Protein AF-A0A842CK35-F1 (afdb_monomer_lite)

Secondary structure (DSSP, 8-state):
-----GGGGG-TT--EEE-TTS---B-TTGGG-TT--EEE-TT-EETTSS-EEEEEEGGGSEEETTTTEEEEEGGG-TT--B-TTS--PPBP---STTTEEEEETTEEPPGGGEEE-SSEEEESS--HHHHHT--EEEEEEEB---TTSS---TTS-TTTEE--S-EEEEEEEEE----EE--SEEEEETT----HHHHHHHTT-EETT-PPEEESHHHH--TTS-EEEEEEEEEB-TT--BPPPEEEEEEEEPPP-EE--SEEEEETT----HHHHHHHTT-EESS-PPEEESHHHH--TTS-EEEEEEEEEB-TTSPBPPPEEEEEEEE---PPPPPPPPPPPPPPPPPPPPPPPPPPPPPPPPPPPPPPPPPPPPPPPPPPPPPPPPPPPPPPPPPPPP--PPP-----------PPP-PPS-----S----S-------PPPPTTPPPPP-------------------------

Sequence (479 aa):
MITDFMPLQVLPKLSDLNIQFCGVADYRGIENFSTLKYFIATGQYVGYGVPINSTIKSSALSYDEAAQTLYVPFSLMTGRTINFDGFVPNFTTSTSTSDTFFVLNDTQVDGSRLSVTAEGLTVSNVTKADFASLNNMTYNARINLPAGSYAAPSHMTLSNYKISTPMYKHSFAIEHSLKITADDAIKYIQNEPLTENQFLQDIGAMTDDGTAVSSDFADVVDFGIPGVYVVTLNAENSAGLRATPVQVEVTILQKPVITATDKISYAKDASKTEGEFLADIAAVTNDGSVITSDFVDVVDFTTPGDYTVTLQAESGDGVKAETVQIVVTIEAKDEPIDPVDPIDPVNPVDPVDPVDPIDPVDPVDPVDPVDPIDPVNPVDPVDPVDPIDPVTPTTPEGVVPIDSVPIFDDVIIGSGSDPMFVIPAGMNVTDPIAQQNVASGKTQLPKTGDSLPFENIILGGLFIGASFLFLRRKKLMQR

Organism: NCBI:txid1552123

Foldseek 3Di:
DDADDQVVLPPLQAAEDADAQAAHAEAAPVLSNVNHAFYHHPAHAHCPVPHAEEEDELVCWDADQVQLKIKHWCVVVVRHHAHRVRDGFAADQQLDCVFKFKDWPNHTARSVQWGDDRTTIMGGNHHLVSSVPGFKMKIKGKGQFAQPPDDDPPSYDSVRHHNPTYIYMHMYTYDLAKAKDWAQEDEDEAPDDDDQVRVCVVRVIAIPVGFDKDKCCVVFDDSNDFDKTKMWIWGADPSRRIHDIGIHIYGYDYAKEKDWAQEDEDEAPDDDDPVRVCVVRVIQIPVRFDKDKCCVVFDDSNDFDWTWMKIWTADPVGHIYDIGIHIYGHDYPDDPDDPDDDDDDDDDDDDDDDDDDDDDDDDDDDDDDDDDDDDDDDDDDDDDDDDDDDDDDDDDDDDDDDDDDDDDDDDDDDDDDDDDDDDDPDDPDPDDDDDDDDDDDDDDDDDPDDDDDDDDDDDDDDDDDDDDDDDDDDDDDDD

Structure (mmCIF, N/CA/C/O backbone):
data_AF-A0A842CK35-F1
#
_entry.id   AF-A0A842CK35-F1
#
loop_
_atom_site.group_PDB
_atom_site.id
_atom_site.type_symbol
_atom_site.label_atom_id
_atom_site.label_alt_id
_atom_site.label_comp_id
_atom_site.label_asym_id
_atom_site.label_entity_id
_atom_site.label_seq_id
_atom_site.pdbx_PDB_ins_code
_atom_site.Cartn_x
_atom_site.Cartn_y
_atom_site.Cartn_z
_atom_site.occupancy
_atom_site.B_iso_or_equiv
_atom_site.auth_seq_id
_atom_site.auth_comp_id
_atom_site.auth_asym_id
_atom_site.auth_atom_id
_atom_site.pdbx_PDB_model_num
ATOM 1 N N . MET A 1 1 ? 15.018 -16.294 -30.217 1.00 84.00 1 MET A N 1
ATOM 2 C CA . MET A 1 1 ? 16.350 -15.850 -29.739 1.00 84.00 1 MET A CA 1
ATOM 3 C C . MET A 1 1 ? 16.646 -16.562 -28.430 1.00 84.00 1 MET A C 1
ATOM 5 O O . MET A 1 1 ? 15.703 -16.813 -27.693 1.00 84.00 1 MET A O 1
ATOM 9 N N . ILE A 1 2 ? 17.906 -16.905 -28.158 1.00 93.12 2 ILE A N 1
ATOM 10 C CA . ILE A 1 2 ? 18.319 -17.491 -26.870 1.00 93.12 2 ILE A CA 1
ATOM 11 C C . ILE A 1 2 ? 18.375 -16.374 -25.821 1.00 93.12 2 ILE A C 1
ATOM 13 O O . ILE A 1 2 ? 18.890 -15.300 -26.121 1.00 93.12 2 ILE A O 1
ATOM 17 N N . THR A 1 3 ? 17.854 -16.603 -24.619 1.00 95.56 3 THR A N 1
ATOM 18 C CA . THR A 1 3 ? 17.845 -15.607 -23.526 1.00 95.56 3 THR A CA 1
ATOM 19 C C . THR A 1 3 ? 18.620 -16.049 -22.292 1.00 95.56 3 THR A C 1
ATOM 21 O O . THR A 1 3 ? 18.963 -15.212 -21.464 1.00 95.56 3 THR A O 1
ATOM 24 N N . ASP A 1 4 ? 18.945 -17.336 -22.193 1.00 95.81 4 ASP A N 1
ATOM 25 C CA . ASP A 1 4 ? 19.736 -17.906 -21.109 1.00 95.81 4 ASP A CA 1
ATOM 26 C C . ASP A 1 4 ? 20.690 -18.968 -21.670 1.00 95.81 4 ASP A C 1
ATOM 28 O O . ASP A 1 4 ? 20.297 -19.820 -22.471 1.00 95.81 4 ASP A O 1
ATOM 32 N N . PHE A 1 5 ? 21.957 -18.887 -21.269 1.00 96.44 5 PHE A N 1
ATOM 33 C CA . PHE A 1 5 ? 23.009 -19.826 -21.651 1.00 96.44 5 PHE A CA 1
ATOM 34 C C . PHE A 1 5 ? 23.497 -20.681 -20.475 1.00 96.44 5 PHE A C 1
ATOM 36 O O . PHE A 1 5 ? 24.236 -21.640 -20.701 1.00 96.44 5 PHE A O 1
ATOM 43 N N . MET A 1 6 ? 23.078 -20.387 -19.239 1.00 96.88 6 MET A N 1
ATOM 44 C CA . MET A 1 6 ? 23.534 -21.076 -18.028 1.00 96.88 6 MET A CA 1
ATOM 45 C C . MET A 1 6 ? 23.305 -22.594 -18.038 1.00 96.88 6 MET A C 1
ATOM 47 O O . MET A 1 6 ? 24.174 -23.311 -17.535 1.00 96.88 6 MET A O 1
ATOM 51 N N . PRO A 1 7 ? 22.236 -23.148 -18.650 1.00 97.19 7 PRO A N 1
ATOM 52 C CA . PRO A 1 7 ? 22.075 -24.599 -18.758 1.00 97.19 7 PRO A CA 1
ATOM 53 C C . PRO A 1 7 ? 23.231 -25.313 -19.474 1.00 97.19 7 PRO A C 1
ATOM 55 O O . PRO A 1 7 ? 23.445 -26.503 -19.253 1.00 97.19 7 PRO A O 1
ATOM 58 N N . LEU A 1 8 ? 24.019 -24.607 -20.296 1.00 96.38 8 LEU A N 1
ATOM 59 C CA . LEU A 1 8 ? 25.169 -25.176 -21.005 1.00 96.38 8 LEU A CA 1
ATOM 60 C C . LEU A 1 8 ? 26.381 -25.440 -20.095 1.00 96.38 8 LEU A C 1
ATOM 62 O O . LEU A 1 8 ? 27.327 -26.091 -20.537 1.00 96.38 8 LEU A O 1
ATOM 66 N N . GLN A 1 9 ? 26.360 -24.995 -18.831 1.00 93.75 9 GLN A N 1
ATOM 67 C CA . GLN A 1 9 ? 27.477 -25.164 -17.885 1.00 93.75 9 GLN A CA 1
ATOM 68 C C . GLN A 1 9 ? 27.821 -26.635 -17.609 1.00 93.75 9 GLN A C 1
ATOM 70 O O . GLN A 1 9 ? 28.933 -26.957 -17.201 1.00 93.75 9 GLN A O 1
ATOM 75 N N . VAL A 1 10 ? 26.876 -27.543 -17.873 1.00 93.19 10 VAL A N 1
ATOM 76 C CA . VAL A 1 10 ? 27.054 -28.992 -17.714 1.00 93.19 10 VAL A CA 1
ATOM 77 C C . VAL A 1 10 ? 27.967 -29.610 -18.774 1.00 93.19 10 VAL A C 1
ATOM 79 O O . VAL A 1 10 ? 28.346 -30.772 -18.643 1.00 93.19 10 VAL A O 1
ATOM 82 N N . LEU A 1 11 ? 28.303 -28.877 -19.842 1.00 94.00 11 LEU A N 1
ATOM 83 C CA . LEU A 1 11 ? 29.105 -29.385 -20.951 1.00 94.00 11 LEU A CA 1
ATOM 84 C C . LEU A 1 11 ? 30.603 -29.347 -20.591 1.00 94.00 11 LEU A C 1
ATOM 86 O O . LEU A 1 11 ? 31.224 -28.285 -20.635 1.00 94.00 11 LEU A O 1
ATOM 90 N N . PRO A 1 12 ? 31.245 -30.501 -20.318 1.00 89.06 12 PRO A N 1
ATOM 91 C CA . PRO A 1 12 ? 32.578 -30.547 -19.704 1.00 89.06 12 PRO A CA 1
ATOM 92 C C . PRO A 1 12 ? 33.725 -30.184 -20.660 1.00 89.06 12 PRO A C 1
ATOM 94 O O . PRO A 1 12 ? 34.888 -30.219 -20.271 1.00 89.06 12 PRO A O 1
ATOM 97 N N . LYS A 1 13 ? 33.422 -29.918 -21.935 1.00 95.19 13 LYS A N 1
ATOM 98 C CA . LYS A 1 13 ? 34.399 -29.604 -22.990 1.00 95.19 13 LYS A CA 1
ATOM 99 C C . LYS A 1 13 ? 34.059 -28.317 -23.745 1.00 95.19 13 LYS A C 1
ATOM 101 O O . LYS A 1 13 ? 34.622 -28.085 -24.813 1.00 95.19 13 LYS A O 1
ATOM 106 N N . LEU A 1 14 ? 33.108 -27.523 -23.252 1.00 96.25 14 LEU A N 1
ATOM 107 C CA . LEU A 1 14 ? 32.683 -26.302 -23.927 1.00 96.25 14 LEU A CA 1
ATOM 108 C C . LEU A 1 14 ? 33.758 -25.218 -23.774 1.00 96.25 14 LEU A C 1
ATOM 110 O O . LEU A 1 14 ? 33.824 -24.545 -22.752 1.00 96.25 14 LEU A O 1
ATOM 114 N N . SER A 1 15 ? 34.595 -25.053 -24.799 1.00 95.69 15 SER A N 1
ATOM 115 C CA . SER A 1 15 ? 35.668 -24.051 -24.821 1.00 95.69 15 SER A CA 1
ATOM 116 C C . SER A 1 15 ? 35.280 -22.732 -25.483 1.00 95.69 15 SER A C 1
ATOM 118 O O . SER A 1 15 ? 35.862 -21.692 -25.170 1.00 95.69 15 SER A O 1
ATOM 120 N N . ASP A 1 16 ? 34.289 -22.762 -26.368 1.00 97.31 16 ASP A N 1
ATOM 121 C CA . ASP A 1 16 ? 33.907 -21.643 -27.218 1.00 97.31 16 ASP A CA 1
ATOM 122 C C . ASP A 1 16 ? 32.383 -21.554 -27.268 1.00 97.31 16 ASP A C 1
ATOM 124 O O . ASP A 1 16 ? 31.707 -22.522 -27.621 1.00 97.31 16 ASP A O 1
ATOM 128 N N . LEU A 1 17 ? 31.840 -20.388 -26.927 1.00 97.81 17 LEU A N 1
ATOM 129 C CA . LEU A 1 17 ? 30.410 -20.116 -26.982 1.00 97.81 17 LEU A CA 1
ATOM 130 C C . LEU A 1 17 ? 30.171 -18.794 -27.714 1.00 97.81 17 LEU A C 1
ATOM 132 O O . LEU A 1 17 ? 30.592 -17.727 -27.264 1.00 97.81 17 LEU A O 1
ATOM 136 N N . ASN A 1 18 ? 29.486 -18.878 -28.854 1.00 97.50 18 ASN A N 1
ATOM 137 C CA . ASN A 1 18 ? 29.037 -17.723 -29.621 1.00 97.50 18 ASN A CA 1
ATOM 138 C C . ASN A 1 18 ? 27.509 -17.638 -29.568 1.00 97.50 18 ASN A C 1
ATOM 140 O O . ASN A 1 18 ? 26.810 -18.526 -30.050 1.00 97.50 18 ASN A O 1
ATOM 144 N N . ILE A 1 19 ? 27.023 -16.554 -28.979 1.00 97.06 19 ILE A N 1
ATOM 145 C CA . ILE A 1 19 ? 25.612 -16.214 -28.816 1.00 97.06 19 ILE A CA 1
ATOM 146 C C . ILE A 1 19 ? 25.359 -14.759 -29.231 1.00 97.06 19 ILE A C 1
ATOM 148 O O . ILE A 1 19 ? 24.546 -14.064 -28.629 1.00 97.06 19 ILE A O 1
ATOM 152 N N . GLN A 1 20 ? 26.079 -14.250 -30.235 1.00 96.88 20 GLN A N 1
ATOM 153 C CA . GLN A 1 20 ? 25.852 -12.901 -30.766 1.00 96.88 20 GLN A CA 1
ATOM 154 C C . GLN A 1 20 ? 24.404 -12.711 -31.234 1.00 96.88 20 GLN A C 1
ATOM 156 O O . GLN A 1 20 ? 23.773 -13.649 -31.722 1.00 96.88 20 GLN A O 1
ATOM 161 N N . PHE A 1 21 ? 23.890 -11.484 -31.104 1.00 96.44 21 PHE A N 1
ATOM 162 C CA . PHE A 1 21 ? 22.556 -11.107 -31.597 1.00 96.44 21 PHE A CA 1
ATOM 163 C C . PHE A 1 21 ? 21.399 -11.967 -31.050 1.00 96.44 21 PHE A C 1
ATOM 165 O O . PHE A 1 21 ? 20.346 -12.091 -31.675 1.00 96.44 21 PHE A O 1
ATOM 172 N N . CYS A 1 22 ? 21.600 -12.565 -29.873 1.00 97.00 22 CYS A N 1
ATOM 173 C CA . CYS A 1 22 ? 20.570 -13.264 -29.111 1.00 97.00 22 CYS A CA 1
ATOM 174 C C . CYS A 1 22 ? 19.825 -12.263 -28.205 1.00 97.00 22 CYS A C 1
ATOM 176 O O . CYS A 1 22 ? 19.690 -11.103 -28.573 1.00 97.00 22 CYS A O 1
ATOM 178 N N . GLY A 1 23 ? 19.296 -12.683 -27.056 1.00 96.88 23 GLY A N 1
ATOM 179 C CA . GLY A 1 23 ? 18.576 -11.827 -26.105 1.00 96.88 23 GLY A CA 1
ATOM 180 C C . GLY A 1 23 ? 19.009 -12.044 -24.656 1.00 96.88 23 GLY A C 1
ATOM 181 O O . GLY A 1 23 ? 18.174 -11.961 -23.761 1.00 96.88 23 GLY A O 1
ATOM 182 N N . VAL A 1 24 ? 20.280 -12.380 -24.427 1.00 97.81 24 VAL A N 1
ATOM 183 C CA . VAL A 1 24 ? 20.826 -12.641 -23.086 1.00 97.81 24 VAL A CA 1
ATOM 184 C C . VAL A 1 24 ? 21.069 -11.330 -22.339 1.00 97.81 24 VAL A C 1
ATOM 186 O O . VAL A 1 24 ? 21.671 -10.402 -22.879 1.00 97.81 24 VAL A O 1
ATOM 189 N N . ALA A 1 25 ? 20.625 -11.270 -21.085 1.00 97.25 25 ALA A N 1
ATOM 190 C CA . ALA A 1 25 ? 20.811 -10.108 -20.215 1.00 97.25 25 ALA A CA 1
ATOM 191 C C . ALA A 1 25 ? 21.693 -10.395 -18.991 1.00 97.25 25 ALA A C 1
ATOM 193 O O . ALA A 1 25 ? 22.422 -9.507 -18.559 1.00 97.25 25 ALA A O 1
ATOM 194 N N . ASP A 1 26 ? 21.659 -11.612 -18.448 1.00 97.94 26 ASP A N 1
ATOM 195 C CA . ASP A 1 26 ? 22.354 -11.960 -17.207 1.00 97.94 26 ASP A CA 1
ATOM 196 C C . ASP A 1 26 ? 23.577 -12.842 -17.477 1.00 97.94 26 ASP A C 1
ATOM 198 O O . ASP A 1 26 ? 23.466 -13.917 -18.069 1.00 97.94 26 ASP A O 1
ATOM 202 N N . TYR A 1 27 ? 24.750 -12.374 -17.050 1.00 98.00 27 TYR A N 1
ATOM 203 C CA . TYR A 1 27 ? 26.019 -13.090 -17.186 1.00 98.00 27 TYR A CA 1
ATOM 204 C C . TYR A 1 27 ? 26.545 -13.646 -15.852 1.00 98.00 27 TYR A C 1
ATOM 206 O O . TYR A 1 27 ? 27.638 -14.218 -15.811 1.00 98.00 27 TYR A O 1
ATOM 214 N N . ARG A 1 28 ? 25.800 -13.503 -14.749 1.00 97.62 28 ARG A N 1
ATOM 215 C CA . ARG A 1 28 ? 26.193 -14.033 -13.434 1.00 97.62 28 ARG A CA 1
ATOM 216 C C . ARG A 1 28 ? 26.200 -15.554 -13.443 1.00 97.62 28 ARG A C 1
ATOM 218 O O . ARG A 1 28 ? 25.258 -16.187 -13.896 1.00 97.62 28 ARG A O 1
ATOM 225 N N . GLY A 1 29 ? 27.269 -16.145 -12.916 1.00 96.38 29 GLY A N 1
ATOM 226 C CA . GLY A 1 29 ? 27.468 -17.596 -12.942 1.00 96.38 29 GLY A CA 1
ATOM 227 C C . GLY A 1 29 ? 28.243 -18.106 -14.158 1.00 96.38 29 GLY A C 1
ATOM 228 O O . GLY A 1 29 ? 28.580 -19.288 -14.192 1.00 96.38 29 GLY A O 1
ATOM 229 N N . ILE A 1 30 ? 28.635 -17.241 -15.106 1.00 96.62 30 ILE A N 1
ATOM 230 C CA . ILE A 1 30 ? 29.540 -17.636 -16.202 1.00 96.62 30 ILE A CA 1
ATOM 231 C C . ILE A 1 30 ? 30.868 -18.222 -15.685 1.00 96.62 30 ILE A C 1
ATOM 233 O O . ILE A 1 30 ? 31.496 -19.033 -16.355 1.00 96.62 30 ILE A O 1
ATOM 237 N N . GLU A 1 31 ? 31.273 -17.878 -14.461 1.00 94.56 31 GLU A N 1
ATOM 238 C CA . GLU A 1 31 ? 32.441 -18.447 -13.778 1.00 94.56 31 GLU A CA 1
ATOM 239 C C . GLU A 1 31 ? 32.359 -19.964 -13.558 1.00 94.56 31 GLU A C 1
ATOM 241 O O . GLU A 1 31 ? 33.394 -20.621 -13.454 1.00 94.56 31 GLU A O 1
ATOM 246 N N . ASN A 1 32 ? 31.155 -20.545 -13.577 1.00 94.12 32 ASN A N 1
ATOM 247 C CA . ASN A 1 32 ? 30.959 -21.991 -13.473 1.00 94.12 32 ASN A CA 1
ATOM 248 C C . ASN A 1 32 ? 31.405 -22.741 -14.739 1.00 94.12 32 ASN A C 1
ATOM 250 O O . ASN A 1 32 ? 31.629 -23.954 -14.704 1.00 94.12 32 ASN A O 1
ATOM 254 N N . PHE A 1 33 ? 31.586 -22.038 -15.860 1.00 94.56 33 PHE A N 1
ATOM 255 C CA . PHE A 1 33 ? 32.072 -22.607 -17.112 1.00 94.56 33 PHE A CA 1
ATOM 256 C C . PHE A 1 33 ? 33.599 -22.756 -17.099 1.00 94.56 33 PHE A C 1
ATOM 258 O O . PHE A 1 33 ? 34.322 -22.122 -17.861 1.00 94.56 33 PHE A O 1
ATOM 265 N N . SER A 1 34 ? 34.102 -23.660 -16.259 1.00 83.50 34 SER A N 1
ATOM 266 C CA . SER A 1 34 ? 35.543 -23.861 -16.019 1.00 83.50 34 SER A CA 1
ATOM 267 C C . SER A 1 34 ? 36.408 -24.142 -17.262 1.00 83.50 34 SER A C 1
ATOM 269 O O . SER A 1 34 ? 37.623 -23.952 -17.213 1.00 83.50 34 SER A O 1
ATOM 271 N N . THR A 1 35 ? 35.817 -24.599 -18.373 1.00 92.56 35 THR A N 1
ATOM 272 C CA . THR A 1 35 ? 36.542 -24.894 -19.625 1.00 92.56 35 THR A CA 1
ATOM 273 C C . THR A 1 35 ? 36.370 -23.838 -20.715 1.00 92.56 35 THR A C 1
ATOM 275 O O . THR A 1 35 ? 37.083 -23.900 -21.721 1.00 92.56 35 THR A O 1
ATOM 278 N N . LEU A 1 36 ? 35.488 -22.857 -20.506 1.00 95.88 36 LEU A N 1
ATOM 279 C CA . LEU A 1 36 ? 35.149 -21.832 -21.484 1.00 95.88 36 LEU A CA 1
ATOM 280 C C . LEU A 1 36 ? 36.278 -20.804 -21.574 1.00 95.88 36 LEU A C 1
ATOM 282 O O . LEU A 1 36 ? 36.729 -20.249 -20.580 1.00 95.88 36 LEU A O 1
ATOM 286 N N . LYS A 1 37 ? 36.772 -20.571 -22.787 1.00 94.62 37 L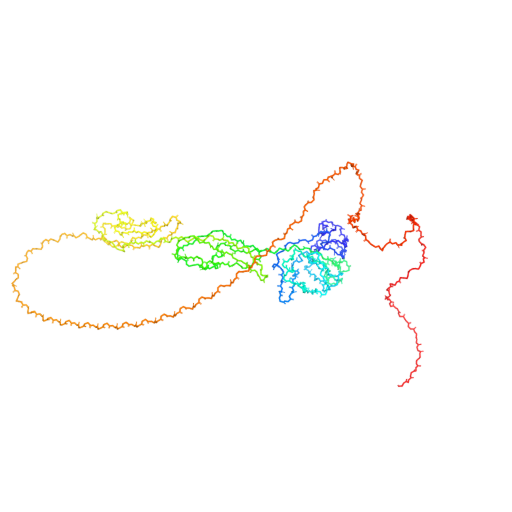YS A N 1
ATOM 287 C CA . LYS A 1 37 ? 37.908 -19.680 -23.070 1.00 94.62 37 LYS A CA 1
ATOM 288 C C . LYS A 1 37 ? 37.523 -18.502 -23.943 1.00 94.62 37 LYS A C 1
ATOM 290 O O . LYS A 1 37 ? 38.199 -17.475 -23.880 1.00 94.62 37 LYS A O 1
ATOM 295 N N . TYR A 1 38 ? 36.486 -18.677 -24.762 1.00 96.50 38 TYR A N 1
ATOM 296 C CA . TYR A 1 38 ? 35.974 -17.685 -25.696 1.00 96.50 38 TYR A CA 1
ATOM 297 C C . TYR A 1 38 ? 34.464 -17.568 -25.542 1.00 96.50 38 TYR A C 1
ATOM 299 O O . TYR A 1 38 ? 33.725 -18.528 -25.759 1.00 96.50 38 TYR A O 1
ATOM 307 N N . PHE A 1 39 ? 34.012 -16.371 -25.193 1.00 97.69 39 PHE A N 1
ATOM 308 C CA . PHE A 1 39 ? 32.608 -16.046 -25.025 1.00 97.69 39 PHE A CA 1
ATOM 309 C C . PHE A 1 39 ? 32.267 -14.799 -25.837 1.00 97.69 39 PHE A C 1
ATOM 311 O O . PHE A 1 39 ? 32.697 -13.683 -25.527 1.00 97.69 39 PHE A O 1
ATOM 318 N N . ILE A 1 40 ? 31.507 -14.998 -26.912 1.00 97.25 40 ILE A N 1
ATOM 319 C CA . ILE A 1 40 ? 31.127 -13.940 -27.845 1.00 97.25 40 ILE A CA 1
ATOM 320 C C . ILE A 1 40 ? 29.615 -13.740 -27.771 1.00 97.25 40 ILE A C 1
ATOM 322 O O . ILE A 1 40 ? 28.843 -14.511 -28.327 1.00 97.25 40 ILE A O 1
ATOM 326 N N . ALA A 1 41 ? 29.203 -12.671 -27.103 1.00 97.56 41 ALA A N 1
ATOM 327 C CA . ALA A 1 41 ? 27.818 -12.271 -26.884 1.00 97.56 41 ALA A CA 1
ATOM 328 C C . ALA A 1 41 ? 27.577 -10.802 -27.285 1.00 97.56 41 ALA A C 1
ATOM 330 O O . ALA A 1 41 ? 26.682 -10.142 -26.765 1.00 97.56 41 ALA A O 1
ATOM 331 N N . THR A 1 42 ? 28.356 -10.263 -28.223 1.00 96.88 42 THR A N 1
ATOM 332 C CA . THR A 1 42 ? 28.163 -8.898 -28.728 1.00 96.88 42 THR A CA 1
ATOM 333 C C . THR A 1 42 ? 26.765 -8.712 -29.328 1.00 96.88 42 THR A C 1
ATOM 335 O O . THR A 1 42 ? 26.292 -9.564 -30.083 1.00 96.88 42 THR A O 1
ATOM 338 N N . GLY A 1 43 ? 26.143 -7.565 -29.041 1.00 96.31 43 GLY A N 1
ATOM 339 C CA . GLY A 1 43 ? 24.930 -7.123 -29.728 1.00 96.31 43 GLY A CA 1
ATOM 340 C C . GLY A 1 43 ? 23.649 -7.841 -29.309 1.00 96.31 43 GLY A C 1
ATOM 341 O O . GLY A 1 43 ? 22.841 -8.146 -30.176 1.00 96.31 43 GLY A O 1
ATOM 342 N N . GLN A 1 44 ? 23.459 -8.148 -28.023 1.00 98.19 44 GLN A N 1
ATOM 343 C CA . GLN A 1 44 ? 22.207 -8.758 -27.550 1.00 98.19 44 GLN A CA 1
ATOM 344 C C . GLN A 1 44 ? 21.000 -7.833 -27.763 1.00 98.19 44 GLN A C 1
ATOM 346 O O . GLN A 1 44 ? 21.096 -6.633 -27.540 1.00 98.19 44 GLN A O 1
ATOM 351 N N . TYR A 1 45 ? 19.857 -8.408 -28.125 1.00 97.50 45 TYR A N 1
ATOM 352 C CA . TYR A 1 45 ? 18.543 -7.780 -28.254 1.00 97.50 45 TYR A CA 1
ATOM 353 C C . TYR A 1 45 ? 17.625 -8.264 -27.123 1.00 97.50 45 TYR A C 1
ATOM 355 O O . TYR A 1 45 ? 16.718 -9.082 -27.311 1.00 97.50 45 TYR A O 1
ATOM 363 N N . VAL A 1 46 ? 17.890 -7.780 -25.913 1.00 97.94 46 VAL A N 1
ATOM 364 C CA . VAL A 1 46 ? 17.138 -8.137 -24.706 1.00 97.94 46 VAL A CA 1
ATOM 365 C C . VAL A 1 46 ? 15.693 -7.652 -24.840 1.00 97.94 46 VAL A C 1
ATOM 367 O O . VAL A 1 46 ? 15.455 -6.492 -25.170 1.00 97.94 46 VAL A O 1
ATOM 370 N N . GLY A 1 47 ? 14.724 -8.543 -24.616 1.00 96.56 47 GLY A N 1
ATOM 371 C CA . GLY A 1 47 ? 13.296 -8.219 -24.711 1.00 96.56 47 GLY A CA 1
ATOM 372 C C . GLY A 1 47 ? 12.701 -8.207 -26.125 1.00 96.56 47 GLY A C 1
ATOM 373 O O . GLY A 1 47 ? 11.541 -7.843 -26.299 1.00 96.56 47 GLY A O 1
ATOM 374 N N . TYR A 1 48 ? 13.464 -8.606 -27.152 1.00 95.75 48 TYR A N 1
ATOM 375 C CA . TYR A 1 48 ? 12.965 -8.682 -28.534 1.00 95.75 48 TYR A CA 1
ATOM 376 C C . TYR A 1 48 ? 12.367 -10.045 -28.877 1.00 95.75 48 TYR A C 1
ATOM 378 O O . TYR A 1 48 ? 11.243 -10.126 -29.360 1.00 95.75 48 TYR A O 1
ATOM 386 N N . GLY A 1 49 ? 13.131 -11.120 -28.663 1.00 92.06 49 GLY A N 1
ATOM 387 C CA . GLY A 1 49 ? 12.673 -12.477 -28.976 1.00 92.06 49 GLY A CA 1
ATOM 388 C C . GLY A 1 49 ? 11.738 -13.060 -27.919 1.00 92.06 49 GLY A C 1
ATOM 389 O O . GLY A 1 49 ? 10.833 -13.814 -28.257 1.00 92.06 49 GLY A O 1
ATOM 390 N N . VAL A 1 50 ? 11.963 -12.704 -26.654 1.00 94.69 50 VAL A N 1
ATOM 391 C CA . VAL A 1 50 ? 11.073 -12.994 -25.527 1.00 94.69 50 VAL A CA 1
ATOM 392 C C . VAL A 1 50 ? 10.711 -11.637 -24.925 1.00 94.69 50 VAL A C 1
ATOM 394 O O . VAL A 1 50 ? 11.583 -11.029 -24.302 1.00 94.69 50 VAL A O 1
ATOM 397 N N . PRO A 1 51 ? 9.500 -11.111 -25.184 1.00 95.31 51 PRO A N 1
ATOM 398 C CA . PRO A 1 51 ? 9.098 -9.794 -24.706 1.00 95.31 51 PRO A CA 1
ATOM 399 C C . PRO A 1 51 ? 9.162 -9.683 -23.186 1.00 95.31 51 PRO A C 1
ATOM 401 O O . PRO A 1 51 ? 8.746 -10.595 -22.471 1.00 95.31 51 PRO A O 1
ATOM 404 N N . ILE A 1 52 ? 9.653 -8.544 -22.703 1.00 97.12 52 ILE A N 1
ATOM 405 C CA . ILE A 1 52 ? 9.575 -8.175 -21.292 1.00 97.12 52 ILE A CA 1
ATOM 406 C C . ILE A 1 52 ? 8.388 -7.229 -21.163 1.00 97.12 52 ILE A C 1
ATOM 408 O O . ILE A 1 52 ? 8.414 -6.128 -21.718 1.00 97.12 52 ILE A O 1
ATOM 412 N N . ASN A 1 53 ? 7.358 -7.682 -20.453 1.00 96.88 53 ASN A N 1
ATOM 413 C CA . ASN A 1 53 ? 6.142 -6.922 -20.203 1.00 96.88 53 ASN A CA 1
ATOM 414 C C . ASN A 1 53 ? 5.937 -6.768 -18.695 1.00 96.88 53 ASN A C 1
ATOM 416 O O . ASN A 1 53 ? 6.150 -7.719 -17.940 1.00 96.88 53 ASN A O 1
ATOM 420 N N . SER A 1 54 ? 5.502 -5.594 -18.249 1.00 97.44 54 SER A N 1
ATOM 421 C CA . SER A 1 54 ? 5.119 -5.368 -16.851 1.00 97.44 54 SER A CA 1
ATOM 422 C C . SER A 1 54 ? 3.841 -4.553 -16.758 1.00 97.44 54 SER A C 1
ATOM 424 O O . SER A 1 54 ? 3.604 -3.677 -17.581 1.00 97.44 54 SER A O 1
ATOM 426 N N . THR A 1 55 ? 3.037 -4.819 -15.740 1.00 96.12 55 THR A N 1
ATOM 427 C CA . THR A 1 55 ? 1.926 -3.944 -15.364 1.00 96.12 55 THR A CA 1
ATOM 428 C C . THR A 1 55 ? 2.367 -3.126 -14.164 1.00 96.12 55 THR A C 1
ATOM 430 O O . THR A 1 55 ? 2.902 -3.691 -13.210 1.00 96.12 55 THR A O 1
ATOM 433 N N . ILE A 1 56 ? 2.193 -1.808 -14.227 1.00 93.19 56 ILE A N 1
ATOM 434 C CA . ILE A 1 56 ? 2.552 -0.891 -13.143 1.00 93.19 56 ILE A CA 1
ATOM 435 C C . ILE A 1 56 ? 1.398 0.063 -12.855 1.00 93.19 56 ILE A C 1
ATOM 437 O O . ILE A 1 56 ? 0.634 0.417 -13.753 1.00 93.19 56 ILE A O 1
ATOM 441 N N . LYS A 1 57 ? 1.303 0.520 -11.607 1.00 89.69 57 LYS A N 1
ATOM 442 C CA . LYS A 1 57 ? 0.449 1.655 -11.255 1.00 89.69 57 LYS A CA 1
ATOM 443 C C . LYS A 1 57 ? 1.061 2.948 -11.778 1.00 89.69 57 LYS A C 1
ATOM 445 O O . LYS A 1 57 ? 2.286 3.081 -11.821 1.00 89.69 57 LYS A O 1
ATOM 450 N N . SER A 1 58 ? 0.228 3.918 -12.139 1.00 90.31 58 SER A N 1
ATOM 451 C CA . SER A 1 58 ? 0.706 5.235 -12.572 1.00 90.31 58 SER A CA 1
ATOM 452 C C . SER A 1 58 ? 1.472 5.991 -11.480 1.00 90.31 58 SER A C 1
ATOM 454 O O . SER A 1 58 ? 2.326 6.808 -11.813 1.00 90.31 58 SER A O 1
ATOM 456 N N . SER A 1 59 ? 1.277 5.650 -10.201 1.00 87.12 59 SER A N 1
ATOM 457 C CA . SER A 1 59 ? 2.070 6.151 -9.066 1.00 87.12 59 SER A CA 1
ATOM 458 C C . SER A 1 59 ? 3.532 5.689 -9.050 1.00 87.12 59 SER A C 1
ATOM 460 O O . SER A 1 59 ? 4.357 6.286 -8.363 1.00 87.12 59 SER A O 1
ATOM 462 N N . ALA A 1 60 ? 3.902 4.677 -9.846 1.00 91.06 60 ALA A N 1
ATOM 463 C CA . ALA A 1 60 ? 5.305 4.323 -10.076 1.00 91.06 60 ALA A CA 1
ATOM 464 C C . ALA A 1 60 ? 6.027 5.309 -11.022 1.00 91.06 60 ALA A C 1
ATOM 466 O O . ALA A 1 60 ? 7.245 5.219 -11.208 1.00 91.06 60 ALA A O 1
ATOM 467 N N . LEU A 1 61 ? 5.279 6.225 -11.642 1.00 93.31 61 LEU A N 1
ATOM 468 C CA . LEU A 1 61 ? 5.772 7.329 -12.458 1.00 93.31 61 LEU A CA 1
ATOM 469 C C . LEU A 1 61 ? 5.654 8.635 -11.668 1.00 93.31 61 LEU A C 1
ATOM 471 O O . LEU A 1 61 ? 4.900 8.727 -10.703 1.00 93.31 61 LEU A O 1
ATOM 475 N N . SER A 1 62 ? 6.378 9.665 -12.097 1.00 93.25 62 SER A N 1
ATOM 476 C CA . SER A 1 62 ? 6.234 11.003 -11.518 1.00 93.25 62 SER A CA 1
ATOM 477 C C . SER A 1 62 ? 5.760 11.981 -12.583 1.00 93.25 62 SER A C 1
ATOM 479 O O . SER A 1 62 ? 6.420 12.154 -13.608 1.00 93.25 62 SER A O 1
ATOM 481 N N . TYR A 1 63 ? 4.594 12.581 -12.352 1.00 92.81 63 TYR A N 1
ATOM 482 C CA . TYR A 1 63 ? 4.010 13.599 -13.214 1.00 92.81 63 TYR A CA 1
ATOM 483 C C . TYR A 1 63 ? 4.057 14.961 -12.519 1.00 92.81 63 TYR A C 1
ATOM 485 O O . TYR A 1 63 ? 3.535 15.117 -11.418 1.00 92.81 63 TYR A O 1
ATOM 493 N N . ASP A 1 64 ? 4.666 15.946 -13.175 1.00 93.94 64 ASP A N 1
ATOM 494 C CA . ASP A 1 64 ? 4.666 17.341 -12.736 1.00 93.94 64 ASP A CA 1
ATOM 495 C C . ASP A 1 64 ? 3.724 18.141 -13.641 1.00 93.94 64 ASP A C 1
ATOM 497 O O . ASP A 1 64 ? 4.036 18.393 -14.809 1.00 93.94 64 ASP A O 1
ATOM 501 N N . GLU A 1 65 ? 2.563 18.528 -13.103 1.00 90.81 65 GLU A N 1
ATOM 502 C CA . GLU A 1 65 ? 1.539 19.290 -13.828 1.00 90.81 65 GLU A CA 1
ATOM 503 C C . GLU A 1 65 ? 2.011 20.708 -14.183 1.00 90.81 65 GLU A C 1
ATOM 505 O O . GLU A 1 65 ? 1.721 21.197 -15.276 1.00 90.81 65 GLU A O 1
ATOM 510 N N . ALA A 1 66 ? 2.780 21.354 -13.300 1.00 94.31 66 ALA A N 1
ATOM 511 C CA . ALA A 1 66 ? 3.255 22.721 -13.500 1.00 94.31 66 ALA A CA 1
ATOM 512 C C . ALA A 1 66 ? 4.349 22.787 -14.574 1.00 94.31 66 ALA A C 1
ATOM 514 O O . ALA A 1 66 ? 4.354 23.696 -15.404 1.00 94.31 66 ALA A O 1
ATOM 515 N N . ALA A 1 67 ? 5.255 21.807 -14.581 1.00 96.44 67 ALA A N 1
ATOM 516 C CA . ALA A 1 67 ? 6.295 21.680 -15.597 1.00 96.44 67 ALA A CA 1
ATOM 517 C C . ALA A 1 67 ? 5.821 20.944 -16.863 1.00 96.44 67 ALA A C 1
ATOM 519 O O . ALA A 1 67 ? 6.529 20.954 -17.871 1.00 96.44 67 ALA A O 1
ATOM 520 N N . GLN A 1 68 ? 4.652 20.293 -16.818 1.00 97.06 68 GLN A N 1
ATOM 521 C CA . GLN A 1 68 ? 4.158 19.377 -17.849 1.00 97.06 68 GLN A CA 1
ATOM 522 C C . GLN A 1 68 ? 5.198 18.310 -18.218 1.00 97.06 68 GLN A C 1
ATOM 524 O O . GLN A 1 68 ? 5.516 18.101 -19.395 1.00 97.06 68 GLN A O 1
ATOM 529 N N . THR A 1 69 ? 5.765 17.650 -17.204 1.00 97.75 69 THR A N 1
ATOM 530 C CA . THR A 1 69 ? 6.779 16.605 -17.404 1.00 97.75 69 THR A CA 1
ATOM 531 C C . THR A 1 69 ? 6.354 15.262 -16.829 1.00 97.75 69 THR A C 1
ATOM 533 O O . THR A 1 69 ? 5.698 15.198 -15.794 1.00 97.75 69 THR A O 1
ATOM 536 N N . LEU A 1 70 ? 6.749 14.184 -17.509 1.00 97.69 70 LEU A N 1
ATOM 537 C CA . LEU A 1 70 ? 6.604 12.805 -17.046 1.00 97.69 70 LEU A CA 1
ATOM 538 C C . LEU A 1 70 ? 7.988 12.196 -16.841 1.00 97.69 70 LEU A C 1
ATOM 540 O O . LEU A 1 70 ? 8.780 12.145 -17.780 1.00 97.69 70 LEU A O 1
ATOM 544 N N . TYR A 1 71 ? 8.264 11.695 -15.646 1.00 98.31 71 TYR A N 1
ATOM 545 C CA . TYR A 1 71 ? 9.489 10.982 -15.316 1.00 98.31 71 TYR A CA 1
ATOM 546 C C . TYR A 1 71 ? 9.233 9.480 -15.162 1.00 98.31 71 TYR A C 1
ATOM 548 O O . TYR A 1 71 ? 8.341 9.051 -14.426 1.00 98.31 71 TYR A O 1
ATOM 556 N N . VAL A 1 72 ? 10.058 8.690 -15.849 1.00 98.44 72 VAL A N 1
ATOM 557 C CA . VAL A 1 72 ? 10.054 7.226 -15.850 1.00 98.44 72 VAL A CA 1
ATOM 558 C C . VAL A 1 72 ? 11.359 6.733 -15.216 1.00 98.44 72 VAL A C 1
ATOM 560 O O . VAL A 1 72 ? 12.423 6.852 -15.837 1.00 98.44 72 VAL A O 1
ATOM 563 N N . PRO A 1 73 ? 11.322 6.171 -13.997 1.00 98.25 73 PRO A N 1
ATOM 564 C CA . PRO A 1 73 ? 12.528 5.696 -13.334 1.00 98.25 73 PRO A CA 1
ATOM 565 C C . PRO A 1 73 ? 13.043 4.392 -13.962 1.00 98.25 73 PRO A C 1
ATOM 567 O O . PRO A 1 73 ? 12.291 3.452 -14.222 1.00 98.25 73 PRO A O 1
ATOM 570 N N . PHE A 1 74 ? 14.361 4.280 -14.148 1.00 98.38 74 PHE A N 1
ATOM 571 C CA . PHE A 1 74 ? 14.995 3.070 -14.684 1.00 98.38 74 PHE A CA 1
ATOM 572 C C . PHE A 1 74 ? 15.031 1.893 -13.706 1.00 98.38 74 PHE A C 1
ATOM 574 O O . PHE A 1 74 ? 15.380 0.785 -14.115 1.00 98.38 74 PHE A O 1
ATOM 581 N N . SER A 1 75 ? 14.603 2.082 -12.456 1.00 96.56 75 SER A N 1
ATOM 582 C CA . SER A 1 75 ? 14.302 0.973 -11.542 1.00 96.56 75 SER A CA 1
ATOM 583 C C . SER A 1 75 ? 13.212 0.038 -12.088 1.00 96.56 75 SER A C 1
ATOM 585 O O . SER A 1 75 ? 13.205 -1.139 -11.740 1.00 96.56 75 SER A O 1
ATOM 587 N N . LEU A 1 76 ? 12.351 0.518 -12.996 1.00 97.50 76 LEU A N 1
ATOM 588 C CA . LEU A 1 76 ? 11.332 -0.290 -13.676 1.00 97.50 76 LEU A CA 1
ATOM 589 C C . LEU A 1 76 ? 11.919 -1.276 -14.704 1.00 97.50 76 LEU A C 1
ATOM 591 O O . LEU A 1 76 ? 11.263 -2.249 -15.073 1.00 97.50 76 LEU A O 1
ATOM 595 N N . MET A 1 77 ? 13.156 -1.058 -15.163 1.00 97.00 77 MET A N 1
ATOM 596 C CA . MET A 1 77 ? 13.806 -1.848 -16.218 1.00 97.00 77 MET A CA 1
ATOM 597 C C . MET A 1 77 ? 14.505 -3.087 -15.631 1.00 97.00 77 MET A C 1
ATOM 599 O O . MET A 1 77 ? 15.732 -3.215 -15.661 1.00 97.00 77 MET A O 1
ATOM 603 N N . THR A 1 78 ? 13.717 -3.998 -15.056 1.00 91.38 78 THR A N 1
ATOM 604 C CA . THR A 1 78 ? 14.194 -5.138 -14.247 1.00 91.38 78 THR A CA 1
ATOM 605 C C . THR A 1 78 ? 14.974 -6.198 -15.030 1.00 91.38 78 THR A C 1
ATOM 607 O O . THR A 1 78 ? 15.759 -6.932 -14.438 1.00 91.38 78 THR A O 1
ATOM 610 N N . GLY A 1 79 ? 14.816 -6.264 -16.356 1.00 89.81 79 GLY A N 1
ATOM 611 C CA . GLY A 1 79 ? 15.514 -7.219 -17.225 1.00 89.81 79 GLY A CA 1
ATOM 612 C C . GLY A 1 79 ? 16.819 -6.698 -17.833 1.00 89.81 79 GLY A C 1
ATOM 613 O O . GLY A 1 79 ? 17.280 -7.249 -18.833 1.00 89.81 79 GLY A O 1
ATOM 614 N N . ARG A 1 80 ? 17.375 -5.592 -17.323 1.00 93.81 80 ARG A N 1
ATOM 615 C CA . ARG A 1 80 ? 18.571 -4.959 -17.902 1.00 93.81 80 ARG A CA 1
ATOM 616 C C . ARG A 1 80 ? 19.807 -5.854 -17.819 1.00 93.81 80 ARG A C 1
ATOM 618 O O . ARG A 1 80 ? 19.904 -6.738 -16.972 1.00 93.81 80 ARG A O 1
ATOM 625 N N . THR A 1 81 ? 20.781 -5.583 -18.689 1.00 97.81 81 THR A N 1
ATOM 626 C CA . THR A 1 81 ? 22.050 -6.313 -18.684 1.00 97.81 81 THR A CA 1
ATOM 627 C C . THR A 1 81 ? 22.736 -6.224 -17.321 1.00 97.81 81 THR A C 1
ATOM 629 O O . THR A 1 81 ? 22.889 -5.129 -16.782 1.00 97.81 81 THR A O 1
ATOM 632 N N . ILE A 1 82 ? 23.196 -7.364 -16.809 1.00 98.12 82 ILE A N 1
ATOM 633 C CA . ILE A 1 82 ? 24.023 -7.469 -15.609 1.00 98.12 82 ILE A CA 1
ATOM 634 C C . ILE A 1 82 ? 25.237 -8.350 -15.905 1.00 98.12 82 ILE A C 1
ATOM 636 O O . ILE A 1 82 ? 25.117 -9.475 -16.393 1.00 98.12 82 ILE A O 1
ATOM 640 N N . ASN A 1 83 ? 26.429 -7.809 -15.663 1.00 98.25 83 ASN A N 1
ATOM 641 C CA . ASN A 1 83 ? 27.682 -8.527 -15.856 1.00 98.25 83 ASN A CA 1
ATOM 642 C C . ASN A 1 83 ? 27.915 -9.550 -14.727 1.00 98.25 83 ASN A C 1
ATOM 644 O O . ASN A 1 83 ? 27.234 -9.532 -13.701 1.00 98.25 83 ASN A O 1
ATOM 648 N N . PHE A 1 84 ? 28.890 -10.445 -14.907 1.00 97.69 84 PHE A N 1
ATOM 649 C CA . PHE A 1 84 ? 29.149 -11.543 -13.970 1.00 97.69 84 PHE A CA 1
ATOM 650 C C . PHE A 1 84 ? 29.470 -11.084 -12.537 1.00 97.69 84 PHE A C 1
ATOM 652 O O . PHE A 1 84 ? 29.123 -11.767 -11.580 1.00 97.69 84 PHE A O 1
ATOM 659 N N . ASP A 1 85 ? 30.095 -9.915 -12.406 1.00 97.44 85 ASP A N 1
ATOM 660 C CA . ASP A 1 85 ? 30.499 -9.257 -11.161 1.00 97.44 85 ASP A CA 1
ATOM 661 C C . ASP A 1 85 ? 29.383 -8.401 -10.536 1.00 97.44 85 ASP A C 1
ATOM 663 O O . ASP A 1 85 ? 29.605 -7.702 -9.550 1.00 97.44 85 ASP A O 1
ATOM 667 N N . GLY A 1 86 ? 28.179 -8.433 -11.114 1.00 97.62 86 GLY A N 1
ATOM 668 C CA . GLY A 1 86 ? 27.050 -7.612 -10.693 1.00 97.62 86 GLY A CA 1
ATOM 669 C C . GLY A 1 86 ? 27.077 -6.185 -11.240 1.00 97.62 86 GLY A C 1
ATOM 670 O O . GLY A 1 86 ? 26.187 -5.407 -10.906 1.00 97.62 86 GLY A O 1
ATOM 671 N N . PHE A 1 87 ? 28.047 -5.821 -12.090 1.00 97.81 87 PHE A N 1
ATOM 672 C CA . PHE A 1 87 ? 28.054 -4.510 -12.733 1.00 97.81 87 PHE A CA 1
ATOM 673 C C . PHE A 1 87 ? 26.844 -4.347 -13.660 1.00 97.81 87 PHE A C 1
ATOM 675 O O . PHE A 1 87 ? 26.606 -5.160 -14.559 1.00 97.81 87 PHE A O 1
ATOM 682 N N . VAL A 1 88 ? 26.105 -3.257 -13.459 1.00 97.50 88 VAL A N 1
ATOM 683 C CA . VAL A 1 88 ? 24.906 -2.926 -14.226 1.00 97.50 88 VAL A CA 1
ATOM 684 C C . VAL A 1 88 ? 25.171 -1.667 -15.069 1.00 97.50 88 VAL A C 1
ATOM 686 O O . VAL A 1 88 ? 25.127 -0.557 -14.537 1.00 97.50 88 VAL A O 1
ATOM 689 N N . PRO A 1 89 ? 25.449 -1.790 -16.381 1.00 97.56 89 PRO A N 1
ATOM 690 C CA . PRO A 1 89 ? 25.716 -0.644 -17.250 1.00 97.56 89 PRO A CA 1
ATOM 691 C C . PRO A 1 89 ? 24.489 0.244 -17.452 1.00 97.56 89 PRO A C 1
ATOM 693 O O . PRO A 1 89 ? 23.376 -0.253 -17.635 1.00 97.56 89 PRO A O 1
ATOM 696 N N . ASN A 1 90 ? 24.700 1.561 -17.479 1.00 97.94 90 ASN A N 1
ATOM 697 C CA . ASN A 1 90 ? 23.656 2.553 -17.751 1.00 97.94 90 ASN A CA 1
ATOM 698 C C . ASN A 1 90 ? 23.117 2.449 -19.182 1.00 97.94 90 ASN A C 1
ATOM 700 O O . ASN A 1 90 ? 23.785 1.935 -20.079 1.00 97.94 90 ASN A O 1
ATOM 704 N N . PHE A 1 91 ? 21.919 2.982 -19.411 1.00 98.31 91 PHE A N 1
ATOM 705 C CA . PHE A 1 91 ? 21.441 3.226 -20.769 1.00 98.31 91 PHE A CA 1
ATOM 706 C C . PHE A 1 91 ? 22.242 4.349 -21.442 1.00 98.31 91 PHE A C 1
ATOM 708 O O . PHE A 1 91 ? 22.971 5.104 -20.795 1.00 98.31 91 PHE A O 1
ATOM 715 N N . THR A 1 92 ? 22.143 4.430 -22.766 1.00 97.69 92 THR A N 1
ATOM 716 C CA . THR A 1 92 ? 22.617 5.596 -23.517 1.00 97.69 92 THR A CA 1
ATOM 717 C C . THR A 1 92 ? 21.883 6.863 -23.074 1.00 97.69 92 THR A C 1
ATOM 719 O O . THR A 1 92 ? 20.700 6.812 -22.756 1.00 97.69 92 THR A O 1
ATOM 722 N N . THR A 1 93 ? 22.565 8.007 -23.091 1.00 97.94 93 THR A N 1
ATOM 723 C CA . THR A 1 93 ? 21.931 9.322 -22.891 1.00 97.94 93 THR A CA 1
ATOM 724 C C . THR A 1 93 ? 21.497 9.972 -24.209 1.00 97.94 93 THR A C 1
ATOM 726 O O . THR A 1 93 ? 20.876 11.031 -24.209 1.00 97.94 93 THR A O 1
ATOM 729 N N . SER A 1 94 ? 21.831 9.355 -25.348 1.00 98.06 94 SER A N 1
ATOM 730 C CA . SER A 1 94 ? 21.440 9.829 -26.677 1.00 98.06 94 SER A CA 1
ATOM 731 C C . SER A 1 94 ? 19.940 9.654 -26.894 1.00 98.06 94 SER A C 1
ATOM 733 O O . SER A 1 94 ? 19.404 8.557 -26.729 1.00 98.06 94 SER A O 1
ATOM 735 N N . THR A 1 95 ? 19.273 10.719 -27.330 1.00 98.25 95 THR A N 1
ATOM 736 C CA . THR A 1 95 ? 17.841 10.724 -27.662 1.00 98.25 95 THR A CA 1
ATOM 737 C C . THR A 1 95 ? 17.581 10.536 -29.158 1.00 98.25 95 THR A C 1
ATOM 739 O O . THR A 1 95 ? 16.460 10.720 -29.630 1.00 98.25 95 THR A O 1
ATOM 742 N N . SER A 1 96 ? 18.613 10.161 -29.925 1.00 97.62 96 SER A N 1
ATOM 743 C CA . SER A 1 96 ? 18.453 9.811 -31.336 1.00 97.62 96 SER A CA 1
ATOM 744 C C . SER A 1 96 ? 17.558 8.578 -31.481 1.00 97.62 96 SER A C 1
ATOM 746 O O . SER A 1 96 ? 17.622 7.657 -30.668 1.00 97.62 96 SER A O 1
ATOM 748 N N . THR A 1 97 ? 16.769 8.505 -32.551 1.00 94.06 97 THR A N 1
ATOM 749 C CA . THR A 1 97 ? 15.842 7.382 -32.779 1.00 94.06 97 THR A CA 1
ATOM 750 C C . THR A 1 97 ? 16.544 6.029 -32.944 1.00 94.06 97 THR A C 1
ATOM 752 O O . THR A 1 97 ? 15.936 4.987 -32.714 1.00 94.06 97 THR A O 1
ATOM 755 N N . SER A 1 98 ? 17.828 6.027 -33.317 1.00 93.94 98 SER A N 1
ATOM 756 C CA . SER A 1 98 ? 18.662 4.823 -33.406 1.00 93.94 98 SER A CA 1
ATOM 757 C C . SER A 1 98 ? 19.240 4.353 -32.068 1.00 93.94 98 SER A C 1
ATOM 759 O O . SER A 1 98 ? 19.790 3.247 -32.005 1.00 93.94 98 SER A O 1
ATOM 761 N N . ASP A 1 99 ? 19.163 5.192 -31.033 1.00 97.38 99 ASP A N 1
ATOM 762 C CA . ASP A 1 99 ? 19.713 4.932 -29.702 1.00 97.38 99 ASP A CA 1
ATOM 763 C C . ASP A 1 99 ? 18.627 4.791 -28.637 1.00 97.38 99 ASP A C 1
ATOM 765 O O . ASP A 1 99 ? 18.738 3.894 -27.803 1.00 97.38 99 ASP A O 1
ATOM 769 N N . THR A 1 100 ? 17.589 5.628 -28.699 1.00 98.44 100 THR A N 1
ATOM 770 C CA . THR A 1 100 ? 16.438 5.637 -27.793 1.00 98.44 100 THR A CA 1
ATOM 771 C C . THR A 1 100 ? 15.150 5.790 -28.598 1.00 98.44 100 THR A C 1
ATOM 773 O O . THR A 1 100 ? 14.903 6.798 -29.256 1.00 98.44 100 THR A O 1
ATOM 776 N N . PHE A 1 101 ? 14.302 4.775 -28.514 1.00 98.25 101 PHE A N 1
ATOM 777 C CA . PHE A 1 101 ? 12.970 4.705 -29.090 1.00 98.25 101 PHE A CA 1
ATOM 778 C C . PHE A 1 101 ? 11.973 4.543 -27.940 1.00 98.25 101 PHE A C 1
ATOM 780 O O . PHE A 1 101 ? 11.779 3.448 -27.408 1.00 98.25 101 PHE A O 1
ATOM 787 N N . PHE A 1 102 ? 11.382 5.658 -27.517 1.00 98.62 102 PHE A N 1
ATOM 788 C CA . PHE A 1 102 ? 10.405 5.690 -26.434 1.00 98.62 102 PHE A CA 1
ATOM 789 C C . PHE A 1 102 ? 9.005 5.944 -26.990 1.00 98.62 102 PHE A C 1
ATOM 791 O O . PHE A 1 102 ? 8.822 6.789 -27.866 1.00 98.62 102 PHE A O 1
ATOM 798 N N . VAL A 1 103 ? 8.029 5.192 -26.494 1.00 98.50 103 VAL A N 1
ATOM 799 C CA . VAL A 1 103 ? 6.647 5.200 -26.978 1.00 98.50 103 VAL A CA 1
ATOM 800 C C . VAL A 1 103 ? 5.706 5.410 -25.803 1.00 98.50 103 VAL A C 1
ATOM 802 O O . VAL A 1 103 ? 5.868 4.748 -24.779 1.00 98.50 103 VAL A O 1
ATOM 805 N N . LEU A 1 104 ? 4.716 6.282 -25.981 1.00 98.25 104 LEU A N 1
ATOM 806 C CA . LEU A 1 104 ? 3.572 6.472 -25.087 1.00 98.25 104 LEU A CA 1
ATOM 807 C C . LEU A 1 104 ? 2.296 6.234 -25.902 1.00 98.25 104 LEU A C 1
ATOM 809 O O . LEU A 1 104 ? 2.148 6.848 -26.958 1.00 98.25 104 LEU A O 1
ATOM 813 N N . ASN A 1 105 ? 1.395 5.359 -25.442 1.00 96.50 105 ASN A N 1
ATOM 814 C CA . ASN A 1 105 ? 0.151 5.006 -26.149 1.00 96.50 105 ASN A CA 1
ATOM 815 C C . ASN A 1 105 ? 0.375 4.734 -27.645 1.00 96.50 105 ASN A C 1
ATOM 817 O O . ASN A 1 105 ? -0.215 5.382 -28.511 1.00 96.50 105 ASN A O 1
ATOM 821 N N . ASP A 1 106 ? 1.318 3.839 -27.940 1.00 93.44 106 ASP A N 1
ATOM 822 C CA . ASP A 1 106 ? 1.684 3.433 -29.306 1.00 93.44 106 ASP A CA 1
ATOM 823 C C . ASP A 1 106 ? 2.237 4.556 -30.213 1.00 93.44 106 ASP A C 1
ATOM 825 O O . ASP A 1 106 ? 2.566 4.322 -31.377 1.00 93.44 106 ASP A O 1
ATOM 829 N N . THR A 1 107 ? 2.435 5.763 -29.674 1.00 96.81 107 THR A N 1
ATOM 830 C CA . THR A 1 107 ? 3.013 6.909 -30.381 1.00 96.81 107 THR A CA 1
ATOM 831 C C . THR A 1 107 ? 4.455 7.139 -29.948 1.00 96.81 107 THR A C 1
ATOM 833 O O . THR A 1 107 ? 4.757 7.299 -28.764 1.00 96.81 107 THR A O 1
ATOM 836 N N . GLN A 1 108 ? 5.370 7.173 -30.918 1.00 98.00 108 GLN A N 1
ATOM 837 C CA . GLN A 1 108 ? 6.770 7.485 -30.649 1.00 98.00 108 GLN A CA 1
ATOM 838 C C . GLN A 1 108 ? 6.912 8.934 -30.167 1.00 98.00 108 GLN A C 1
ATOM 840 O O . GLN A 1 108 ? 6.456 9.871 -30.822 1.00 98.00 108 GLN A O 1
ATOM 845 N N . VAL A 1 109 ? 7.603 9.115 -29.044 1.00 98.25 109 VAL A N 1
ATOM 846 C CA . VAL A 1 109 ? 7.962 10.434 -28.528 1.00 98.25 109 VAL A CA 1
ATOM 847 C C . VAL A 1 109 ? 9.168 10.968 -29.299 1.00 98.25 109 VAL A C 1
ATOM 849 O O . VAL A 1 109 ? 10.176 10.275 -29.458 1.00 98.25 109 VAL A O 1
ATOM 852 N N . ASP A 1 110 ? 9.071 12.209 -29.776 1.00 98.06 110 ASP A N 1
ATOM 853 C CA . ASP A 1 110 ? 10.178 12.888 -30.448 1.00 98.06 110 ASP A CA 1
ATOM 854 C C . ASP A 1 110 ? 11.383 13.045 -29.504 1.00 98.06 110 ASP A C 1
ATOM 856 O O . ASP A 1 110 ? 11.234 13.464 -28.354 1.00 98.06 110 ASP A O 1
ATOM 860 N N . GLY A 1 111 ? 12.588 12.745 -29.997 1.00 97.56 111 GLY A N 1
ATOM 861 C CA . GLY A 1 111 ? 13.820 12.789 -29.205 1.00 97.56 111 GLY A CA 1
ATOM 862 C C . GLY A 1 111 ? 14.141 14.160 -28.597 1.00 97.56 111 GLY A C 1
ATOM 863 O O . GLY A 1 111 ? 14.818 14.222 -27.573 1.00 97.56 111 GLY A O 1
ATOM 864 N N . SER A 1 112 ? 13.626 15.256 -29.167 1.00 98.06 112 SER A N 1
ATOM 865 C CA . SER A 1 112 ? 13.758 16.610 -28.606 1.00 98.06 112 SER A CA 1
ATOM 866 C C . SER A 1 112 ? 12.975 16.819 -27.305 1.00 98.06 112 SER A C 1
ATOM 868 O O . SER A 1 112 ? 13.278 17.743 -26.551 1.00 98.06 112 SER A O 1
ATOM 870 N N . ARG A 1 113 ? 11.988 15.959 -27.020 1.00 98.44 113 ARG A N 1
ATOM 871 C CA . ARG A 1 113 ? 11.214 15.968 -25.768 1.00 98.44 113 ARG A CA 1
ATOM 872 C C . ARG A 1 113 ? 11.825 15.099 -24.675 1.00 98.44 113 ARG A C 1
ATOM 874 O O . ARG A 1 113 ? 11.333 15.122 -23.550 1.00 98.44 113 ARG A O 1
ATOM 881 N N . LEU A 1 114 ? 12.840 14.302 -25.003 1.00 98.69 114 LEU A N 1
ATOM 882 C CA . LEU A 1 114 ? 13.440 13.343 -24.086 1.00 98.69 114 LEU A CA 1
ATOM 883 C C . LEU A 1 114 ? 14.665 13.947 -23.395 1.00 98.69 114 LEU A C 1
ATOM 885 O O . LEU A 1 114 ? 15.492 14.607 -24.021 1.00 98.69 114 LEU A O 1
ATOM 889 N N . SER A 1 115 ? 14.812 13.655 -22.109 1.00 98.31 115 SER A N 1
ATOM 890 C CA . SER A 1 115 ? 16.040 13.864 -21.343 1.00 98.31 115 SER A CA 1
ATOM 891 C C . SER A 1 115 ? 16.353 12.581 -20.584 1.00 98.31 115 SER A C 1
ATOM 893 O O . SER A 1 115 ? 15.485 12.060 -19.887 1.00 98.31 115 SER A O 1
ATOM 895 N N . VAL A 1 116 ? 17.561 12.037 -20.743 1.00 98.38 116 VAL A N 1
ATOM 896 C CA . VAL A 1 116 ? 17.944 10.735 -20.175 1.00 98.38 116 VAL A CA 1
ATOM 897 C C . VAL A 1 116 ? 19.121 10.904 -19.221 1.00 98.38 116 VAL A C 1
ATOM 899 O O . VAL A 1 116 ? 20.173 11.416 -19.612 1.00 98.38 116 VAL A O 1
ATOM 902 N N . THR A 1 117 ? 18.952 10.450 -17.979 1.00 98.06 117 THR A N 1
ATOM 903 C CA . THR A 1 117 ? 19.998 10.411 -16.945 1.00 98.06 117 THR A CA 1
ATOM 904 C C . THR A 1 117 ? 20.402 8.964 -16.643 1.00 98.06 117 THR A C 1
ATOM 906 O O . THR A 1 117 ? 20.017 8.040 -17.358 1.00 98.06 117 THR A O 1
ATOM 909 N N . ALA A 1 118 ? 21.221 8.729 -15.614 1.00 96.00 118 ALA A N 1
ATOM 910 C CA . ALA A 1 118 ? 21.526 7.363 -15.184 1.00 96.00 118 ALA A CA 1
ATOM 911 C C . ALA A 1 118 ? 20.344 6.712 -14.435 1.00 96.00 118 ALA A C 1
ATOM 913 O O . ALA A 1 118 ? 20.227 5.487 -14.408 1.00 96.00 118 ALA A O 1
ATOM 914 N N . GLU A 1 119 ? 19.475 7.533 -13.845 1.00 97.38 119 GLU A N 1
ATOM 915 C CA . GLU A 1 119 ? 18.378 7.146 -12.960 1.00 97.38 119 GLU A CA 1
ATOM 916 C C . GLU A 1 119 ? 17.048 6.976 -13.698 1.00 97.38 119 GLU A C 1
ATOM 918 O O . GLU A 1 119 ? 16.209 6.193 -13.249 1.00 97.38 119 GLU A O 1
ATOM 923 N N . GLY A 1 120 ? 16.846 7.669 -14.823 1.00 98.06 120 GLY A N 1
ATOM 924 C CA . GLY A 1 120 ? 15.584 7.607 -15.552 1.00 98.06 120 GLY A CA 1
ATOM 925 C C . GLY A 1 120 ? 15.527 8.445 -16.824 1.00 98.06 120 GLY A C 1
ATOM 926 O O . GLY A 1 120 ? 16.525 8.986 -17.307 1.00 98.06 120 GLY A O 1
ATOM 927 N N . LEU A 1 121 ? 14.313 8.532 -17.361 1.00 98.56 121 LEU A N 1
ATOM 928 C CA . LEU A 1 121 ? 13.961 9.284 -18.560 1.00 98.56 121 LEU A CA 1
ATOM 929 C C . LEU A 1 121 ? 12.845 10.276 -18.228 1.00 98.56 121 LEU A C 1
ATOM 931 O O . LEU A 1 121 ? 11.817 9.891 -17.676 1.00 98.56 121 LEU A O 1
ATOM 935 N N . THR A 1 122 ? 13.028 11.538 -18.604 1.00 98.69 122 THR A N 1
ATOM 936 C CA . THR A 1 122 ? 12.005 12.585 -18.508 1.00 98.69 122 THR A CA 1
ATOM 937 C C . THR A 1 122 ? 11.476 12.926 -19.896 1.00 98.69 122 THR A C 1
ATOM 939 O O . THR A 1 122 ? 12.255 13.097 -20.836 1.00 98.69 122 THR A O 1
ATOM 942 N N . VAL A 1 123 ? 10.159 13.076 -20.010 1.00 98.75 123 VAL A N 1
ATOM 943 C CA . VAL A 1 123 ? 9.456 13.561 -21.200 1.00 98.75 123 VAL A CA 1
ATOM 944 C C . VAL A 1 123 ? 8.857 14.929 -20.908 1.00 98.75 123 VAL A C 1
ATOM 946 O O . VAL A 1 123 ? 8.088 15.070 -19.961 1.00 98.75 123 VAL A O 1
ATOM 949 N N . SER A 1 124 ? 9.177 15.931 -21.723 1.00 98.56 124 SER A N 1
ATOM 950 C CA . SER A 1 124 ? 8.556 17.260 -21.651 1.00 98.56 124 SER A CA 1
ATOM 951 C C . SER A 1 124 ? 7.244 17.336 -22.436 1.00 98.56 124 SER A C 1
ATOM 953 O O . SER A 1 124 ? 6.966 16.485 -23.286 1.00 98.56 124 SER A O 1
ATOM 955 N N . ASN A 1 125 ? 6.449 18.381 -22.197 1.00 97.81 125 ASN A N 1
ATOM 956 C CA . ASN A 1 125 ? 5.181 18.665 -22.882 1.00 97.81 125 ASN A CA 1
ATOM 957 C C . ASN A 1 125 ? 4.144 17.534 -22.745 1.00 97.81 125 ASN A C 1
ATOM 959 O O . ASN A 1 125 ? 3.490 17.168 -23.721 1.00 97.81 125 ASN A O 1
ATOM 963 N N . VAL A 1 126 ? 4.044 16.925 -21.562 1.00 97.31 126 VAL A N 1
ATOM 964 C CA . VAL A 1 126 ? 2.998 15.949 -21.224 1.00 97.31 126 VAL A CA 1
ATOM 965 C C . VAL A 1 126 ? 1.901 16.684 -20.462 1.00 97.31 126 VAL A C 1
ATOM 967 O O . VAL A 1 126 ? 2.115 17.165 -19.348 1.00 97.31 126 VAL A O 1
ATOM 970 N N . THR A 1 127 ? 0.723 16.822 -21.066 1.00 95.31 127 THR A N 1
ATOM 971 C CA . THR A 1 127 ? -0.419 17.456 -20.396 1.00 95.31 127 THR A CA 1
ATOM 972 C C . THR A 1 127 ? -1.051 16.507 -19.377 1.00 95.31 127 THR A C 1
ATOM 974 O O . THR A 1 127 ? -0.838 15.294 -19.416 1.00 95.31 127 THR A O 1
ATOM 977 N N . LYS A 1 128 ? -1.880 17.045 -18.475 1.00 90.56 128 LYS A N 1
ATOM 978 C CA . LYS A 1 128 ? -2.607 16.231 -17.491 1.00 90.56 128 LYS A CA 1
ATOM 979 C C . LYS A 1 128 ? -3.521 15.213 -18.171 1.00 90.56 128 LYS A C 1
ATOM 981 O O . LYS A 1 128 ? -3.630 14.082 -17.714 1.00 90.56 128 LYS A O 1
ATOM 986 N N . ALA A 1 129 ? -4.135 15.605 -19.289 1.00 91.75 129 ALA A N 1
ATOM 987 C CA . ALA A 1 129 ? -4.962 14.722 -20.104 1.00 91.75 129 ALA A CA 1
ATOM 988 C C . ALA A 1 129 ? -4.136 13.604 -20.766 1.00 91.75 129 ALA A C 1
ATOM 990 O O . ALA A 1 129 ? -4.578 12.455 -20.787 1.00 91.75 129 ALA A O 1
ATOM 991 N N . ASP A 1 130 ? -2.925 13.907 -21.248 1.00 94.81 130 ASP A N 1
ATOM 992 C CA . ASP A 1 130 ? -2.019 12.886 -21.795 1.00 94.81 130 ASP A CA 1
ATOM 993 C C . ASP A 1 130 ? -1.629 11.867 -20.720 1.00 94.81 130 ASP A C 1
ATOM 995 O O . ASP A 1 130 ? -1.681 10.664 -20.961 1.00 94.81 130 ASP A O 1
ATOM 999 N N . PHE A 1 131 ? -1.277 12.335 -19.516 1.00 93.12 131 PHE A N 1
ATOM 1000 C CA . PHE A 1 131 ? -0.922 11.447 -18.410 1.00 93.12 131 PHE A CA 1
ATOM 1001 C C . PHE A 1 131 ? -2.116 10.603 -17.943 1.00 93.12 131 PHE A C 1
ATOM 1003 O O . PHE A 1 131 ? -1.987 9.388 -17.825 1.00 93.12 131 PHE A O 1
ATOM 1010 N N . ALA A 1 132 ? -3.289 11.214 -17.751 1.00 89.50 132 ALA A N 1
ATOM 1011 C CA . ALA A 1 132 ? -4.504 10.514 -17.324 1.00 89.50 132 ALA A CA 1
ATOM 1012 C C . ALA A 1 132 ? -5.000 9.474 -18.346 1.00 89.50 132 ALA A C 1
ATOM 1014 O O . ALA A 1 132 ? -5.663 8.510 -17.974 1.00 89.50 132 ALA A O 1
ATOM 1015 N N . SER A 1 133 ? -4.681 9.655 -19.631 1.00 93.50 133 SER A N 1
ATOM 1016 C CA . SER A 1 133 ? -5.019 8.708 -20.702 1.00 93.50 133 SER A CA 1
ATOM 1017 C C . SER A 1 133 ? -3.889 7.730 -21.041 1.00 93.50 133 SER A C 1
ATOM 1019 O O . SER A 1 133 ? -4.027 6.935 -21.973 1.00 93.50 133 SER A O 1
ATOM 1021 N N . LEU A 1 134 ? -2.763 7.765 -20.320 1.00 95.50 134 LEU A N 1
ATOM 1022 C CA . LEU A 1 134 ? -1.620 6.890 -20.568 1.00 95.50 134 LEU A CA 1
ATOM 1023 C C . LEU A 1 134 ? -1.942 5.448 -20.161 1.00 95.50 134 LEU A C 1
ATOM 1025 O O . LEU A 1 134 ? -2.001 5.142 -18.979 1.00 95.50 134 LEU A O 1
ATOM 1029 N N . ASN A 1 135 ? -2.084 4.551 -21.130 1.00 96.50 135 ASN A N 1
ATOM 1030 C CA . ASN A 1 135 ? -2.396 3.137 -20.909 1.00 96.50 135 ASN A CA 1
ATOM 1031 C C . ASN A 1 135 ? -1.189 2.228 -21.142 1.00 96.50 135 ASN A C 1
ATOM 1033 O O . ASN A 1 135 ? -1.102 1.144 -20.566 1.00 96.50 135 ASN A O 1
ATOM 1037 N N . ASN A 1 136 ? -0.263 2.639 -22.010 1.00 97.75 136 ASN A N 1
ATOM 1038 C CA . ASN A 1 136 ? 0.929 1.862 -22.302 1.00 97.75 136 ASN A CA 1
ATOM 1039 C C . ASN A 1 136 ? 2.155 2.740 -22.549 1.00 97.75 136 ASN A C 1
ATOM 1041 O O . ASN A 1 136 ? 2.058 3.873 -23.023 1.00 97.75 136 ASN A O 1
ATOM 1045 N N . MET A 1 137 ? 3.326 2.185 -22.254 1.00 98.38 137 MET A N 1
ATOM 1046 C CA . MET A 1 137 ? 4.597 2.753 -22.686 1.00 98.38 137 MET A CA 1
ATOM 1047 C C . MET A 1 137 ? 5.554 1.653 -23.131 1.00 98.38 137 MET A C 1
ATOM 1049 O O . MET A 1 137 ? 5.486 0.520 -22.660 1.00 98.38 137 MET A O 1
ATOM 1053 N N . THR A 1 138 ? 6.473 1.972 -24.036 1.00 98.50 138 THR A N 1
ATOM 1054 C CA . THR A 1 138 ? 7.569 1.067 -24.402 1.00 98.50 138 THR A CA 1
ATOM 1055 C C . THR A 1 138 ? 8.880 1.823 -24.372 1.00 98.50 138 THR A C 1
ATOM 1057 O O . THR A 1 138 ? 9.037 2.836 -25.051 1.00 98.50 138 THR A O 1
ATOM 1060 N N . TYR A 1 139 ? 9.838 1.295 -23.615 1.00 98.50 139 TYR A N 1
ATOM 1061 C CA . TYR A 1 139 ? 11.211 1.774 -23.609 1.00 98.50 139 TYR A CA 1
ATOM 1062 C C . TYR A 1 139 ? 12.087 0.816 -24.406 1.00 98.50 139 TYR A C 1
ATOM 1064 O O . TYR A 1 139 ? 12.223 -0.358 -24.059 1.00 98.50 139 TYR A O 1
ATOM 1072 N N . ASN A 1 140 ? 12.658 1.319 -25.497 1.00 98.44 140 ASN A N 1
ATOM 1073 C CA . ASN A 1 140 ? 13.576 0.585 -26.347 1.00 98.44 140 ASN A CA 1
ATOM 1074 C C . ASN A 1 140 ? 14.855 1.400 -26.543 1.00 98.44 140 ASN A C 1
ATOM 1076 O O . ASN A 1 140 ? 14.824 2.424 -27.216 1.00 98.44 140 ASN A O 1
ATOM 1080 N N . ALA A 1 141 ? 15.972 0.973 -25.963 1.00 98.50 141 ALA A N 1
ATOM 1081 C CA . ALA A 1 141 ? 17.199 1.761 -25.995 1.00 98.50 141 ALA A CA 1
ATOM 1082 C C . ALA A 1 141 ? 18.471 0.913 -26.005 1.00 98.50 141 ALA A C 1
ATOM 1084 O O . ALA A 1 141 ? 18.488 -0.257 -25.607 1.00 98.50 141 ALA A O 1
ATOM 1085 N N . ARG A 1 142 ? 19.576 1.529 -26.429 1.00 98.19 142 ARG A N 1
ATOM 1086 C CA . ARG A 1 142 ? 20.917 0.964 -26.255 1.00 98.19 142 ARG A CA 1
ATOM 1087 C C . ARG A 1 142 ? 21.349 1.032 -24.799 1.00 98.19 142 ARG A C 1
ATOM 1089 O O . ARG A 1 142 ? 21.127 2.020 -24.100 1.00 98.19 142 ARG A O 1
ATOM 1096 N N . ILE A 1 143 ? 22.077 0.007 -24.386 1.00 98.12 143 ILE A N 1
ATOM 1097 C CA . ILE A 1 143 ? 22.821 -0.000 -23.132 1.00 98.12 143 ILE A CA 1
ATOM 1098 C C . ILE A 1 143 ? 24.250 0.476 -23.422 1.00 98.12 143 ILE A C 1
ATOM 1100 O O . ILE A 1 143 ? 24.911 -0.013 -24.344 1.00 98.12 143 ILE A O 1
ATOM 1104 N N . ASN A 1 144 ? 24.737 1.434 -22.634 1.00 97.00 144 ASN A N 1
ATOM 1105 C CA . ASN A 1 144 ? 26.081 1.989 -22.742 1.00 97.00 144 ASN A CA 1
ATOM 1106 C C . ASN A 1 144 ? 27.120 1.014 -22.166 1.00 97.00 144 ASN A C 1
ATOM 1108 O O . ASN A 1 144 ? 27.577 1.146 -21.033 1.00 97.00 144 ASN A O 1
ATOM 1112 N N . LEU A 1 145 ? 27.474 0.011 -22.971 1.00 97.31 145 LEU A N 1
ATOM 1113 C CA . LEU A 1 145 ? 28.457 -1.020 -22.641 1.00 97.31 145 LEU A CA 1
ATOM 1114 C C . LEU A 1 145 ? 29.467 -1.183 -23.795 1.00 97.31 145 LEU A C 1
ATOM 1116 O O . LEU A 1 145 ? 29.418 -2.171 -24.539 1.00 97.31 145 LEU A O 1
ATOM 1120 N N . PRO A 1 146 ? 30.351 -0.196 -24.029 1.00 96.62 146 PRO A N 1
ATOM 1121 C CA . PRO A 1 146 ? 31.369 -0.287 -25.069 1.00 96.62 146 PRO A CA 1
ATOM 1122 C C . PRO A 1 146 ? 32.427 -1.347 -24.731 1.00 96.62 146 PRO A C 1
ATOM 1124 O O . PRO A 1 146 ? 32.653 -1.690 -23.568 1.00 96.62 146 PRO A O 1
ATOM 1127 N N . ALA A 1 147 ? 33.103 -1.876 -25.751 1.00 94.69 147 ALA A N 1
ATOM 1128 C CA . ALA A 1 147 ? 34.174 -2.849 -25.547 1.00 94.69 147 ALA A CA 1
ATOM 1129 C C . ALA A 1 147 ? 35.277 -2.276 -24.634 1.00 94.69 147 ALA A C 1
ATOM 1131 O O . ALA A 1 147 ? 35.740 -1.157 -24.844 1.00 94.69 147 ALA A O 1
ATOM 1132 N N . GLY A 1 148 ? 35.687 -3.051 -23.625 1.00 92.75 148 GLY A N 1
ATOM 1133 C CA . GLY A 1 148 ? 36.709 -2.653 -22.648 1.00 92.75 148 GLY A CA 1
ATOM 1134 C C . GLY A 1 148 ? 36.200 -1.851 -21.443 1.00 92.75 148 GLY A C 1
ATOM 1135 O O . GLY A 1 148 ? 37.007 -1.506 -20.588 1.00 92.75 148 GLY A O 1
ATOM 1136 N N . SER A 1 149 ? 34.894 -1.574 -21.343 1.00 95.50 149 SER A N 1
ATOM 1137 C CA . SER A 1 149 ? 34.295 -0.846 -20.202 1.00 95.50 149 SER A CA 1
ATOM 1138 C C . SER A 1 149 ? 33.825 -1.726 -19.038 1.00 95.50 149 SER A C 1
ATOM 1140 O O . SER A 1 149 ? 33.328 -1.209 -18.043 1.00 95.50 149 SER A O 1
ATOM 1142 N N . TYR A 1 150 ? 33.960 -3.044 -19.156 1.00 96.69 150 TYR A N 1
ATOM 1143 C CA . TYR A 1 150 ? 33.466 -4.035 -18.200 1.00 96.69 150 TYR A CA 1
ATOM 1144 C C . TYR A 1 150 ? 34.563 -5.044 -17.868 1.00 96.69 150 TYR A C 1
ATOM 1146 O O . TYR A 1 150 ? 35.478 -5.239 -18.668 1.00 96.69 150 TYR A O 1
ATOM 1154 N N . ALA A 1 151 ? 34.480 -5.692 -16.705 1.00 97.06 151 ALA A N 1
ATOM 1155 C CA . ALA A 1 151 ? 35.430 -6.725 -16.306 1.00 97.06 151 ALA A CA 1
ATOM 1156 C C . ALA A 1 151 ? 35.189 -8.045 -17.058 1.00 97.06 151 ALA A C 1
ATOM 1158 O O . ALA A 1 151 ? 34.081 -8.316 -17.526 1.00 97.06 151 ALA A O 1
ATOM 1159 N N . ALA A 1 152 ? 36.221 -8.891 -17.119 1.00 95.81 152 ALA A N 1
ATOM 1160 C CA . ALA A 1 152 ? 36.114 -10.281 -17.559 1.00 95.81 152 ALA A CA 1
ATOM 1161 C C . ALA A 1 152 ? 36.316 -11.240 -16.370 1.00 95.81 152 ALA A C 1
ATOM 1163 O O . ALA A 1 152 ? 37.087 -10.909 -15.463 1.00 95.81 152 ALA A O 1
ATOM 1164 N N . PRO A 1 153 ? 35.687 -12.430 -16.391 1.00 94.56 153 PRO A N 1
ATOM 1165 C CA . PRO A 1 153 ? 35.970 -13.499 -15.437 1.00 94.56 153 PRO A CA 1
ATOM 1166 C C . PRO A 1 153 ? 37.457 -13.858 -15.393 1.00 94.56 153 PRO A C 1
ATOM 1168 O O . PRO A 1 153 ? 38.131 -13.830 -16.420 1.00 94.56 153 PRO A O 1
ATOM 1171 N N . SER A 1 154 ? 37.960 -14.281 -14.232 1.00 92.31 154 SER A N 1
ATOM 1172 C CA . SER A 1 154 ? 39.395 -14.552 -14.009 1.00 92.31 154 SER A CA 1
ATOM 1173 C C . SER A 1 154 ? 40.023 -15.582 -14.963 1.00 92.31 154 SER A C 1
ATOM 1175 O O . SER A 1 154 ? 41.219 -15.521 -15.246 1.00 92.31 154 SER A O 1
ATOM 1177 N N . HIS A 1 155 ? 39.224 -16.517 -15.480 1.00 89.88 155 HIS A N 1
ATOM 1178 C CA . HIS A 1 155 ? 39.651 -17.563 -16.411 1.00 89.88 155 HIS A CA 1
ATOM 1179 C C . HIS A 1 155 ? 39.595 -17.130 -17.894 1.00 89.88 155 HIS A C 1
ATOM 1181 O O . HIS A 1 155 ? 39.951 -17.913 -18.776 1.00 89.88 155 HIS A O 1
ATOM 1187 N N . MET A 1 156 ? 39.195 -15.883 -18.184 1.00 91.88 156 MET A N 1
ATOM 1188 C CA . MET A 1 156 ? 39.157 -15.295 -19.525 1.00 91.88 156 MET A CA 1
ATOM 1189 C C . MET A 1 156 ? 39.867 -13.937 -19.574 1.00 91.88 156 MET A C 1
ATOM 1191 O O . MET A 1 156 ? 40.056 -13.251 -18.576 1.00 91.88 156 MET A O 1
ATOM 1195 N N . THR A 1 157 ? 40.247 -13.514 -20.779 1.00 89.25 157 THR A N 1
ATOM 1196 C CA . THR A 1 157 ? 40.734 -12.147 -21.020 1.00 89.25 157 THR A CA 1
ATOM 1197 C C . THR A 1 157 ? 39.620 -11.280 -21.600 1.00 89.25 157 THR A C 1
ATOM 1199 O O . THR A 1 157 ? 38.695 -11.795 -22.229 1.00 89.25 157 THR A O 1
ATOM 1202 N N . LEU A 1 158 ? 39.741 -9.954 -21.486 1.00 87.56 158 LEU A N 1
ATOM 1203 C CA . LEU A 1 158 ? 38.803 -9.008 -22.112 1.00 87.56 158 LEU A CA 1
ATOM 1204 C C . LEU A 1 158 ? 38.690 -9.180 -23.635 1.00 87.56 158 LEU A C 1
ATOM 1206 O O . LEU A 1 158 ? 37.630 -8.949 -24.208 1.00 87.56 158 LEU A O 1
ATOM 1210 N N . SER A 1 159 ? 39.754 -9.635 -24.299 1.00 90.50 159 SER A N 1
ATOM 1211 C CA . SER A 1 159 ? 39.728 -9.931 -25.737 1.00 90.50 159 SER A CA 1
ATOM 1212 C C . SER A 1 159 ? 38.819 -11.112 -26.087 1.00 90.50 159 SER A C 1
ATOM 1214 O O . SER A 1 159 ? 38.309 -11.182 -27.208 1.00 90.50 159 SER A O 1
ATOM 1216 N N . ASN A 1 160 ? 38.608 -12.020 -25.133 1.00 94.19 160 ASN A N 1
ATOM 1217 C CA . ASN A 1 160 ? 37.844 -13.248 -25.308 1.00 94.19 160 ASN A CA 1
ATOM 1218 C C . ASN A 1 160 ? 36.452 -13.200 -24.665 1.00 94.19 160 ASN A C 1
ATOM 1220 O O . ASN A 1 160 ? 35.647 -14.079 -24.953 1.00 94.19 160 ASN A O 1
ATOM 1224 N N . TYR A 1 161 ? 36.166 -12.199 -23.830 1.00 97.25 161 TYR A N 1
ATOM 1225 C CA . TYR A 1 161 ? 34.869 -11.978 -23.194 1.00 97.25 161 TYR A CA 1
ATOM 1226 C C . TYR A 1 161 ? 34.194 -10.739 -23.800 1.00 97.25 161 TYR A C 1
ATOM 1228 O O . TYR A 1 161 ? 34.519 -9.594 -23.473 1.00 97.25 161 TYR A O 1
ATOM 1236 N N . LYS A 1 162 ? 33.271 -10.956 -24.744 1.00 97.50 162 LYS A N 1
ATOM 1237 C CA . LYS A 1 162 ? 32.651 -9.884 -25.538 1.00 97.50 162 LYS A CA 1
ATOM 1238 C C . LYS A 1 162 ? 31.153 -9.800 -25.283 1.00 97.50 162 LYS A C 1
ATOM 1240 O O . LYS A 1 162 ? 30.400 -10.534 -25.906 1.00 97.50 162 LYS A O 1
ATOM 1245 N N . ILE A 1 163 ? 30.723 -8.866 -24.441 1.00 97.81 163 ILE A N 1
ATOM 1246 C CA . ILE A 1 163 ? 29.301 -8.629 -24.116 1.00 97.81 163 ILE A CA 1
ATOM 1247 C C . ILE A 1 163 ? 28.807 -7.247 -24.571 1.00 97.81 163 ILE A C 1
ATOM 1249 O O . ILE A 1 163 ? 27.733 -6.799 -24.187 1.00 97.81 163 ILE A O 1
ATOM 1253 N N . SER A 1 164 ? 29.606 -6.545 -25.378 1.00 97.56 164 SER A N 1
ATOM 1254 C CA . SER A 1 164 ? 29.393 -5.139 -25.714 1.00 97.56 164 SER A CA 1
ATOM 1255 C C . SER A 1 164 ? 28.135 -4.863 -26.548 1.00 97.56 164 SER A C 1
ATOM 1257 O O . SER A 1 164 ? 27.631 -5.734 -27.263 1.00 97.56 164 SER A O 1
ATOM 1259 N N . THR A 1 165 ? 27.707 -3.597 -26.504 1.00 94.25 165 THR A N 1
ATOM 1260 C CA . THR A 1 165 ? 26.639 -2.989 -27.321 1.00 94.25 165 THR A CA 1
ATOM 1261 C C . THR A 1 165 ? 25.272 -3.701 -27.294 1.00 94.25 165 THR A C 1
ATOM 1263 O O . THR A 1 165 ? 24.722 -3.949 -28.372 1.00 94.25 165 THR A O 1
ATOM 1266 N N . PRO A 1 166 ? 24.698 -4.051 -26.126 1.00 97.69 166 PRO A N 1
ATOM 1267 C CA . PRO A 1 166 ? 23.353 -4.603 -26.088 1.00 97.69 166 PRO A CA 1
ATOM 1268 C C . PRO A 1 166 ? 22.278 -3.533 -26.336 1.00 97.69 166 PRO A C 1
ATOM 1270 O O . PRO A 1 166 ? 22.478 -2.333 -26.125 1.00 97.69 166 PRO A O 1
ATOM 1273 N N . MET A 1 167 ? 21.115 -4.001 -26.766 1.00 97.75 167 MET A N 1
ATOM 1274 C CA . MET A 1 167 ? 19.856 -3.276 -26.845 1.00 97.75 167 MET A CA 1
ATOM 1275 C C . MET A 1 167 ? 18.844 -3.898 -25.888 1.00 97.75 167 MET A C 1
ATOM 1277 O O . MET A 1 167 ? 18.863 -5.104 -25.645 1.00 97.75 167 MET A O 1
ATOM 1281 N N . TYR A 1 168 ? 17.951 -3.061 -25.377 1.00 98.50 168 TYR A N 1
ATOM 1282 C CA . TYR A 1 168 ? 16.924 -3.421 -24.413 1.00 98.50 168 TYR A CA 1
ATOM 1283 C C . TYR A 1 168 ? 15.561 -2.960 -24.904 1.00 98.50 168 TYR A C 1
ATOM 1285 O O . TYR A 1 168 ? 15.454 -1.841 -25.399 1.00 98.50 168 TYR A O 1
ATOM 1293 N N . LYS A 1 169 ? 14.533 -3.793 -24.743 1.00 98.25 169 LYS A N 1
ATOM 1294 C CA . LYS A 1 169 ? 13.135 -3.450 -25.001 1.00 98.25 169 LYS A CA 1
ATOM 1295 C C . LYS A 1 169 ? 12.249 -3.960 -23.867 1.00 98.25 169 LYS A C 1
ATOM 1297 O O . LYS A 1 169 ? 12.301 -5.138 -23.527 1.00 98.25 169 LYS A O 1
ATOM 1302 N N . HIS A 1 170 ? 11.403 -3.086 -23.334 1.00 98.56 170 HIS A N 1
ATOM 1303 C CA . HIS A 1 170 ? 10.438 -3.411 -22.283 1.00 98.56 170 HIS A CA 1
ATOM 1304 C C . HIS A 1 170 ? 9.163 -2.606 -22.499 1.00 98.56 170 HIS A C 1
ATOM 1306 O O . HIS A 1 170 ? 9.219 -1.389 -22.695 1.00 98.56 170 HIS A O 1
ATOM 1312 N N . SER A 1 171 ? 8.027 -3.294 -22.493 1.00 98.12 171 SER A N 1
ATOM 1313 C CA . SER A 1 171 ? 6.703 -2.689 -22.610 1.00 98.12 171 SER A CA 1
ATOM 1314 C C . SER A 1 171 ? 5.968 -2.725 -21.270 1.00 98.12 171 SER A C 1
ATOM 1316 O O . SER A 1 171 ? 6.064 -3.689 -20.512 1.00 98.12 171 SER A O 1
ATOM 1318 N N . PHE A 1 172 ? 5.221 -1.670 -20.976 1.00 98.38 172 PHE A N 1
ATOM 1319 C CA . PHE A 1 172 ? 4.492 -1.514 -19.728 1.00 98.38 172 PHE A CA 1
ATOM 1320 C C . PHE A 1 172 ? 3.022 -1.233 -20.007 1.00 98.38 172 PHE A C 1
ATOM 1322 O O . PHE A 1 172 ? 2.711 -0.374 -20.832 1.00 98.38 172 PHE A O 1
ATOM 1329 N N . ALA A 1 173 ? 2.141 -1.933 -19.297 1.00 97.81 173 ALA A N 1
ATOM 1330 C CA . ALA A 1 173 ? 0.751 -1.541 -19.119 1.00 97.81 173 ALA A CA 1
ATOM 1331 C C . ALA A 1 173 ? 0.653 -0.643 -17.879 1.00 97.81 173 ALA A C 1
ATOM 1333 O O . ALA A 1 173 ? 1.250 -0.953 -16.845 1.00 97.81 173 ALA A O 1
ATOM 1334 N N . ILE A 1 174 ? -0.068 0.469 -17.998 1.00 95.00 174 ILE A N 1
ATOM 1335 C CA . ILE A 1 174 ? -0.220 1.468 -16.941 1.00 95.00 174 ILE A CA 1
ATOM 1336 C C . ILE A 1 174 ? -1.643 1.402 -16.396 1.00 95.00 174 ILE A C 1
ATOM 1338 O O . ILE A 1 174 ? -2.611 1.543 -17.141 1.00 95.00 174 ILE A O 1
ATOM 1342 N N . GLU A 1 175 ? -1.766 1.206 -15.089 1.00 91.56 175 GLU A N 1
ATOM 1343 C CA . GLU A 1 175 ? -3.039 1.225 -14.379 1.00 91.56 175 GLU A CA 1
ATOM 1344 C C . GLU A 1 175 ? -3.202 2.529 -13.597 1.00 91.56 175 GLU A C 1
ATOM 1346 O O . GLU A 1 175 ? -2.437 2.818 -12.676 1.00 91.56 175 GLU A O 1
ATOM 1351 N N . HIS A 1 176 ? -4.257 3.277 -13.914 1.00 87.25 176 HIS A N 1
ATOM 1352 C CA . HIS A 1 176 ? -4.691 4.462 -13.162 1.00 87.25 176 HIS A CA 1
ATOM 1353 C C . HIS A 1 176 ? -5.774 4.113 -12.140 1.00 87.25 176 HIS A C 1
ATOM 1355 O O . HIS A 1 176 ? -6.768 4.817 -12.020 1.00 87.25 176 HIS A O 1
ATOM 1361 N N . SER A 1 177 ? -5.625 2.990 -11.437 1.00 87.06 177 SER A N 1
ATOM 1362 C CA . SER A 1 177 ? -6.535 2.612 -10.352 1.00 87.06 177 SER A CA 1
ATOM 1363 C C . SER A 1 177 ? -5.813 2.673 -9.014 1.00 87.06 177 SER A C 1
ATOM 1365 O O . SER A 1 177 ? -4.695 2.172 -8.897 1.00 87.06 177 SER A O 1
ATOM 1367 N N . LEU A 1 178 ? -6.479 3.279 -8.032 1.00 89.94 178 LEU A N 1
ATOM 1368 C CA . LEU A 1 178 ? -6.091 3.281 -6.628 1.00 89.94 178 LEU A CA 1
ATOM 1369 C C . LEU A 1 178 ? -7.178 2.542 -5.853 1.00 89.94 178 LEU A C 1
ATOM 1371 O O . LEU A 1 178 ? -8.360 2.887 -5.960 1.00 89.94 178 LEU A O 1
ATOM 1375 N N . LYS A 1 179 ? -6.800 1.506 -5.107 1.00 92.69 179 LYS A N 1
ATOM 1376 C CA . LYS A 1 179 ? -7.750 0.653 -4.390 1.00 92.69 179 LYS A CA 1
ATOM 1377 C C . LYS A 1 179 ? -7.452 0.657 -2.900 1.00 92.69 179 LYS A C 1
ATOM 1379 O O . LYS A 1 179 ? -6.329 0.366 -2.514 1.00 92.69 179 LYS A O 1
ATOM 1384 N N . ILE A 1 180 ? -8.476 0.896 -2.081 1.00 97.31 180 ILE A N 1
ATOM 1385 C CA . ILE A 1 180 ? -8.423 0.719 -0.624 1.00 97.31 180 ILE A CA 1
ATOM 1386 C C . ILE A 1 180 ? -8.823 -0.723 -0.277 1.00 97.31 180 ILE A C 1
ATOM 1388 O O . ILE A 1 180 ? -9.742 -1.285 -0.878 1.00 97.31 180 ILE A O 1
ATOM 1392 N N . THR A 1 181 ? -8.122 -1.324 0.681 1.00 97.50 181 THR A N 1
ATOM 1393 C CA . THR A 1 181 ? -8.477 -2.596 1.326 1.00 97.50 181 THR A CA 1
ATOM 1394 C C . THR A 1 181 ? -8.474 -2.383 2.835 1.00 97.50 181 THR A C 1
ATOM 1396 O O . THR A 1 181 ? -7.525 -1.800 3.351 1.00 97.50 181 THR A O 1
ATOM 1399 N N . ALA A 1 182 ? -9.529 -2.830 3.511 1.00 98.12 182 ALA A N 1
ATOM 1400 C CA . ALA A 1 182 ? -9.706 -2.787 4.959 1.00 98.12 182 ALA A CA 1
ATOM 1401 C C . ALA A 1 182 ? -10.735 -3.857 5.365 1.00 98.12 182 ALA A C 1
ATOM 1403 O O . ALA A 1 182 ? -11.454 -4.369 4.497 1.00 98.12 182 ALA A O 1
ATOM 1404 N N . ASP A 1 183 ? -10.815 -4.162 6.656 1.00 98.56 183 ASP A N 1
ATOM 1405 C CA . ASP A 1 183 ? -11.942 -4.896 7.230 1.00 98.56 183 ASP A CA 1
ATOM 1406 C C . ASP A 1 183 ? -13.244 -4.095 7.061 1.00 98.56 183 ASP A C 1
ATOM 1408 O O . ASP A 1 183 ? -13.241 -2.863 7.028 1.00 98.56 183 ASP A O 1
ATOM 1412 N N . ASP A 1 184 ? -14.367 -4.798 6.918 1.00 97.94 184 ASP A N 1
ATOM 1413 C CA . ASP A 1 184 ? -15.680 -4.198 6.661 1.00 97.94 184 ASP A CA 1
ATOM 1414 C C . ASP A 1 184 ? -16.415 -3.776 7.939 1.00 97.94 184 ASP A C 1
ATOM 1416 O O . ASP A 1 184 ? -17.302 -2.923 7.872 1.00 97.94 184 ASP A O 1
ATOM 1420 N N . ALA A 1 185 ? -16.036 -4.326 9.095 1.00 98.12 185 ALA A N 1
ATOM 1421 C CA . ALA A 1 185 ? -16.636 -4.002 10.380 1.00 98.12 185 ALA A CA 1
ATOM 1422 C C . ALA A 1 185 ? -15.657 -4.119 11.559 1.00 98.12 185 ALA A C 1
ATOM 1424 O O . ALA A 1 185 ? -14.779 -4.983 11.584 1.00 98.12 185 ALA A O 1
ATOM 1425 N N . ILE A 1 186 ? -15.865 -3.293 12.586 1.00 98.12 186 ILE A N 1
ATOM 1426 C CA . ILE A 1 186 ? -15.113 -3.316 13.847 1.00 98.12 186 ILE A CA 1
ATOM 1427 C C . ILE A 1 186 ? -15.987 -2.893 15.037 1.00 98.12 186 ILE A C 1
ATOM 1429 O O . ILE A 1 186 ? -16.985 -2.188 14.879 1.00 98.12 186 ILE A O 1
ATOM 1433 N N . LYS A 1 187 ? -15.624 -3.331 16.250 1.00 97.19 187 LYS A N 1
ATOM 1434 C CA . LYS A 1 187 ? -16.329 -3.001 17.498 1.00 97.19 187 LYS A CA 1
ATOM 1435 C C . LYS A 1 187 ? -15.398 -2.320 18.507 1.00 97.19 187 LYS A C 1
ATOM 1437 O O . LYS A 1 187 ? -14.289 -2.802 18.719 1.00 97.19 187 LYS A O 1
ATOM 1442 N N . TYR A 1 188 ? -15.890 -1.284 19.185 1.00 96.88 188 TYR A N 1
ATOM 1443 C CA . TYR A 1 188 ? -15.222 -0.595 20.298 1.00 96.88 188 TYR A CA 1
ATOM 1444 C C . TYR A 1 188 ? -16.148 -0.456 21.509 1.00 96.88 188 TYR A C 1
ATOM 1446 O O . TYR A 1 188 ? -17.359 -0.634 21.396 1.00 96.88 188 TYR A O 1
ATOM 1454 N N . ILE A 1 189 ? -15.587 -0.137 22.676 1.00 94.56 189 ILE A N 1
ATOM 1455 C CA . ILE A 1 189 ? -16.337 0.057 23.923 1.00 94.56 189 ILE A CA 1
ATOM 1456 C C . ILE A 1 189 ? -16.635 1.551 24.120 1.00 94.56 189 ILE A C 1
ATOM 1458 O O . ILE A 1 189 ? -15.795 2.413 23.865 1.00 94.56 189 ILE A O 1
ATOM 1462 N N . GLN A 1 190 ? -17.845 1.860 24.586 1.00 95.00 190 GLN A N 1
ATOM 1463 C CA . GLN A 1 190 ? -18.291 3.215 24.906 1.00 95.00 190 GLN A CA 1
ATOM 1464 C C . GLN A 1 190 ? -17.323 3.935 25.863 1.00 95.00 190 GLN A C 1
ATOM 1466 O O . GLN A 1 190 ? -16.866 3.364 26.854 1.00 95.00 190 GLN A O 1
ATOM 1471 N N . ASN A 1 191 ? -17.087 5.225 25.607 1.00 91.56 191 ASN A N 1
ATOM 1472 C CA . ASN A 1 191 ? -16.219 6.125 26.377 1.00 91.56 191 ASN A CA 1
ATOM 1473 C C . ASN A 1 191 ? -14.726 5.738 26.432 1.00 91.56 191 ASN A C 1
ATOM 1475 O O . ASN A 1 191 ? -13.977 6.346 27.199 1.00 91.56 191 ASN A O 1
ATOM 1479 N N . GLU A 1 192 ? -14.268 4.778 25.623 1.00 90.75 192 GLU A N 1
ATOM 1480 C CA . GLU A 1 192 ? -12.840 4.498 25.452 1.00 90.75 192 GLU A CA 1
ATOM 1481 C C . GLU A 1 192 ? -12.296 5.299 24.258 1.00 90.75 192 GLU A C 1
ATOM 1483 O O . GLU A 1 192 ? -12.654 5.011 23.117 1.00 90.75 192 GLU A O 1
ATOM 1488 N N . PRO A 1 193 ? -11.471 6.340 24.480 1.00 80.94 193 PRO A N 1
ATOM 1489 C CA . PRO A 1 193 ? -11.041 7.222 23.403 1.00 80.94 193 PRO A CA 1
ATOM 1490 C C . PRO A 1 193 ? -10.127 6.492 22.413 1.00 80.94 193 PRO A C 1
ATOM 1492 O O . PRO A 1 193 ? -9.162 5.835 22.804 1.00 80.94 193 PRO A O 1
ATOM 1495 N N . LEU A 1 194 ? -10.381 6.695 21.121 1.00 94.19 194 LEU A N 1
ATOM 1496 C CA . LEU A 1 194 ? -9.597 6.144 20.019 1.00 94.19 194 LEU A CA 1
ATOM 1497 C C . LEU A 1 194 ? -9.186 7.264 19.057 1.00 94.19 194 LEU A C 1
ATOM 1499 O O . LEU A 1 194 ? -9.947 8.196 18.805 1.00 94.19 194 LEU A O 1
ATOM 1503 N N . THR A 1 195 ? -7.981 7.172 18.499 1.00 95.00 195 THR A N 1
ATOM 1504 C CA . THR A 1 195 ? -7.545 8.079 17.425 1.00 95.00 195 THR A CA 1
ATOM 1505 C C . THR A 1 195 ? -7.868 7.487 16.058 1.00 95.00 195 THR A C 1
ATOM 1507 O O . THR A 1 195 ? -7.865 6.267 15.903 1.00 95.00 195 THR A O 1
ATOM 1510 N N . GLU A 1 196 ? -8.041 8.337 15.045 1.00 95.94 196 GLU A N 1
ATOM 1511 C CA . GLU A 1 196 ? -8.212 7.894 13.654 1.00 95.94 196 GLU A CA 1
ATOM 1512 C C . GLU A 1 196 ? -7.068 6.973 13.193 1.00 95.94 196 GLU A C 1
ATOM 1514 O O . GLU A 1 196 ? -7.305 5.935 12.585 1.00 95.94 196 GLU A O 1
ATOM 1519 N N . ASN A 1 197 ? -5.819 7.291 13.546 1.00 96.38 197 ASN A N 1
ATOM 1520 C CA . ASN A 1 197 ? -4.671 6.451 13.192 1.00 96.38 197 ASN A CA 1
ATOM 1521 C C . ASN A 1 197 ? -4.748 5.045 13.800 1.00 96.38 197 ASN A C 1
ATOM 1523 O O . ASN A 1 197 ? -4.272 4.098 13.177 1.00 96.38 197 ASN A O 1
ATOM 1527 N N . GLN A 1 198 ? -5.298 4.912 15.011 1.00 97.31 198 GLN A N 1
ATOM 1528 C CA . GLN A 1 198 ? -5.499 3.606 15.635 1.00 97.31 198 GLN A CA 1
ATOM 1529 C C . GLN A 1 198 ? -6.644 2.858 14.947 1.00 97.31 198 GLN A C 1
ATOM 1531 O O . GLN A 1 198 ? -6.464 1.698 14.599 1.00 97.31 198 GLN A O 1
ATOM 1536 N N . PHE A 1 199 ? -7.755 3.540 14.651 1.00 98.12 199 PHE A N 1
ATOM 1537 C CA . PHE A 1 199 ? -8.857 2.975 13.869 1.00 98.12 199 PHE A CA 1
ATOM 1538 C C . PHE A 1 199 ? -8.376 2.388 12.537 1.00 98.12 199 PHE A C 1
ATOM 1540 O O . PHE A 1 199 ? -8.613 1.215 12.264 1.00 98.12 199 PHE A O 1
ATOM 1547 N N . LEU A 1 200 ? -7.637 3.171 11.743 1.00 98.25 200 LEU A N 1
ATOM 1548 C CA . LEU A 1 200 ? -7.104 2.731 10.450 1.00 98.25 200 LEU A CA 1
ATOM 1549 C C . LEU A 1 200 ? -6.166 1.518 10.582 1.00 98.25 200 LEU A C 1
ATOM 1551 O O . LEU A 1 200 ? -6.143 0.665 9.695 1.00 98.25 200 LEU A O 1
ATOM 1555 N N . GLN A 1 201 ? -5.404 1.426 11.677 1.00 98.00 201 GLN A N 1
ATOM 1556 C CA . GLN A 1 201 ? -4.552 0.268 11.961 1.00 98.00 201 GLN A CA 1
ATOM 1557 C C . GLN A 1 201 ? -5.364 -0.971 12.333 1.00 98.00 201 GLN A C 1
ATOM 1559 O O . GLN A 1 201 ? -5.060 -2.051 11.829 1.00 98.00 201 GLN A O 1
ATOM 1564 N N . ASP A 1 202 ? -6.378 -0.819 13.186 1.00 98.31 202 ASP A N 1
ATOM 1565 C CA . ASP A 1 202 ? -7.182 -1.938 13.675 1.00 98.31 202 ASP A CA 1
ATOM 1566 C C . ASP A 1 202 ? -7.930 -2.642 12.535 1.00 98.31 202 ASP A C 1
ATOM 1568 O O . ASP A 1 202 ? -8.011 -3.866 12.531 1.00 98.31 202 ASP A O 1
ATOM 1572 N N . ILE A 1 203 ? -8.406 -1.882 11.540 1.00 98.50 203 ILE A N 1
ATOM 1573 C CA . ILE A 1 203 ? -9.091 -2.415 10.346 1.00 98.50 203 ILE A CA 1
ATOM 1574 C C . ILE A 1 203 ? -8.132 -2.795 9.207 1.00 98.50 203 ILE A C 1
ATOM 1576 O O . ILE A 1 203 ? -8.572 -3.110 8.100 1.00 98.50 203 ILE A O 1
ATOM 1580 N N . GLY A 1 204 ? -6.817 -2.678 9.419 1.00 98.00 204 GLY A N 1
ATOM 1581 C CA . GLY A 1 204 ? -5.807 -2.981 8.404 1.00 98.00 204 GLY A CA 1
ATOM 1582 C C . GLY A 1 204 ? -5.932 -2.147 7.122 1.00 98.00 204 GLY A C 1
ATOM 1583 O O . GLY A 1 204 ? -5.656 -2.663 6.035 1.00 98.00 204 GLY A O 1
ATOM 1584 N N . ALA A 1 205 ? -6.356 -0.882 7.226 1.00 98.19 205 ALA A N 1
ATOM 1585 C CA . ALA A 1 205 ? -6.586 -0.024 6.069 1.00 98.19 205 ALA A CA 1
ATOM 1586 C C . ALA A 1 205 ? -5.284 0.268 5.310 1.00 98.19 205 ALA A C 1
ATOM 1588 O O . ALA A 1 205 ? -4.336 0.849 5.841 1.00 98.19 205 ALA A O 1
ATOM 1589 N N . MET A 1 206 ? -5.256 -0.089 4.028 1.00 97.12 206 MET A N 1
ATOM 1590 C CA . MET A 1 206 ? -4.130 0.173 3.130 1.00 97.12 206 MET A CA 1
ATOM 1591 C C . MET A 1 206 ? -4.591 0.389 1.691 1.00 97.12 206 MET A C 1
ATOM 1593 O O . MET A 1 206 ? -5.694 -0.003 1.305 1.00 97.12 206 MET A O 1
ATOM 1597 N N . THR A 1 207 ? -3.719 0.978 0.877 1.00 95.38 207 THR A N 1
ATOM 1598 C CA . THR A 1 207 ? -3.901 1.064 -0.575 1.00 95.38 207 THR A CA 1
ATOM 1599 C C . THR A 1 207 ? -2.964 0.116 -1.320 1.00 95.38 207 THR A C 1
ATOM 1601 O O . THR A 1 207 ? -1.943 -0.319 -0.786 1.00 95.38 207 THR A O 1
ATOM 1604 N N . ASP A 1 208 ? -3.294 -0.203 -2.571 1.00 90.50 208 ASP A N 1
ATOM 1605 C CA . ASP A 1 208 ? -2.491 -1.081 -3.430 1.00 90.50 208 ASP A CA 1
ATOM 1606 C C . ASP A 1 208 ? -1.167 -0.466 -3.922 1.00 90.50 208 ASP A C 1
ATOM 1608 O O . ASP A 1 208 ? -0.319 -1.194 -4.442 1.00 90.50 208 ASP A O 1
ATOM 1612 N N . ASP A 1 209 ? -0.957 0.839 -3.725 1.00 86.19 209 ASP A N 1
ATOM 1613 C CA . ASP A 1 209 ? 0.284 1.545 -4.066 1.00 86.19 209 ASP A CA 1
ATOM 1614 C C . ASP A 1 209 ? 0.999 2.209 -2.873 1.00 86.19 209 ASP A C 1
ATOM 1616 O O . ASP A 1 209 ? 2.051 2.827 -3.050 1.00 86.19 209 ASP A O 1
ATOM 1620 N N . GLY A 1 210 ? 0.464 2.061 -1.657 1.00 88.81 210 GLY A N 1
ATOM 1621 C CA . GLY A 1 210 ? 1.033 2.639 -0.437 1.00 88.81 210 GLY A CA 1
ATOM 1622 C C . GLY A 1 210 ? 0.668 4.106 -0.180 1.00 88.81 210 GLY A C 1
ATOM 1623 O O . GLY A 1 210 ? 1.180 4.694 0.773 1.00 88.81 210 GLY A O 1
ATOM 1624 N N . THR A 1 211 ? -0.221 4.704 -0.978 1.00 91.25 211 THR A N 1
ATOM 1625 C CA . THR A 1 211 ? -0.879 5.980 -0.656 1.00 91.25 211 THR A CA 1
ATOM 1626 C C . THR A 1 211 ? -1.590 5.902 0.699 1.00 91.25 211 THR A C 1
ATOM 1628 O O . THR A 1 211 ? -2.233 4.900 1.022 1.00 91.25 211 THR A O 1
ATOM 1631 N N . ALA A 1 212 ? -1.492 6.969 1.494 1.00 94.50 212 ALA A N 1
ATOM 1632 C CA . ALA A 1 212 ? -2.146 7.046 2.795 1.00 94.50 212 ALA A CA 1
ATOM 1633 C C . ALA A 1 212 ? -3.681 7.028 2.667 1.00 94.50 212 ALA A C 1
ATOM 1635 O O . ALA A 1 212 ? -4.249 7.656 1.772 1.00 94.50 212 ALA A O 1
ATOM 1636 N N . VAL A 1 213 ? -4.335 6.325 3.591 1.00 97.94 213 VAL A N 1
ATOM 1637 C CA . VAL A 1 213 ? -5.795 6.313 3.743 1.00 97.94 213 VAL A CA 1
ATOM 1638 C C . VAL A 1 213 ? -6.186 7.372 4.774 1.00 97.94 213 VAL A C 1
ATOM 1640 O O . VAL A 1 213 ? -5.513 7.518 5.792 1.00 97.94 213 VAL A O 1
ATOM 1643 N N . SER A 1 214 ? -7.265 8.099 4.509 1.00 97.31 214 SER A N 1
ATOM 1644 C CA . SER A 1 214 ? -7.925 9.013 5.445 1.00 97.31 214 SER A CA 1
ATOM 1645 C C . SER A 1 214 ? -9.374 8.583 5.659 1.00 97.31 214 SER A C 1
ATOM 1647 O O . SER A 1 214 ? -9.926 7.840 4.845 1.00 97.31 214 SER A O 1
ATOM 1649 N N . SER A 1 215 ? -10.027 9.080 6.703 1.00 98.25 215 SER A N 1
ATOM 1650 C CA . SER A 1 215 ? -11.425 8.770 7.000 1.00 98.25 215 SER A CA 1
ATOM 1651 C C . SER A 1 215 ? -12.187 9.969 7.568 1.00 98.25 215 SER A C 1
ATOM 1653 O O . SER A 1 215 ? -11.599 10.985 7.923 1.00 98.25 215 SER A O 1
ATOM 1655 N N . ASP A 1 216 ? -13.507 9.840 7.655 1.00 98.06 216 ASP A N 1
ATOM 1656 C CA . ASP A 1 216 ? -14.395 10.737 8.410 1.00 98.06 216 ASP A CA 1
ATOM 1657 C C . ASP A 1 216 ? -14.649 10.227 9.848 1.00 98.06 216 ASP A C 1
ATOM 1659 O O . ASP A 1 216 ? -15.576 10.676 10.520 1.00 98.06 216 ASP A O 1
ATOM 1663 N N . PHE A 1 217 ? -13.823 9.294 10.347 1.00 97.56 217 PHE A N 1
ATOM 1664 C CA . PHE A 1 217 ? -14.021 8.591 11.621 1.00 97.56 217 PHE A CA 1
ATOM 1665 C C . PHE A 1 217 ? -14.295 9.537 12.797 1.00 97.56 217 PHE A C 1
ATOM 1667 O O . PHE A 1 217 ? -15.251 9.338 13.543 1.00 97.56 217 PHE A O 1
ATOM 1674 N N . ALA A 1 218 ? -13.469 10.576 12.947 1.00 95.38 218 ALA A N 1
ATOM 1675 C CA . ALA A 1 218 ? -13.567 11.524 14.056 1.00 95.38 218 ALA A CA 1
ATOM 1676 C C . ALA A 1 218 ? -14.817 12.418 13.985 1.00 95.38 218 ALA A C 1
ATOM 1678 O O . ALA A 1 218 ? -15.243 12.944 15.011 1.00 95.38 218 ALA A O 1
ATOM 1679 N N . ASP A 1 219 ? -15.391 12.581 12.793 1.00 96.38 219 ASP A N 1
ATOM 1680 C CA . ASP A 1 219 ? -16.583 13.398 12.568 1.00 96.38 219 ASP A CA 1
ATOM 1681 C C . ASP A 1 219 ? -17.872 12.578 12.725 1.00 96.38 219 ASP A C 1
ATOM 1683 O O . ASP A 1 219 ? -18.921 13.126 13.064 1.00 96.38 219 ASP A O 1
ATOM 1687 N N . VAL A 1 220 ? -17.805 11.268 12.459 1.00 96.44 220 VAL A N 1
ATOM 1688 C CA . VAL A 1 220 ? -18.981 10.390 12.394 1.00 96.44 220 VAL A CA 1
ATOM 1689 C C . VAL A 1 220 ? -19.188 9.574 13.670 1.00 96.44 220 VAL A C 1
ATOM 1691 O O . VAL A 1 220 ? -20.336 9.343 14.050 1.00 96.44 220 VAL A O 1
ATOM 1694 N N . VAL A 1 221 ? -18.122 9.110 14.327 1.00 96.88 221 VAL A N 1
ATOM 1695 C CA . VAL A 1 221 ? -18.232 8.165 15.450 1.00 96.88 221 VAL A CA 1
ATOM 1696 C C . VAL A 1 221 ? -18.337 8.900 16.785 1.00 96.88 221 VAL A C 1
ATOM 1698 O O . VAL A 1 221 ? -17.390 9.546 17.229 1.00 96.88 221 VAL A O 1
ATOM 1701 N N . ASP A 1 222 ? -19.467 8.727 17.475 1.00 95.62 222 ASP A N 1
ATOM 1702 C CA . ASP A 1 222 ? -19.669 9.220 18.841 1.00 95.62 222 ASP A CA 1
ATOM 1703 C C . ASP A 1 222 ? -19.480 8.087 19.865 1.00 95.62 222 ASP A C 1
ATOM 1705 O O . ASP A 1 222 ? -20.330 7.213 20.043 1.00 95.62 222 ASP A O 1
ATOM 1709 N N . PHE A 1 223 ? -18.356 8.118 20.584 1.00 95.31 223 PHE A N 1
ATOM 1710 C CA . PHE A 1 223 ? -18.040 7.144 21.635 1.00 95.31 223 PHE A CA 1
ATOM 1711 C C . PHE A 1 223 ? -18.934 7.253 22.876 1.00 95.31 223 PHE A C 1
ATOM 1713 O O . PHE A 1 223 ? -18.930 6.340 23.702 1.00 95.31 223 PHE A O 1
ATOM 1720 N N . GLY A 1 224 ? -19.684 8.345 23.035 1.00 94.12 224 GLY A N 1
ATOM 1721 C CA . GLY A 1 224 ? -20.646 8.532 24.115 1.00 94.12 224 GLY A CA 1
ATOM 1722 C C . GLY A 1 224 ? -21.980 7.834 23.860 1.00 94.12 224 GLY A C 1
ATOM 1723 O O . GLY A 1 224 ? -22.705 7.555 24.818 1.00 94.12 224 GLY A O 1
ATOM 1724 N N . ILE A 1 225 ? -22.297 7.503 22.604 1.00 94.12 225 ILE A N 1
ATOM 1725 C CA . ILE A 1 225 ? -23.583 6.924 22.207 1.00 94.12 225 ILE A CA 1
ATOM 1726 C C . ILE A 1 225 ? -23.356 5.511 21.638 1.00 94.12 225 ILE A C 1
ATOM 1728 O O . ILE A 1 225 ? -22.782 5.364 20.558 1.00 94.12 225 ILE A O 1
ATOM 1732 N N . PRO A 1 226 ? -23.816 4.447 22.323 1.00 94.94 226 PRO A N 1
ATOM 1733 C CA . PRO A 1 226 ? -23.789 3.098 21.769 1.00 94.94 226 PRO A CA 1
ATOM 1734 C C . PRO A 1 226 ? -24.612 3.014 20.483 1.00 94.94 226 PRO A C 1
ATOM 1736 O O . PRO A 1 226 ? -25.714 3.561 20.404 1.00 94.94 226 PRO A O 1
ATOM 1739 N N . GLY A 1 227 ? -24.096 2.315 19.477 1.00 95.31 227 GLY A N 1
ATOM 1740 C CA . GLY A 1 227 ? -24.743 2.257 18.172 1.00 95.31 227 GLY A CA 1
ATOM 1741 C C . GLY A 1 227 ? -23.815 1.823 17.050 1.00 95.31 227 GLY A C 1
ATOM 1742 O O . GLY A 1 227 ? -22.663 1.461 17.280 1.00 95.31 227 GLY A O 1
ATOM 1743 N N . VAL A 1 228 ? -24.350 1.853 15.833 1.00 97.94 228 VAL A N 1
ATOM 1744 C CA . VAL A 1 228 ? -23.634 1.506 14.605 1.00 97.94 228 VAL A CA 1
ATOM 1745 C C . VAL A 1 228 ? -23.420 2.771 13.782 1.00 97.94 228 VAL A C 1
ATOM 1747 O O . VAL A 1 228 ? -24.371 3.498 13.493 1.00 97.94 228 VAL A O 1
ATOM 1750 N N . TYR A 1 229 ? -22.173 3.001 13.395 1.00 97.94 229 TYR A N 1
ATOM 1751 C CA . TYR A 1 229 ? -21.704 4.138 12.615 1.00 97.94 229 TYR A CA 1
ATOM 1752 C C . TYR A 1 229 ? -21.103 3.636 11.304 1.00 97.94 229 TYR A C 1
ATOM 1754 O O . TYR A 1 229 ? -20.501 2.565 11.267 1.00 97.94 229 TYR A O 1
ATOM 1762 N N . VAL A 1 230 ? -21.247 4.403 10.225 1.00 98.31 230 VAL A N 1
ATOM 1763 C CA . VAL A 1 230 ? -20.656 4.064 8.923 1.00 98.31 230 VAL A CA 1
ATOM 1764 C C . VAL A 1 230 ? -19.580 5.083 8.603 1.00 98.31 230 VAL A C 1
ATOM 1766 O O . VAL A 1 230 ? -19.890 6.242 8.345 1.00 98.31 230 VAL A O 1
ATOM 1769 N N . VAL A 1 231 ? -18.329 4.636 8.617 1.00 98.50 231 VAL A N 1
ATOM 1770 C CA . VAL A 1 231 ? -17.147 5.461 8.360 1.00 98.50 231 VAL A CA 1
ATOM 1771 C C . VAL A 1 231 ? -16.717 5.293 6.910 1.00 98.50 231 VAL A C 1
ATOM 1773 O O . VAL A 1 231 ? -16.655 4.178 6.394 1.00 98.50 231 VAL A O 1
ATOM 1776 N N . THR A 1 232 ? -16.408 6.400 6.245 1.00 98.50 232 THR A N 1
ATOM 1777 C CA . THR A 1 232 ? -15.974 6.445 4.851 1.00 98.50 232 THR A CA 1
ATOM 1778 C C . THR A 1 232 ? -14.464 6.635 4.764 1.00 98.50 232 THR A C 1
ATOM 1780 O O . THR A 1 232 ? -13.924 7.693 5.084 1.00 98.50 232 THR A O 1
ATOM 1783 N N . LEU A 1 233 ? -13.776 5.626 4.243 1.00 98.62 233 LEU A N 1
ATOM 1784 C CA . LEU A 1 233 ? -12.363 5.676 3.898 1.00 98.62 233 LEU A CA 1
ATOM 1785 C C . LEU A 1 233 ? -12.165 6.310 2.522 1.00 98.62 233 LEU A C 1
ATOM 1787 O O . LEU A 1 233 ? -12.847 5.968 1.553 1.00 98.62 233 LEU A O 1
ATOM 1791 N N . ASN A 1 234 ? -11.171 7.183 2.424 1.00 97.44 234 ASN A N 1
ATOM 1792 C CA . ASN A 1 234 ? -10.754 7.861 1.207 1.00 97.44 234 ASN A CA 1
ATOM 1793 C C . ASN A 1 234 ? -9.237 7.733 1.030 1.00 97.44 234 ASN A C 1
ATOM 1795 O O . ASN A 1 234 ? -8.494 7.552 1.990 1.00 97.44 234 ASN A O 1
ATOM 1799 N N . ALA A 1 235 ? -8.769 7.839 -0.210 1.00 95.75 235 ALA A N 1
ATOM 1800 C CA . ALA A 1 235 ? -7.349 7.938 -0.515 1.00 95.75 235 ALA A CA 1
ATOM 1801 C C . ALA A 1 235 ? -7.166 8.737 -1.804 1.00 95.75 235 ALA A C 1
ATOM 1803 O O . ALA A 1 235 ? -7.903 8.538 -2.775 1.00 95.75 235 ALA A O 1
ATOM 1804 N N . GLU A 1 236 ? -6.184 9.630 -1.811 1.00 90.44 236 GLU A N 1
ATOM 1805 C CA . GLU A 1 236 ? -5.800 10.422 -2.973 1.00 90.44 236 GLU A CA 1
ATOM 1806 C C . GLU A 1 236 ? -4.279 10.535 -3.017 1.00 90.44 236 GLU A C 1
ATOM 1808 O O . GLU A 1 236 ? -3.649 10.916 -2.030 1.00 90.44 236 GLU A O 1
ATOM 1813 N N . ASN A 1 237 ? -3.680 10.168 -4.148 1.00 83.06 237 ASN A N 1
ATOM 1814 C CA . ASN A 1 237 ? -2.231 10.240 -4.304 1.00 83.06 237 ASN A CA 1
ATOM 1815 C C . ASN A 1 237 ? -1.783 11.615 -4.827 1.00 83.06 237 ASN A C 1
ATOM 1817 O O . ASN A 1 237 ? -2.589 12.460 -5.213 1.00 83.06 237 ASN A O 1
ATOM 1821 N N . SER A 1 238 ? -0.471 11.845 -4.881 1.00 74.19 238 SER A N 1
ATOM 1822 C CA . SER A 1 238 ? 0.108 13.119 -5.339 1.00 74.19 238 SER A CA 1
ATOM 1823 C C . SER A 1 238 ? -0.215 13.476 -6.795 1.00 74.19 238 SER A C 1
ATOM 1825 O O . SER A 1 238 ? -0.091 14.639 -7.173 1.00 74.19 238 SER A O 1
ATOM 1827 N N . ALA A 1 239 ? -0.640 12.505 -7.608 1.00 69.50 239 ALA A N 1
ATOM 1828 C CA . ALA A 1 239 ? -1.089 12.721 -8.980 1.00 69.50 239 ALA A CA 1
ATOM 1829 C C . ALA A 1 239 ? -2.590 13.078 -9.074 1.00 69.50 239 ALA A C 1
ATOM 1831 O O . ALA A 1 239 ? -3.107 13.259 -10.178 1.00 69.50 239 ALA A O 1
ATOM 183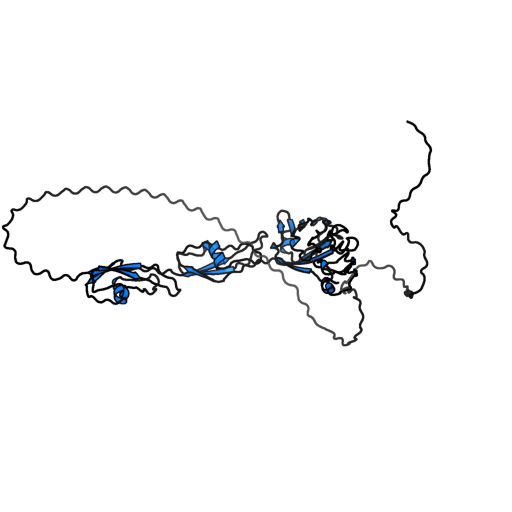2 N N . GLY A 1 240 ? -3.292 13.177 -7.938 1.00 73.44 240 GLY A N 1
ATOM 1833 C CA . GLY A 1 240 ? -4.729 13.449 -7.864 1.00 73.44 240 GLY A CA 1
ATOM 1834 C C . GLY A 1 240 ? -5.604 12.242 -8.206 1.00 73.44 240 GLY A C 1
ATOM 1835 O O . GLY A 1 240 ? -6.796 12.400 -8.476 1.00 73.44 240 GLY A O 1
ATOM 1836 N N . LEU A 1 241 ? -5.033 11.030 -8.241 1.00 81.19 241 LEU A N 1
ATOM 1837 C CA . LEU A 1 241 ? -5.816 9.815 -8.428 1.00 81.19 241 LEU A CA 1
ATOM 1838 C C . LEU A 1 241 ? -6.521 9.474 -7.119 1.00 81.19 241 LEU A C 1
ATOM 1840 O O . LEU A 1 241 ? -5.869 9.285 -6.093 1.00 81.19 241 LEU A O 1
ATOM 1844 N N . ARG A 1 242 ? -7.848 9.368 -7.180 1.00 87.81 242 ARG A N 1
ATOM 1845 C CA . ARG A 1 242 ? -8.699 9.094 -6.022 1.00 87.81 242 ARG A CA 1
ATOM 1846 C C . ARG A 1 2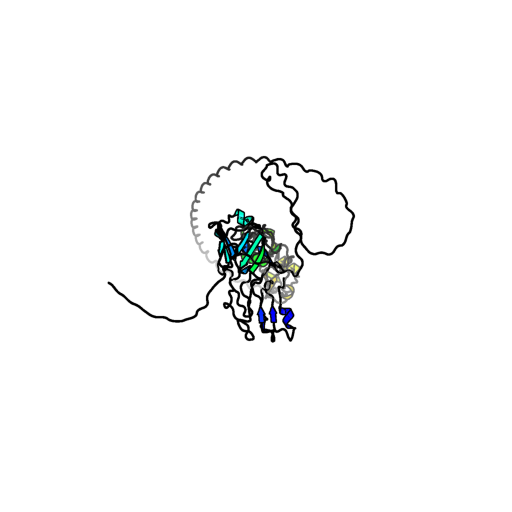42 ? -9.163 7.649 -6.044 1.00 87.81 242 ARG A C 1
ATOM 1848 O O . ARG A 1 242 ? -9.638 7.162 -7.072 1.00 87.81 242 ARG A O 1
ATOM 1855 N N . ALA A 1 243 ? -9.050 6.979 -4.905 1.00 93.19 243 ALA A N 1
ATOM 1856 C CA . ALA A 1 243 ? -9.671 5.682 -4.723 1.00 93.19 243 ALA A CA 1
ATOM 1857 C C . ALA A 1 243 ? -11.195 5.818 -4.746 1.00 93.19 243 ALA A C 1
ATOM 1859 O O . ALA A 1 243 ? -11.753 6.851 -4.372 1.00 93.19 243 ALA A O 1
ATOM 1860 N N . THR A 1 244 ? -11.878 4.744 -5.140 1.00 92.94 244 THR A N 1
ATOM 1861 C CA . THR A 1 244 ? -13.304 4.630 -4.814 1.00 92.94 244 THR A CA 1
ATOM 1862 C C . THR A 1 244 ? -13.430 4.536 -3.291 1.00 92.94 244 THR A C 1
ATOM 1864 O O . THR A 1 244 ? -12.738 3.692 -2.712 1.00 92.94 244 THR A O 1
ATOM 1867 N N . PRO A 1 245 ? -14.262 5.372 -2.641 1.00 97.00 245 PRO A N 1
ATOM 1868 C CA . PRO A 1 245 ? -14.412 5.327 -1.193 1.00 97.00 245 PRO A CA 1
ATOM 1869 C C . PRO A 1 245 ? -14.873 3.951 -0.705 1.00 97.00 245 PRO A C 1
ATOM 1871 O O . PRO A 1 245 ? -15.675 3.290 -1.369 1.00 97.00 245 PRO A O 1
ATOM 1874 N N . VAL A 1 246 ? -14.371 3.530 0.455 1.00 98.31 246 VAL A N 1
ATOM 1875 C CA . VAL A 1 246 ? -14.733 2.260 1.106 1.00 98.31 246 VAL A CA 1
ATOM 1876 C C . VAL A 1 246 ? -15.448 2.568 2.413 1.00 98.31 246 VAL A C 1
ATOM 1878 O O . VAL A 1 246 ? -15.014 3.443 3.148 1.00 98.31 246 VAL A O 1
ATOM 1881 N N . GLN A 1 247 ? -16.545 1.871 2.696 1.00 98.19 247 GLN A N 1
ATOM 1882 C CA . GLN A 1 247 ? -17.303 2.045 3.934 1.00 98.19 247 GLN A CA 1
ATOM 1883 C C . GLN A 1 247 ? -16.955 0.952 4.941 1.00 98.19 247 GLN A C 1
ATOM 1885 O O . GLN A 1 247 ? -16.798 -0.204 4.552 1.00 98.19 247 GLN A O 1
ATOM 1890 N N . VAL A 1 248 ? -16.863 1.333 6.213 1.00 98.69 248 VAL A N 1
ATOM 1891 C CA . VAL A 1 248 ? -16.577 0.444 7.343 1.00 98.69 248 VAL A CA 1
ATOM 1892 C C . VAL A 1 248 ? -17.630 0.656 8.422 1.00 98.69 248 VAL A C 1
ATOM 1894 O O . VAL A 1 248 ? -17.919 1.792 8.805 1.00 98.69 248 VAL A O 1
ATOM 1897 N N . GLU A 1 249 ? -18.204 -0.435 8.918 1.00 98.62 249 GLU A N 1
ATOM 1898 C CA . GLU A 1 249 ? -19.168 -0.423 10.013 1.00 98.62 249 GLU A CA 1
ATOM 1899 C C . GLU A 1 249 ? -18.444 -0.392 11.368 1.00 98.62 249 GLU A C 1
ATOM 1901 O O . GLU A 1 249 ? -17.745 -1.329 11.744 1.00 98.62 249 GLU A O 1
ATOM 1906 N N . VAL A 1 250 ? -18.619 0.682 12.134 1.00 98.38 250 VAL A N 1
ATOM 1907 C CA . VAL A 1 250 ? -18.058 0.828 13.482 1.00 98.38 250 VAL A CA 1
ATOM 1908 C C . VAL A 1 250 ? -19.179 0.690 14.503 1.00 98.38 250 VAL A C 1
ATOM 1910 O O . VAL A 1 250 ? -20.092 1.510 14.546 1.00 98.38 250 VAL A O 1
ATOM 1913 N N . THR A 1 251 ? -19.115 -0.334 15.350 1.00 97.38 251 THR A N 1
ATOM 1914 C CA . THR A 1 251 ? -20.088 -0.539 16.432 1.00 97.38 251 THR A CA 1
ATOM 1915 C C . THR A 1 251 ? -19.514 -0.091 17.773 1.00 97.38 251 THR A C 1
ATOM 1917 O O . THR A 1 251 ? -18.504 -0.628 18.224 1.00 97.38 251 THR A O 1
ATOM 1920 N N . ILE A 1 252 ? -20.190 0.835 18.452 1.00 96.81 252 ILE A N 1
ATOM 1921 C CA . ILE A 1 252 ? -19.894 1.220 19.836 1.00 96.81 252 ILE A CA 1
ATOM 1922 C C . ILE A 1 252 ? -20.776 0.399 20.778 1.00 96.81 252 ILE A C 1
ATOM 1924 O O . ILE A 1 252 ? -21.998 0.552 20.804 1.00 96.81 252 ILE A O 1
ATOM 1928 N N . LEU A 1 253 ? -20.145 -0.488 21.546 1.00 95.38 253 LEU A N 1
ATOM 1929 C CA . LEU A 1 253 ? -20.777 -1.351 22.539 1.00 95.38 253 LEU A CA 1
ATOM 1930 C C . LEU A 1 253 ? -20.988 -0.589 23.846 1.00 95.38 253 LEU A C 1
ATOM 1932 O O . LEU A 1 253 ? -20.074 0.070 24.343 1.00 95.38 253 LEU A O 1
ATOM 1936 N N . GLN A 1 254 ? -22.179 -0.710 24.431 1.00 94.38 254 GLN A N 1
ATOM 1937 C CA . GLN A 1 254 ? -22.489 -0.095 25.719 1.00 94.38 254 GLN A CA 1
ATOM 1938 C C . GLN A 1 254 ? -21.598 -0.683 26.823 1.00 94.38 254 GLN A C 1
ATOM 1940 O O . GLN A 1 254 ? -21.486 -1.904 26.953 1.00 94.38 254 GLN A O 1
ATOM 1945 N N . LYS A 1 255 ? -20.970 0.185 27.628 1.00 94.75 255 LYS A N 1
ATOM 1946 C CA . LYS A 1 255 ? -20.195 -0.241 28.801 1.00 94.75 255 LYS A CA 1
ATOM 1947 C C . LYS A 1 255 ? -21.148 -0.398 29.997 1.00 94.75 255 LYS A C 1
ATOM 1949 O O . LYS A 1 255 ? -21.809 0.588 30.351 1.00 94.75 255 LYS A O 1
ATOM 1954 N N . PRO A 1 256 ? -21.235 -1.585 30.629 1.00 95.44 256 PRO A N 1
ATOM 1955 C CA . PRO A 1 256 ? -22.100 -1.765 31.786 1.00 95.44 256 PRO A CA 1
ATOM 1956 C C . PRO A 1 256 ? -21.582 -0.962 32.984 1.00 95.44 256 PRO A C 1
ATOM 1958 O O . PRO A 1 256 ? -20.386 -0.960 33.285 1.00 95.44 256 PRO A O 1
ATOM 1961 N N . VAL A 1 257 ? -22.493 -0.300 33.690 1.00 95.94 257 VAL A N 1
ATOM 1962 C CA . VAL A 1 257 ? -22.227 0.474 34.907 1.00 95.94 257 VAL A CA 1
ATOM 1963 C C . VAL A 1 257 ? -23.120 -0.060 36.015 1.00 95.94 257 VAL A C 1
ATOM 1965 O O . VAL A 1 257 ? -24.343 0.009 35.901 1.00 95.94 257 VAL A O 1
ATOM 1968 N N . ILE A 1 258 ? -22.510 -0.579 37.081 1.00 97.56 258 ILE A N 1
ATOM 1969 C CA . ILE A 1 258 ? -23.221 -1.068 38.266 1.00 97.56 258 ILE A CA 1
ATOM 1970 C C . ILE A 1 258 ? -23.546 0.124 39.170 1.00 97.56 258 ILE A C 1
ATOM 1972 O O . ILE A 1 258 ? -22.666 0.905 39.521 1.00 97.56 258 ILE A O 1
ATOM 1976 N N . THR A 1 259 ? -24.808 0.248 39.569 1.00 97.00 259 THR A N 1
ATOM 1977 C CA . THR A 1 259 ? -25.265 1.181 40.605 1.00 97.00 259 THR A CA 1
ATOM 1978 C C . THR A 1 259 ? -25.867 0.372 41.744 1.00 97.00 259 THR A C 1
ATOM 1980 O O . THR A 1 259 ? -26.717 -0.482 41.504 1.00 97.00 259 THR A O 1
ATOM 1983 N N . ALA A 1 260 ? -25.422 0.621 42.971 1.00 96.88 260 ALA A N 1
ATOM 1984 C CA . ALA A 1 260 ? -25.908 -0.029 44.182 1.00 96.88 260 ALA A CA 1
ATOM 1985 C C . ALA A 1 260 ? -25.691 0.899 45.387 1.00 96.88 260 ALA A C 1
ATOM 1987 O O . ALA A 1 260 ? -24.996 1.907 45.285 1.00 96.88 260 ALA A O 1
ATOM 1988 N N . THR A 1 261 ? -26.280 0.557 46.528 1.00 95.69 261 THR A N 1
ATOM 1989 C CA . THR A 1 261 ? -26.043 1.262 47.794 1.00 95.69 261 THR A CA 1
ATOM 1990 C C . THR A 1 261 ? -24.679 0.879 48.368 1.00 95.69 261 THR A C 1
ATOM 1992 O O . THR A 1 261 ? -24.427 -0.300 48.577 1.00 95.69 261 THR A O 1
ATOM 1995 N N . ASP A 1 262 ? -23.829 1.855 48.700 1.00 93.75 262 ASP A N 1
ATOM 1996 C CA . ASP A 1 262 ? -22.436 1.618 49.126 1.00 93.75 262 ASP A CA 1
ATOM 1997 C C . ASP A 1 262 ? -22.285 0.769 50.402 1.00 93.75 262 ASP A C 1
ATOM 1999 O O . ASP A 1 262 ? -21.244 0.140 50.620 1.00 93.75 262 ASP A O 1
ATOM 2003 N N . LYS A 1 263 ? -23.293 0.788 51.285 1.00 95.75 263 LYS A N 1
ATOM 2004 C CA . LYS A 1 263 ? -23.272 0.090 52.575 1.00 95.75 263 LYS A CA 1
ATOM 2005 C C . LYS A 1 263 ? -24.637 -0.460 52.960 1.00 95.75 263 LYS A C 1
ATOM 2007 O O . LYS A 1 263 ? -25.658 0.173 52.695 1.00 95.75 263 LYS A O 1
ATOM 2012 N N . ILE A 1 264 ? -24.640 -1.582 53.669 1.00 96.94 264 ILE A N 1
ATOM 2013 C CA . ILE A 1 264 ? -25.842 -2.183 54.250 1.00 96.94 264 ILE A CA 1
ATOM 2014 C C . ILE A 1 264 ? -25.518 -2.901 55.564 1.00 96.94 264 ILE A C 1
ATOM 2016 O O . ILE A 1 264 ? -24.425 -3.442 55.716 1.00 96.94 264 ILE A O 1
ATOM 2020 N N . SER A 1 265 ? -26.472 -2.932 56.497 1.00 96.00 265 SER A N 1
ATOM 2021 C CA . SER A 1 265 ? -26.348 -3.659 57.765 1.00 96.00 265 SER A CA 1
ATOM 2022 C C . SER A 1 265 ? -27.343 -4.812 57.866 1.00 96.00 265 SER A C 1
ATOM 2024 O O . SER A 1 265 ? -28.505 -4.673 57.479 1.00 96.00 265 SER A O 1
ATOM 2026 N N . TYR A 1 266 ? -26.917 -5.918 58.475 1.00 96.00 266 TYR A N 1
ATOM 2027 C CA . TYR A 1 266 ? -27.782 -7.030 58.867 1.00 96.00 266 TYR A CA 1
ATOM 2028 C C . TYR A 1 266 ? -27.558 -7.420 60.329 1.00 96.00 266 TYR A C 1
ATOM 2030 O O . TYR A 1 266 ? -26.456 -7.308 60.859 1.00 96.00 266 TYR A O 1
ATOM 2038 N N . ALA A 1 267 ? -28.599 -7.938 60.980 1.00 93.81 267 ALA A N 1
ATOM 2039 C CA . ALA A 1 267 ? -28.470 -8.493 62.323 1.00 93.81 267 ALA A CA 1
ATOM 2040 C C . ALA A 1 267 ? -27.640 -9.790 62.313 1.00 93.81 267 ALA A C 1
ATOM 2042 O O . ALA A 1 267 ? -27.774 -10.616 61.404 1.00 93.81 267 ALA A O 1
ATOM 2043 N N . LYS A 1 268 ? -26.841 -10.009 63.365 1.00 92.94 268 LYS A N 1
ATOM 2044 C CA . LYS A 1 268 ? -26.158 -11.286 63.613 1.00 92.94 268 LYS A CA 1
ATOM 2045 C C . LYS A 1 268 ? -27.131 -12.471 63.537 1.00 92.94 268 LYS A C 1
ATOM 2047 O O . LYS A 1 268 ? -28.251 -12.410 64.045 1.00 92.94 268 LYS A O 1
ATOM 2052 N N . ASP A 1 269 ? -26.655 -13.565 62.948 1.00 90.75 269 ASP A N 1
ATOM 2053 C CA . ASP A 1 269 ? -27.372 -14.825 62.716 1.00 90.75 269 ASP A CA 1
ATOM 2054 C C . ASP A 1 269 ? -28.571 -14.708 61.746 1.00 90.75 269 ASP A C 1
ATOM 2056 O O . ASP A 1 269 ? -29.374 -15.639 61.637 1.00 90.75 269 ASP A O 1
ATOM 2060 N N . ALA A 1 270 ? -28.701 -13.590 61.015 1.00 91.19 270 ALA A N 1
ATOM 2061 C CA . ALA A 1 270 ? -29.609 -13.502 59.875 1.00 91.19 270 ALA A CA 1
ATOM 2062 C C . ALA A 1 270 ? -29.178 -14.453 58.741 1.00 91.19 270 ALA A C 1
ATOM 2064 O O . ALA A 1 270 ? -28.056 -14.953 58.698 1.00 91.19 270 ALA A O 1
ATOM 2065 N N . SER A 1 271 ? -30.089 -14.707 57.803 1.00 89.25 271 SER A N 1
ATOM 2066 C CA . SER A 1 271 ? -29.806 -15.467 56.587 1.00 89.25 271 SER A CA 1
ATOM 2067 C C . SER A 1 271 ? -30.259 -14.653 55.384 1.00 89.25 271 SER A C 1
ATOM 2069 O O . SER A 1 271 ? -31.385 -14.153 55.368 1.00 89.25 271 SER A O 1
ATOM 2071 N N . LYS A 1 272 ? -29.361 -14.500 54.410 1.00 95.25 272 LYS A N 1
ATOM 2072 C CA . LYS A 1 272 ? -29.603 -13.810 53.144 1.00 95.25 272 LYS A CA 1
ATOM 2073 C C . LYS A 1 272 ? -29.009 -14.623 52.009 1.00 95.25 272 LYS A C 1
ATOM 2075 O O . LYS A 1 272 ? -27.882 -15.103 52.103 1.00 95.25 272 LYS A O 1
ATOM 2080 N N . THR A 1 273 ? -29.774 -14.776 50.941 1.00 96.00 273 THR A N 1
ATOM 2081 C CA . THR A 1 273 ? -29.270 -15.255 49.655 1.00 96.00 273 THR A CA 1
ATOM 2082 C C . THR A 1 273 ? -28.594 -14.116 48.895 1.00 96.00 273 THR A C 1
ATOM 2084 O O . THR A 1 273 ? -28.846 -12.943 49.169 1.00 96.00 273 THR A O 1
ATOM 2087 N N . GLU A 1 274 ? -27.773 -14.448 47.899 1.00 95.94 274 GLU A N 1
ATOM 2088 C CA . GLU A 1 274 ? -27.192 -13.446 46.999 1.00 95.94 274 GLU A CA 1
ATOM 2089 C C . GLU A 1 274 ? -28.273 -12.588 46.320 1.00 95.94 274 GLU A C 1
ATOM 2091 O O . GLU A 1 274 ? -28.169 -11.367 46.302 1.00 95.94 274 GLU A O 1
ATOM 2096 N N . GLY A 1 275 ? -29.352 -13.204 45.825 1.00 95.56 275 GLY A N 1
ATOM 2097 C CA . GLY A 1 275 ? -30.443 -12.472 45.176 1.00 95.56 275 GLY A CA 1
ATOM 2098 C C . GLY A 1 275 ? -31.158 -11.487 46.107 1.00 95.56 275 GLY A C 1
ATOM 2099 O O . GLY A 1 275 ? -31.508 -10.389 45.682 1.00 95.56 275 GLY A O 1
ATOM 2100 N N . GLU A 1 276 ? -31.347 -11.847 47.381 1.00 96.81 276 GLU A N 1
ATOM 2101 C CA . GLU A 1 276 ? -31.904 -10.935 48.391 1.00 96.81 276 GLU A CA 1
ATOM 2102 C C . GLU A 1 276 ? -30.931 -9.809 48.731 1.00 96.81 276 GLU A C 1
ATOM 2104 O O . GLU A 1 276 ? -31.351 -8.663 48.819 1.00 96.81 276 GLU A O 1
ATOM 2109 N N . PHE A 1 277 ? -29.639 -10.115 48.871 1.00 97.38 277 PHE A N 1
ATOM 2110 C CA . PHE A 1 277 ? -28.611 -9.104 49.096 1.00 97.38 277 PHE A CA 1
ATOM 2111 C C . PHE A 1 277 ? -28.566 -8.077 47.956 1.00 97.38 277 PHE A C 1
ATOM 2113 O O . PHE A 1 277 ? -28.620 -6.878 48.220 1.00 97.38 277 PHE A O 1
ATOM 2120 N N . LEU A 1 278 ? -28.527 -8.536 46.699 1.00 97.56 278 LEU A N 1
ATOM 2121 C CA . LEU A 1 278 ? -28.528 -7.663 45.521 1.00 97.56 278 LEU A CA 1
ATOM 2122 C C . LEU A 1 278 ? -29.797 -6.798 45.453 1.00 97.56 278 LEU A C 1
ATOM 2124 O O . LEU A 1 278 ? -29.722 -5.623 45.090 1.00 97.56 278 LEU A O 1
ATOM 2128 N N . ALA A 1 279 ? -30.953 -7.352 45.835 1.00 97.06 279 ALA A N 1
ATOM 2129 C CA . ALA A 1 279 ? -32.203 -6.603 45.915 1.00 97.06 279 ALA A CA 1
ATOM 2130 C C . ALA A 1 279 ? -32.183 -5.550 47.037 1.00 97.06 279 ALA A C 1
ATOM 2132 O O . ALA A 1 279 ? -32.602 -4.416 46.809 1.00 97.06 279 ALA A O 1
ATOM 2133 N N . ASP A 1 280 ? -31.667 -5.900 48.217 1.00 97.56 280 ASP A N 1
ATOM 2134 C CA . ASP A 1 280 ? -31.610 -5.013 49.381 1.00 97.56 280 ASP A CA 1
ATOM 2135 C C . ASP A 1 280 ? -30.711 -3.787 49.129 1.00 97.56 280 ASP A C 1
ATOM 2137 O O . ASP A 1 280 ? -31.028 -2.687 49.579 1.00 97.56 280 ASP A O 1
ATOM 2141 N N . ILE A 1 281 ? -29.626 -3.944 48.360 1.00 97.56 281 ILE A N 1
ATOM 2142 C CA . ILE A 1 281 ? -28.741 -2.830 47.968 1.00 97.56 281 ILE A CA 1
ATOM 2143 C C . ILE A 1 281 ? -29.204 -2.100 46.699 1.00 97.56 281 ILE A C 1
ATOM 2145 O O . ILE A 1 281 ? -28.517 -1.179 46.252 1.00 97.56 281 ILE A O 1
ATOM 2149 N N . ALA A 1 282 ? -30.343 -2.499 46.120 1.00 97.25 282 ALA A N 1
ATOM 2150 C CA . ALA A 1 282 ? -30.867 -1.998 44.851 1.00 97.25 282 ALA A CA 1
ATOM 2151 C C . ALA A 1 282 ? -29.839 -2.059 43.701 1.00 97.25 282 ALA A C 1
ATOM 2153 O O . ALA A 1 282 ? -29.713 -1.113 42.922 1.00 97.25 282 ALA A O 1
ATOM 2154 N N . ALA A 1 283 ? -29.095 -3.167 43.604 1.00 97.44 283 ALA A N 1
ATOM 2155 C CA . ALA A 1 283 ? -28.082 -3.358 42.573 1.00 97.44 283 ALA A CA 1
ATOM 2156 C C . ALA A 1 283 ? -28.717 -3.457 41.178 1.00 97.44 283 ALA A C 1
ATOM 2158 O O . ALA A 1 283 ? -29.511 -4.360 40.906 1.00 97.44 283 ALA A O 1
ATOM 2159 N N . VAL A 1 284 ? -28.335 -2.549 40.281 1.00 97.44 284 VAL A N 1
ATOM 2160 C CA . VAL A 1 284 ? -28.786 -2.506 38.883 1.00 97.44 284 VAL A CA 1
ATOM 2161 C C . VAL A 1 284 ? -27.643 -2.131 37.944 1.00 97.44 284 VAL A C 1
ATOM 2163 O O . VAL A 1 284 ? -26.662 -1.512 38.353 1.00 97.44 284 VAL A O 1
ATOM 2166 N N . THR A 1 285 ? -27.781 -2.488 36.672 1.00 97.38 285 THR A N 1
ATOM 2167 C CA . THR A 1 285 ? -26.908 -2.037 35.582 1.00 97.38 285 THR A CA 1
ATOM 2168 C C . THR A 1 285 ? -27.664 -1.100 34.643 1.00 97.38 285 THR A C 1
ATOM 2170 O O . THR A 1 285 ? -28.887 -1.177 34.517 1.00 97.38 285 THR A O 1
ATOM 2173 N N . ASN A 1 286 ? -26.947 -0.202 33.968 1.00 94.19 286 ASN A N 1
ATOM 2174 C CA . ASN A 1 286 ? -27.516 0.720 32.973 1.00 94.19 286 ASN A CA 1
ATOM 2175 C C . ASN A 1 286 ? -28.017 0.030 31.687 1.00 94.19 286 ASN A C 1
ATOM 2177 O O . ASN A 1 286 ? -28.741 0.649 30.910 1.00 94.19 286 ASN A O 1
ATOM 2181 N N . ASP A 1 287 ? -27.616 -1.214 31.446 1.00 92.06 287 ASP A N 1
ATOM 2182 C CA . ASP A 1 287 ? -27.896 -1.985 30.232 1.00 92.06 287 ASP A CA 1
ATOM 2183 C C . ASP A 1 287 ? -28.681 -3.284 30.500 1.00 92.06 287 ASP A C 1
ATOM 2185 O O . ASP A 1 287 ? -29.029 -4.007 29.569 1.00 92.06 287 ASP A O 1
ATOM 2189 N N . GLY A 1 288 ? -28.987 -3.584 31.768 1.00 93.12 288 GLY A N 1
ATOM 2190 C CA . GLY A 1 288 ? -29.668 -4.816 32.169 1.00 93.12 288 GLY A CA 1
ATOM 2191 C C . GLY A 1 288 ? -28.761 -6.050 32.244 1.00 93.12 288 GLY A C 1
ATOM 2192 O O . GLY A 1 288 ? -29.275 -7.157 32.417 1.00 93.12 288 GLY A O 1
ATOM 2193 N N . SER A 1 289 ? -27.437 -5.885 32.142 1.00 95.75 289 SER A N 1
ATOM 2194 C CA . SER A 1 289 ? -26.460 -6.944 32.406 1.00 95.75 289 SER A CA 1
ATOM 2195 C C . SER A 1 289 ? -26.641 -7.546 33.800 1.00 95.75 289 SER A C 1
ATOM 2197 O O . SER A 1 289 ? -26.890 -6.832 34.776 1.00 95.75 289 SER A O 1
ATOM 2199 N N . VAL A 1 290 ? -26.500 -8.870 33.896 1.00 95.56 290 VAL A N 1
ATOM 2200 C CA . VAL A 1 290 ? -26.662 -9.609 35.154 1.00 95.56 290 VAL A CA 1
ATOM 2201 C C . VAL A 1 290 ? -25.503 -9.288 36.095 1.00 95.56 290 VAL A C 1
ATOM 2203 O O . VAL A 1 290 ? -24.340 -9.337 35.697 1.00 95.56 290 VAL A O 1
ATOM 2206 N N . ILE A 1 291 ? -25.832 -8.989 37.352 1.00 97.81 291 ILE A N 1
ATOM 2207 C CA . ILE A 1 291 ? -24.856 -8.749 38.417 1.00 97.81 291 ILE A CA 1
ATOM 2208 C C . ILE A 1 291 ? -24.603 -10.055 39.166 1.00 97.81 291 ILE A C 1
ATOM 2210 O O . ILE A 1 291 ? -25.539 -10.772 39.519 1.00 97.81 291 ILE A O 1
ATOM 2214 N N . THR A 1 292 ? -23.332 -10.327 39.434 1.00 96.62 292 THR A N 1
ATOM 2215 C CA . THR A 1 292 ? -22.856 -11.410 40.305 1.00 96.62 292 THR A CA 1
ATOM 2216 C C . THR A 1 292 ? -21.985 -10.834 41.414 1.00 96.62 292 THR A C 1
ATOM 2218 O O . THR A 1 292 ? -21.416 -9.751 41.250 1.00 96.62 292 THR A O 1
ATOM 2221 N N . SER A 1 293 ? -21.856 -11.549 42.527 1.00 97.56 293 SER A N 1
ATOM 2222 C CA . SER A 1 293 ? -21.070 -11.121 43.681 1.00 97.56 293 SER A CA 1
ATOM 2223 C C . SER A 1 293 ? -20.327 -12.274 44.355 1.00 97.56 293 SER A C 1
ATOM 2225 O O . SER A 1 293 ? -20.657 -13.443 44.178 1.00 97.56 293 SER A O 1
ATOM 2227 N N . ASP A 1 294 ? -19.344 -11.933 45.184 1.00 97.62 294 ASP A N 1
ATOM 2228 C CA . ASP A 1 294 ? -18.677 -12.858 46.112 1.00 97.62 294 ASP A CA 1
ATOM 2229 C C . ASP A 1 294 ? -19.379 -12.930 47.490 1.00 97.62 294 ASP A C 1
ATOM 2231 O O . ASP A 1 294 ? -18.827 -13.463 48.452 1.00 97.62 294 ASP A O 1
ATOM 2235 N N . PHE A 1 295 ? -20.616 -12.421 47.599 1.00 97.44 295 PHE A N 1
ATOM 2236 C CA . PHE A 1 295 ? -21.344 -12.238 48.861 1.00 97.44 295 PHE A CA 1
ATOM 2237 C C . PHE A 1 295 ? -21.389 -13.498 49.734 1.00 97.44 295 PHE A C 1
ATOM 2239 O O . PHE A 1 295 ? -21.083 -13.445 50.925 1.00 97.44 295 PHE A O 1
ATOM 2246 N N . VAL A 1 296 ? -21.762 -14.631 49.133 1.00 94.56 296 VAL A N 1
ATOM 2247 C CA . VAL A 1 296 ? -21.945 -15.911 49.840 1.00 94.56 296 VAL A CA 1
ATOM 2248 C C . VAL A 1 296 ? -20.616 -16.473 50.347 1.00 94.56 296 VAL A C 1
ATOM 2250 O O . VAL A 1 296 ? -20.596 -17.203 51.337 1.00 94.56 296 VAL A O 1
ATOM 2253 N N . ASP A 1 297 ? -19.516 -16.117 49.689 1.00 95.69 297 ASP A N 1
ATOM 2254 C CA . ASP A 1 297 ? -18.179 -16.584 50.041 1.00 95.69 297 ASP A CA 1
ATOM 2255 C C . ASP A 1 297 ? -17.515 -15.688 51.097 1.00 95.69 297 ASP A C 1
ATOM 2257 O O . ASP A 1 297 ? -16.677 -16.160 51.868 1.00 95.69 297 ASP A O 1
ATOM 2261 N N . VAL A 1 298 ? -17.874 -14.398 51.137 1.00 96.25 298 VAL A N 1
ATOM 2262 C CA . VAL A 1 298 ? -17.204 -13.393 51.976 1.00 96.25 298 VAL A CA 1
ATOM 2263 C C . VAL A 1 298 ? -17.939 -13.113 53.287 1.00 96.25 298 VAL A C 1
ATOM 2265 O O . VAL A 1 298 ? -17.282 -12.930 54.313 1.00 96.25 298 VAL A O 1
ATOM 2268 N N . VAL A 1 299 ? -19.273 -13.050 53.289 1.00 96.31 299 VAL A N 1
ATOM 2269 C CA . VAL A 1 299 ? -20.039 -12.581 54.457 1.00 96.31 299 VAL A CA 1
ATOM 2270 C C . VAL A 1 299 ? -20.313 -13.716 55.442 1.00 96.31 299 VAL A C 1
ATOM 2272 O O . VAL A 1 299 ? -21.017 -14.676 55.132 1.00 96.31 299 VAL A O 1
ATOM 2275 N N . ASP A 1 300 ? -19.830 -13.564 56.678 1.00 95.38 300 ASP A N 1
ATOM 2276 C CA . ASP A 1 300 ? -20.145 -14.462 57.793 1.00 95.38 300 ASP A CA 1
ATOM 2277 C C . ASP A 1 300 ? -21.137 -13.808 58.767 1.00 95.38 300 ASP A C 1
ATOM 2279 O O . ASP A 1 300 ? -20.780 -12.986 59.605 1.00 95.38 300 ASP A O 1
ATOM 2283 N N . PHE A 1 301 ? -22.398 -14.236 58.706 1.00 94.69 301 PHE A N 1
ATOM 2284 C CA . PHE A 1 301 ? -23.468 -13.738 59.577 1.00 94.69 301 PHE A CA 1
ATOM 2285 C C . PHE A 1 301 ? -23.298 -14.089 61.064 1.00 94.69 301 PHE A C 1
ATOM 2287 O O . PHE A 1 301 ? -24.018 -13.545 61.905 1.00 94.69 301 PHE A O 1
ATOM 2294 N N . THR A 1 302 ? -22.386 -14.999 61.419 1.00 93.69 302 THR A N 1
ATOM 2295 C CA . THR A 1 302 ? -22.175 -15.421 62.813 1.00 93.69 302 THR A CA 1
ATOM 2296 C C . THR A 1 302 ? -21.183 -14.537 63.562 1.00 93.69 302 THR A C 1
ATOM 2298 O O . THR A 1 302 ? -21.208 -14.504 64.799 1.00 93.69 302 THR A O 1
ATOM 2301 N N . THR A 1 303 ? -20.364 -13.777 62.834 1.00 94.06 303 THR A N 1
ATOM 2302 C CA . THR A 1 303 ? -19.321 -12.915 63.387 1.00 94.06 303 THR A CA 1
ATOM 2303 C C . THR A 1 303 ? -19.665 -11.446 63.110 1.00 94.06 303 THR A C 1
ATOM 2305 O O . THR A 1 303 ? -19.696 -11.032 61.958 1.00 94.06 303 THR A O 1
ATOM 2308 N N . PRO A 1 304 ? -19.940 -10.620 64.137 1.00 95.25 304 PRO A N 1
ATOM 2309 C CA . PRO A 1 304 ? -20.124 -9.187 63.927 1.00 95.25 304 PRO A CA 1
ATOM 2310 C C . PRO A 1 304 ? -18.873 -8.524 63.342 1.00 95.25 304 PRO A C 1
ATOM 2312 O O . PRO A 1 304 ? -17.758 -8.793 63.798 1.00 95.25 304 PRO A O 1
ATOM 2315 N N . GLY A 1 305 ? -19.056 -7.632 62.372 1.00 94.81 305 GLY A N 1
ATOM 2316 C CA . GLY A 1 305 ? -17.958 -6.956 61.681 1.00 94.81 305 GLY A CA 1
ATOM 2317 C C . GLY A 1 305 ? -18.346 -6.412 60.308 1.00 94.81 305 GLY A C 1
ATOM 2318 O O . GLY A 1 305 ? -19.473 -6.601 59.857 1.00 94.81 305 GLY A O 1
ATOM 2319 N N . ASP A 1 306 ? -17.393 -5.746 59.658 1.00 97.00 306 ASP A N 1
ATOM 2320 C CA . ASP A 1 306 ? -17.542 -5.215 58.302 1.00 97.00 306 ASP A CA 1
ATOM 2321 C C . ASP A 1 306 ? -16.925 -6.179 57.282 1.00 97.00 306 ASP A C 1
ATOM 2323 O O . ASP A 1 306 ? -15.760 -6.569 57.395 1.00 97.00 306 ASP A O 1
ATOM 2327 N N . TYR A 1 307 ? -17.704 -6.519 56.262 1.00 96.94 307 TYR A N 1
ATOM 2328 C CA . TYR A 1 307 ? -17.330 -7.390 55.156 1.00 96.94 307 TYR A CA 1
ATOM 2329 C C . TYR A 1 307 ? -17.381 -6.598 53.851 1.00 96.94 307 TYR A C 1
ATOM 2331 O O . TYR A 1 307 ? -18.349 -5.884 53.598 1.00 96.94 307 TYR A O 1
ATOM 2339 N N . THR A 1 308 ? -16.361 -6.727 53.006 1.00 97.31 308 THR A N 1
ATOM 2340 C CA . THR A 1 308 ? -16.331 -6.059 51.697 1.00 97.31 308 THR A CA 1
ATOM 2341 C C . THR A 1 308 ? -16.726 -7.040 50.609 1.00 97.31 308 THR A C 1
ATOM 2343 O O . THR A 1 308 ? -15.972 -7.964 50.319 1.00 97.31 308 THR A O 1
ATOM 2346 N N . VAL A 1 309 ? -17.880 -6.810 49.995 1.00 97.94 309 VAL A N 1
ATOM 2347 C CA . VAL A 1 309 ? -18.430 -7.634 48.915 1.00 97.94 309 VAL A CA 1
ATOM 2348 C C . VAL A 1 309 ? -18.164 -6.958 47.579 1.00 97.94 309 VAL A C 1
ATOM 2350 O O . VAL A 1 309 ? -18.397 -5.759 47.432 1.00 97.94 309 VAL A O 1
ATOM 2353 N N . THR A 1 310 ? -17.688 -7.714 46.598 1.00 98.00 310 THR A N 1
ATOM 2354 C CA . THR A 1 310 ? -17.381 -7.233 45.250 1.00 98.00 310 THR A CA 1
ATOM 2355 C C . THR A 1 310 ? -18.494 -7.620 44.285 1.00 98.00 310 THR A C 1
ATOM 2357 O O . THR A 1 310 ? -18.785 -8.799 44.101 1.00 98.00 310 THR A O 1
ATOM 2360 N N . LEU A 1 311 ? -19.078 -6.629 43.616 1.00 98.06 311 LEU A N 1
ATOM 2361 C CA . LEU A 1 311 ? -20.029 -6.804 42.523 1.00 98.06 311 LEU A CA 1
ATOM 2362 C C . LEU A 1 311 ? -19.309 -6.768 41.175 1.00 98.06 311 LEU A C 1
ATOM 2364 O O . LEU A 1 311 ? -18.428 -5.934 40.944 1.00 98.06 311 LEU A O 1
ATOM 2368 N N . GLN A 1 312 ? -19.728 -7.644 40.267 1.00 97.44 312 GLN A N 1
ATOM 2369 C CA . GLN A 1 312 ? -19.242 -7.729 38.891 1.00 97.44 312 GLN A CA 1
ATOM 2370 C C . GLN A 1 312 ? -20.426 -7.897 37.936 1.00 97.44 312 GLN A C 1
ATOM 2372 O O . GLN A 1 312 ? -21.439 -8.492 38.302 1.00 97.44 312 GLN A O 1
ATOM 2377 N N . ALA A 1 313 ? -20.289 -7.395 36.711 1.00 96.88 313 ALA A N 1
ATOM 2378 C CA . ALA A 1 313 ? -21.261 -7.585 35.641 1.00 96.88 313 ALA A CA 1
ATOM 2379 C C . ALA A 1 313 ? -20.542 -7.674 34.289 1.00 96.88 313 ALA A C 1
ATOM 2381 O O . ALA A 1 313 ? -19.485 -7.066 34.096 1.00 96.88 313 ALA A O 1
ATOM 2382 N N . GLU A 1 314 ? -21.119 -8.428 33.359 1.00 95.38 314 GLU A N 1
ATOM 2383 C CA . GLU A 1 314 ? -20.626 -8.596 31.991 1.00 95.38 314 GLU A CA 1
ATOM 2384 C C . GLU A 1 314 ? -21.816 -8.572 31.026 1.00 95.38 314 GLU A C 1
ATOM 2386 O O . GLU A 1 314 ? -22.840 -9.212 31.287 1.00 95.38 314 GLU A O 1
ATOM 2391 N N . SER A 1 315 ? -21.696 -7.811 29.937 1.00 93.25 315 SER A N 1
ATOM 2392 C CA . SER A 1 315 ? -22.740 -7.720 28.915 1.00 93.25 315 SER A CA 1
ATOM 2393 C C . SER A 1 315 ? -22.804 -8.967 28.042 1.00 93.25 315 SER A C 1
ATOM 2395 O O . SER A 1 315 ? -21.873 -9.770 27.989 1.00 93.25 315 SER A O 1
ATOM 2397 N N . GLY A 1 316 ? -23.897 -9.114 27.287 1.00 89.06 316 GLY A N 1
ATOM 2398 C CA . GLY A 1 316 ? -24.037 -10.196 26.305 1.00 89.06 316 GLY A CA 1
ATOM 2399 C C . GLY A 1 316 ? -22.958 -10.191 25.210 1.00 89.06 316 GLY A C 1
ATOM 2400 O O . GLY A 1 316 ? -22.690 -11.237 24.624 1.00 89.06 316 GLY A O 1
ATOM 2401 N N . ASP A 1 317 ? -22.318 -9.042 24.971 1.00 89.38 317 ASP A N 1
ATOM 2402 C CA . ASP A 1 317 ? -21.193 -8.874 24.042 1.00 89.38 317 ASP A CA 1
ATOM 2403 C C . ASP A 1 317 ? -19.816 -9.097 24.706 1.00 89.38 317 ASP A C 1
ATOM 2405 O O . ASP A 1 317 ? -18.783 -8.919 24.060 1.00 89.38 317 ASP A O 1
ATOM 2409 N N . GLY A 1 318 ? -19.778 -9.489 25.986 1.00 90.81 318 GLY A N 1
ATOM 2410 C CA . GLY A 1 318 ? -18.547 -9.779 26.730 1.00 90.81 318 GLY A CA 1
ATOM 2411 C C . GLY A 1 318 ? -17.836 -8.549 27.307 1.00 90.81 318 GLY A C 1
ATOM 2412 O O . GLY A 1 318 ? -16.668 -8.632 27.695 1.00 90.81 318 GLY A O 1
ATOM 2413 N N . VAL A 1 319 ? -18.504 -7.390 27.361 1.00 93.88 319 VAL A N 1
ATOM 2414 C CA . VAL A 1 319 ? -17.938 -6.161 27.943 1.00 93.88 319 VAL A CA 1
ATOM 2415 C C . VAL A 1 319 ? -18.116 -6.192 29.457 1.00 93.88 319 VAL A C 1
ATOM 2417 O O . VAL A 1 319 ? -19.234 -6.322 29.949 1.00 93.88 319 VAL A O 1
ATOM 2420 N N . LYS A 1 320 ? -17.022 -6.047 30.208 1.00 93.81 320 LYS A N 1
ATOM 2421 C CA . LYS A 1 320 ? -17.043 -6.090 31.677 1.00 93.81 320 LYS A CA 1
ATOM 2422 C C . LYS A 1 320 ? -17.280 -4.713 32.286 1.00 93.81 320 LYS A C 1
ATOM 2424 O O . LYS A 1 320 ? -16.681 -3.726 31.858 1.00 93.81 320 LYS A O 1
ATOM 2429 N N . ALA A 1 321 ? -18.113 -4.674 33.320 1.00 95.12 321 ALA A N 1
ATOM 2430 C CA . ALA A 1 321 ? -18.273 -3.507 34.172 1.00 95.12 321 ALA A CA 1
ATOM 2431 C C . ALA A 1 321 ? -17.020 -3.264 35.019 1.00 95.12 321 ALA A C 1
ATOM 2433 O O . ALA A 1 321 ? -16.281 -4.193 35.362 1.00 95.12 321 ALA A O 1
ATOM 2434 N N . GLU A 1 322 ? -16.836 -2.018 35.443 1.00 94.94 322 GLU A N 1
ATOM 2435 C CA . GLU A 1 322 ? -15.976 -1.737 36.590 1.00 94.94 322 GLU A CA 1
ATOM 2436 C C . GLU A 1 322 ? -16.611 -2.327 37.855 1.00 94.94 322 GLU A C 1
ATOM 2438 O O . GLU A 1 322 ? -17.819 -2.216 38.075 1.00 94.94 322 GLU A O 1
ATOM 2443 N N . THR A 1 323 ? -15.801 -3.001 38.670 1.00 96.56 323 THR A N 1
ATOM 2444 C CA . THR A 1 323 ? -16.291 -3.683 39.871 1.00 96.56 323 THR A CA 1
ATOM 2445 C C . THR A 1 323 ? -16.676 -2.679 40.948 1.00 96.56 323 THR A C 1
ATOM 2447 O O . THR A 1 323 ? -15.916 -1.746 41.213 1.00 96.56 323 THR A O 1
ATOM 2450 N N . VAL A 1 324 ? -17.793 -2.918 41.632 1.00 97.69 324 VAL A N 1
ATOM 2451 C CA . VAL A 1 324 ? -18.268 -2.070 42.737 1.00 97.69 324 VAL A CA 1
ATOM 2452 C C . VAL A 1 324 ? -18.110 -2.817 44.054 1.00 97.69 324 VAL A C 1
ATOM 2454 O O . VAL A 1 324 ? -18.445 -3.992 44.135 1.00 97.69 324 VAL A O 1
ATOM 2457 N N . GLN A 1 325 ? -17.593 -2.151 45.086 1.00 97.31 325 GLN A N 1
ATOM 2458 C CA . GLN A 1 325 ? -17.450 -2.729 46.423 1.00 97.31 325 GLN A CA 1
ATOM 2459 C C . GLN A 1 325 ? -18.541 -2.215 47.357 1.00 97.31 325 GLN A C 1
ATOM 2461 O O . GLN A 1 325 ? -18.797 -1.015 47.406 1.00 97.31 325 GLN A O 1
ATOM 2466 N N . ILE A 1 326 ? -19.135 -3.124 48.124 1.00 97.75 326 ILE A N 1
ATOM 2467 C CA . ILE A 1 326 ? -20.211 -2.850 49.075 1.00 97.75 326 ILE A CA 1
ATOM 2468 C C . ILE A 1 326 ? -19.748 -3.265 50.465 1.00 97.75 326 ILE A C 1
ATOM 2470 O O . ILE A 1 326 ? -19.254 -4.380 50.646 1.00 97.75 326 ILE A O 1
ATOM 2474 N N . VAL A 1 327 ? -19.920 -2.390 51.456 1.00 97.62 327 VAL A N 1
ATOM 2475 C CA . VAL A 1 327 ? -19.643 -2.741 52.855 1.00 97.62 327 VAL A CA 1
ATOM 2476 C C . VAL A 1 327 ? -20.895 -3.340 53.483 1.00 97.62 327 VAL A C 1
ATOM 2478 O O . VAL A 1 327 ? -21.918 -2.669 53.608 1.00 97.62 327 VAL A O 1
ATOM 2481 N N . VAL A 1 328 ? -20.804 -4.598 53.896 1.00 97.25 328 VAL A N 1
ATOM 2482 C CA . VAL A 1 328 ? -21.847 -5.309 54.632 1.00 97.25 328 VAL A CA 1
ATOM 2483 C C . VAL A 1 328 ? -21.449 -5.374 56.100 1.00 97.25 328 VAL A C 1
ATOM 2485 O O . VAL A 1 328 ? -20.476 -6.039 56.448 1.00 97.25 328 VAL A O 1
ATOM 2488 N N . THR A 1 329 ? -22.196 -4.700 56.967 1.00 96.56 329 THR A N 1
ATOM 2489 C CA . THR A 1 329 ? -21.961 -4.703 58.414 1.00 96.56 329 THR A CA 1
ATOM 2490 C C . THR A 1 329 ? -22.876 -5.722 59.088 1.00 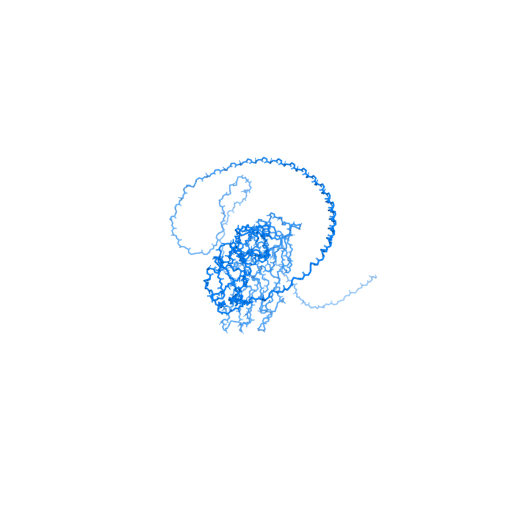96.56 329 THR A C 1
ATOM 2492 O O . THR A 1 329 ? -24.099 -5.651 58.974 1.00 96.56 329 THR A O 1
ATOM 2495 N N . ILE A 1 330 ? -22.299 -6.672 59.820 1.00 95.88 330 ILE A N 1
ATOM 2496 C CA . ILE A 1 330 ? -23.049 -7.582 60.690 1.00 95.88 330 ILE A CA 1
ATOM 2497 C C . ILE A 1 330 ? -23.079 -6.990 62.096 1.00 95.88 330 ILE A C 1
ATOM 2499 O O . ILE A 1 330 ? -22.060 -6.921 62.786 1.00 95.88 330 ILE A O 1
ATOM 2503 N N . GLU A 1 331 ? -24.258 -6.545 62.519 1.00 92.31 331 GLU A N 1
ATOM 2504 C CA . GLU A 1 331 ? -24.469 -5.903 63.812 1.00 92.31 331 GLU A CA 1
ATOM 2505 C C . GLU A 1 331 ? -24.544 -6.947 64.925 1.00 92.31 331 GLU A C 1
ATOM 2507 O O . GLU A 1 331 ? -25.240 -7.963 64.812 1.00 92.31 331 GLU A O 1
ATOM 2512 N N . ALA A 1 332 ? -23.836 -6.696 66.029 1.00 85.69 332 ALA A N 1
ATOM 2513 C CA . ALA A 1 332 ? -23.960 -7.521 67.219 1.00 85.69 332 ALA A CA 1
ATOM 2514 C C . ALA A 1 332 ? -25.412 -7.483 67.714 1.00 85.69 332 ALA A C 1
ATOM 2516 O O . ALA A 1 332 ? -26.035 -6.428 67.780 1.00 85.69 332 ALA A O 1
ATOM 2517 N N . LYS A 1 333 ? -25.957 -8.650 68.058 1.00 70.81 333 LYS A N 1
ATOM 2518 C CA . LYS A 1 333 ? -27.283 -8.741 68.663 1.00 70.81 333 LYS A CA 1
ATOM 2519 C C . LYS A 1 333 ? -27.255 -7.997 69.998 1.00 70.81 333 LYS A C 1
ATOM 2521 O O . LYS A 1 333 ? -26.557 -8.448 70.904 1.00 70.81 333 LYS A O 1
ATOM 2526 N N . ASP A 1 334 ? -28.015 -6.911 70.115 1.00 66.56 334 ASP A N 1
ATOM 2527 C CA . ASP A 1 334 ? -28.243 -6.255 71.401 1.00 66.56 334 ASP A CA 1
ATOM 2528 C C . ASP A 1 334 ? -28.826 -7.285 72.379 1.00 66.56 334 ASP A C 1
ATOM 2530 O O . ASP A 1 334 ? -29.927 -7.817 72.187 1.00 66.56 334 ASP A O 1
ATOM 2534 N N . GLU A 1 335 ? -28.061 -7.618 73.418 1.00 56.41 335 GLU A N 1
ATOM 2535 C CA . GLU A 1 335 ? -28.617 -8.304 74.576 1.00 56.41 335 GLU A CA 1
ATOM 2536 C C . GLU A 1 335 ? -29.608 -7.351 75.261 1.00 56.41 335 GLU A C 1
ATOM 2538 O O . GLU A 1 335 ? -29.350 -6.145 75.338 1.00 56.41 335 GLU A O 1
ATOM 2543 N N . PRO A 1 336 ? -30.758 -7.848 75.752 1.00 57.75 336 PRO A N 1
ATOM 2544 C CA . PRO A 1 336 ? -31.659 -7.016 76.529 1.00 57.75 336 PRO A CA 1
ATOM 2545 C C . PRO A 1 336 ? -30.881 -6.476 77.726 1.00 57.75 336 PRO A C 1
ATOM 2547 O O . PRO A 1 336 ? -30.337 -7.243 78.518 1.00 57.75 336 PRO A O 1
ATOM 2550 N N . ILE A 1 337 ? -30.821 -5.152 77.841 1.00 50.97 337 ILE A N 1
ATOM 2551 C CA . ILE A 1 337 ? -30.299 -4.494 79.033 1.00 50.97 337 ILE A CA 1
ATOM 2552 C C . ILE A 1 337 ? -31.144 -5.017 80.199 1.00 50.97 337 ILE A C 1
ATOM 2554 O O . ILE A 1 337 ? -32.368 -4.853 80.193 1.00 50.97 337 ILE A O 1
ATOM 2558 N N . ASP A 1 338 ? -30.507 -5.696 81.153 1.00 55.03 338 ASP A N 1
ATOM 2559 C CA . ASP A 1 338 ? -31.150 -6.116 82.399 1.00 55.03 338 ASP A CA 1
ATOM 2560 C C . ASP A 1 338 ? -31.842 -4.873 82.997 1.00 55.03 338 ASP A C 1
ATOM 2562 O O . ASP A 1 338 ? -31.219 -3.800 83.016 1.00 55.03 338 ASP A O 1
ATOM 2566 N N . PRO A 1 339 ? -33.126 -4.931 83.407 1.00 56.56 339 PRO A N 1
ATOM 2567 C CA . PRO A 1 339 ? -33.800 -3.764 83.953 1.00 56.56 339 PRO A CA 1
ATOM 2568 C C . PRO A 1 339 ? -32.985 -3.236 85.130 1.00 56.56 339 PRO A C 1
ATOM 2570 O O . PRO A 1 339 ? -32.772 -3.931 86.121 1.00 56.56 339 PRO A O 1
ATOM 2573 N N . VAL A 1 340 ? -32.510 -1.999 84.998 1.00 57.91 340 VAL A N 1
ATOM 2574 C CA . VAL A 1 340 ? -31.832 -1.288 86.080 1.00 57.91 340 VAL A CA 1
ATOM 2575 C C . VAL A 1 340 ? -32.780 -1.246 87.275 1.00 57.91 340 VAL A C 1
ATOM 2577 O O . VAL A 1 340 ? -33.925 -0.804 87.137 1.00 57.91 340 VAL A O 1
ATOM 2580 N N . ASP A 1 341 ? -32.306 -1.720 88.430 1.00 57.78 341 ASP A N 1
ATOM 2581 C CA . ASP A 1 341 ? -33.023 -1.604 89.700 1.00 57.78 341 ASP A CA 1
ATOM 2582 C C . ASP A 1 341 ? -33.491 -0.146 89.893 1.00 57.78 341 ASP A C 1
ATOM 2584 O O . ASP A 1 341 ? -32.741 0.782 89.559 1.00 57.78 341 ASP A O 1
ATOM 2588 N N . PRO A 1 342 ? -34.708 0.098 90.419 1.00 55.44 342 PRO A N 1
ATOM 2589 C CA . PRO A 1 342 ? -35.195 1.452 90.638 1.00 55.44 342 PRO A CA 1
ATOM 2590 C C . PRO A 1 342 ? -34.215 2.217 91.530 1.00 55.44 342 PRO A C 1
ATOM 2592 O O . PRO A 1 342 ? -33.972 1.836 92.675 1.00 55.44 342 PRO A O 1
ATOM 2595 N N . ILE A 1 343 ? -33.655 3.307 91.009 1.00 62.19 343 ILE A N 1
ATOM 2596 C CA . ILE A 1 343 ? -32.847 4.228 91.804 1.00 62.19 343 ILE A CA 1
ATOM 2597 C C . ILE A 1 343 ? -33.787 4.940 92.787 1.00 62.19 343 ILE A C 1
ATOM 2599 O O . ILE A 1 343 ? -34.821 5.478 92.387 1.00 62.19 343 ILE A O 1
ATOM 2603 N N . ASP A 1 344 ? -33.420 4.923 94.070 1.00 58.34 344 ASP A N 1
ATOM 2604 C CA . ASP A 1 344 ? -34.099 5.650 95.148 1.00 58.34 344 ASP A CA 1
ATOM 2605 C C . ASP A 1 344 ? -34.243 7.142 94.758 1.00 58.34 344 ASP A C 1
ATOM 2607 O O . ASP A 1 344 ? -33.303 7.711 94.187 1.00 58.34 344 ASP A O 1
ATOM 2611 N N . PRO A 1 345 ? -35.388 7.806 95.010 1.00 55.88 345 PRO A N 1
ATOM 2612 C CA . PRO A 1 345 ? -35.625 9.145 94.495 1.00 55.88 345 PRO A CA 1
ATOM 2613 C C . PRO A 1 345 ? -34.600 10.135 95.050 1.00 55.88 345 PRO A C 1
ATOM 2615 O O . PRO A 1 345 ? -34.514 10.379 96.254 1.00 55.88 345 PRO A O 1
ATOM 2618 N N . VAL A 1 346 ? -33.839 10.744 94.145 1.00 62.66 346 VAL A N 1
ATOM 2619 C CA . VAL A 1 346 ? -32.968 11.877 94.458 1.00 62.66 346 VAL A CA 1
ATOM 2620 C C . VAL A 1 346 ? -33.843 13.096 94.760 1.00 62.66 346 VAL A C 1
ATOM 2622 O O . VAL A 1 346 ? -34.792 13.382 94.027 1.00 62.66 346 VAL A O 1
ATOM 2625 N N . ASN A 1 347 ? -33.530 13.812 95.844 1.00 55.94 347 ASN A N 1
ATOM 2626 C CA . ASN A 1 347 ? -34.194 15.071 96.191 1.00 55.94 347 ASN A CA 1
ATOM 2627 C C . ASN A 1 347 ? -34.147 16.060 95.009 1.00 55.94 347 ASN A C 1
ATOM 2629 O O . ASN A 1 347 ? -33.120 16.124 94.326 1.00 55.94 347 ASN A O 1
ATOM 2633 N N . PRO A 1 348 ? -35.214 16.850 94.783 1.00 61.16 348 PRO A N 1
ATOM 2634 C CA . PRO A 1 348 ? -35.249 17.811 93.693 1.00 61.16 348 PRO A CA 1
ATOM 2635 C C . PRO A 1 348 ? -34.109 18.820 93.830 1.00 61.16 348 PRO A C 1
ATOM 2637 O O . PRO A 1 348 ? -33.897 19.404 94.892 1.00 61.16 348 PRO A O 1
ATOM 2640 N N . VAL A 1 349 ? -33.374 18.997 92.736 1.00 64.88 349 VAL A N 1
ATOM 2641 C CA . VAL A 1 349 ? -32.394 20.070 92.570 1.00 64.88 349 VAL A CA 1
ATOM 2642 C C . VAL A 1 349 ? -33.165 21.355 92.267 1.00 64.88 349 VAL A C 1
ATOM 2644 O O . VAL A 1 349 ? -34.123 21.316 91.492 1.00 64.88 349 VAL A O 1
ATOM 2647 N N . ASP A 1 350 ? -32.772 22.470 92.886 1.00 63.25 350 ASP A N 1
ATOM 2648 C CA . ASP A 1 350 ? -33.374 23.781 92.618 1.00 63.25 350 ASP A CA 1
ATOM 2649 C C . ASP A 1 350 ? -33.285 24.134 91.117 1.00 63.25 350 ASP A C 1
ATOM 2651 O O . ASP A 1 350 ? -32.285 23.797 90.469 1.00 63.25 350 ASP A O 1
ATOM 2655 N N . PRO A 1 351 ? -34.298 24.814 90.545 1.00 66.12 351 PRO A N 1
ATOM 2656 C CA . PRO A 1 351 ? -34.274 25.230 89.149 1.00 66.12 351 PRO A CA 1
ATOM 2657 C C . PRO A 1 351 ? -33.083 26.150 88.879 1.00 66.12 351 PRO A C 1
ATOM 2659 O O . PRO A 1 351 ? -32.858 27.123 89.598 1.00 66.12 351 PRO A O 1
ATOM 2662 N N . VAL A 1 352 ? -32.341 25.861 87.814 1.00 68.00 352 VAL A N 1
ATOM 2663 C CA . VAL A 1 352 ? -31.349 26.790 87.270 1.00 68.00 352 VAL A CA 1
ATOM 2664 C C . VAL A 1 352 ? -32.101 27.864 86.483 1.00 68.00 352 VAL A C 1
ATOM 2666 O O . VAL A 1 352 ? -32.987 27.527 85.694 1.00 68.00 352 VAL A O 1
ATOM 2669 N N . ASP A 1 353 ? -31.768 29.138 86.707 1.00 68.06 353 ASP A N 1
ATOM 2670 C CA . ASP A 1 353 ? -32.337 30.263 85.955 1.00 68.06 353 ASP A CA 1
ATOM 2671 C C . ASP A 1 353 ? -32.144 30.065 84.436 1.00 68.06 353 ASP A C 1
ATOM 2673 O O . ASP A 1 353 ? -31.086 29.586 84.006 1.00 68.06 353 ASP A O 1
ATOM 2677 N N . PRO A 1 354 ? -33.141 30.421 83.605 1.00 68.69 354 PRO A N 1
ATOM 2678 C CA . PRO A 1 354 ? -33.023 30.326 82.159 1.00 68.69 354 PRO A CA 1
ATOM 2679 C C . PRO A 1 354 ? -31.911 31.246 81.647 1.00 68.69 354 PRO A C 1
ATOM 2681 O O . PRO A 1 354 ? -31.804 32.406 82.039 1.00 68.69 354 PRO A O 1
ATOM 2684 N N . VAL A 1 355 ? -31.088 30.716 80.745 1.00 69.81 355 VAL A N 1
ATOM 2685 C CA . VAL A 1 355 ? -30.095 31.501 80.007 1.00 69.81 355 VAL A CA 1
ATOM 2686 C C . VAL A 1 355 ? -30.835 32.345 78.969 1.00 69.81 355 VAL A C 1
ATOM 2688 O O . VAL A 1 355 ? -31.678 31.811 78.243 1.00 69.81 355 VAL A O 1
ATOM 2691 N N . ASP A 1 356 ? -30.534 33.644 78.905 1.00 69.88 356 ASP A N 1
ATOM 2692 C CA . ASP A 1 356 ? -31.113 34.551 77.909 1.00 69.88 356 ASP A CA 1
ATOM 2693 C C . ASP A 1 356 ? -30.853 34.043 76.472 1.00 69.88 356 ASP A C 1
ATOM 2695 O O . ASP A 1 356 ? -29.762 33.531 76.187 1.00 69.88 356 ASP A O 1
ATOM 2699 N N . PRO A 1 357 ? -31.820 34.182 75.544 1.00 70.25 357 PRO A N 1
ATOM 2700 C CA . PRO A 1 357 ? -31.620 33.840 74.141 1.00 70.25 357 PRO A CA 1
ATOM 2701 C C . PRO A 1 357 ? -30.498 34.685 73.528 1.00 70.25 357 PRO A C 1
ATOM 2703 O O . PRO A 1 357 ? -30.452 35.899 73.710 1.00 70.25 357 PRO A O 1
ATOM 2706 N N . ILE A 1 358 ? -29.619 34.049 72.755 1.00 69.75 358 ILE A N 1
ATOM 2707 C CA . ILE A 1 358 ? -28.678 34.764 71.888 1.00 69.75 358 ILE A CA 1
ATOM 2708 C C . ILE A 1 358 ? -29.472 35.311 70.695 1.00 69.75 358 ILE A C 1
ATOM 2710 O O . ILE A 1 358 ? -30.190 34.549 70.043 1.00 69.75 358 ILE A O 1
ATOM 2714 N N . ASP A 1 359 ? -29.343 36.612 70.422 1.00 71.31 359 ASP A N 1
ATOM 2715 C CA . ASP A 1 359 ? -29.957 37.259 69.257 1.00 71.31 359 ASP A CA 1
ATOM 2716 C C . ASP A 1 359 ? -29.519 36.567 67.948 1.00 71.31 359 ASP A C 1
ATOM 2718 O O . ASP A 1 359 ? -28.337 36.234 67.788 1.00 71.31 359 ASP A O 1
ATOM 2722 N N . PRO A 1 360 ? -30.441 36.342 66.994 1.00 70.62 360 PRO A N 1
ATOM 2723 C CA . PRO A 1 360 ? -30.095 35.790 65.693 1.00 70.62 360 PRO A CA 1
ATOM 2724 C C . PRO A 1 360 ? -29.176 36.748 64.929 1.00 70.62 360 PRO A C 1
ATOM 2726 O O . PRO A 1 360 ? -29.366 37.961 64.925 1.00 70.62 360 PRO A O 1
ATOM 2729 N N . VAL A 1 361 ? -28.171 36.182 64.263 1.00 71.00 361 VAL A N 1
ATOM 2730 C CA . VAL A 1 361 ? -27.263 36.929 63.387 1.00 71.00 361 VAL A CA 1
ATOM 2731 C C . VAL A 1 361 ? -28.033 37.364 62.137 1.00 71.00 361 VAL A C 1
ATOM 2733 O O . VAL A 1 361 ? -28.700 36.529 61.521 1.00 71.00 361 VAL A O 1
ATOM 2736 N N . ASP A 1 362 ? -27.942 38.644 61.769 1.00 72.38 362 ASP A N 1
ATOM 2737 C CA . ASP A 1 362 ? -28.586 39.180 60.564 1.00 72.38 362 ASP A CA 1
ATOM 2738 C C . ASP A 1 362 ? -28.133 38.416 59.299 1.00 72.38 362 ASP A C 1
ATOM 2740 O O . ASP A 1 362 ? -26.942 38.104 59.161 1.00 72.38 362 ASP A O 1
ATOM 2744 N N . PRO A 1 363 ? -29.044 38.119 58.352 1.00 71.06 363 PRO A N 1
ATOM 2745 C CA . PRO A 1 363 ? -28.677 37.540 57.067 1.00 71.06 363 PRO A CA 1
ATOM 2746 C C . PRO A 1 363 ? -27.760 38.486 56.287 1.00 71.06 363 PRO A C 1
ATOM 2748 O O . PRO A 1 363 ? -27.992 39.691 56.226 1.00 71.06 363 PRO A O 1
ATOM 2751 N N . VAL A 1 364 ? -26.739 37.928 55.641 1.00 71.19 364 VAL A N 1
ATOM 2752 C CA . VAL A 1 364 ? -25.926 38.656 54.659 1.00 71.19 364 VAL A CA 1
ATOM 2753 C C . VAL A 1 364 ? -26.757 38.901 53.398 1.00 71.19 364 VAL A C 1
ATOM 2755 O O . VAL A 1 364 ? -27.366 37.962 52.881 1.00 71.19 364 VAL A O 1
ATOM 2758 N N . ASP A 1 365 ? -26.767 40.144 52.911 1.00 72.19 365 ASP A N 1
ATOM 2759 C CA . ASP A 1 365 ? -27.465 40.522 51.677 1.00 72.19 365 ASP A CA 1
ATOM 2760 C C . ASP A 1 365 ? -26.971 39.690 50.473 1.00 72.19 365 ASP A C 1
ATOM 2762 O O . ASP A 1 365 ? -25.761 39.460 50.337 1.00 72.19 365 ASP A O 1
ATOM 2766 N N . PRO A 1 366 ? -27.870 39.245 49.573 1.00 71.94 366 PRO A N 1
ATOM 2767 C CA . PRO A 1 366 ? -27.480 38.596 48.329 1.00 71.94 366 PRO A CA 1
ATOM 2768 C C . PRO A 1 366 ? -26.665 39.547 47.451 1.00 71.94 366 PRO A C 1
ATOM 2770 O O . PRO A 1 366 ? -26.971 40.732 47.339 1.00 71.94 366 PRO A O 1
ATOM 2773 N N . VAL A 1 367 ? -25.649 39.011 46.781 1.00 71.38 367 VAL A N 1
ATOM 2774 C CA . VAL A 1 367 ? -24.897 39.750 45.761 1.00 71.38 367 VAL A CA 1
ATOM 2775 C C . VAL A 1 367 ? -25.771 39.902 44.514 1.00 71.38 367 VAL A C 1
ATOM 2777 O O . VAL A 1 367 ? -26.355 38.914 44.063 1.00 71.38 367 VAL A O 1
ATOM 2780 N N . ASP A 1 368 ? -25.849 41.115 43.961 1.00 73.06 368 ASP A N 1
ATOM 2781 C CA . ASP A 1 368 ? -26.607 41.388 42.735 1.00 73.06 368 ASP A CA 1
ATOM 2782 C C . ASP A 1 368 ? -26.121 40.503 41.567 1.00 73.06 368 ASP A C 1
ATOM 2784 O O . ASP A 1 368 ? -24.908 40.342 41.373 1.00 73.06 368 ASP A O 1
ATOM 2788 N N . PRO A 1 369 ? -27.037 39.928 40.766 1.00 72.44 369 PRO A N 1
ATOM 2789 C CA . PRO A 1 369 ? -26.672 39.180 39.574 1.00 72.44 369 PRO A CA 1
ATOM 2790 C C . PRO A 1 369 ? -26.039 40.101 38.527 1.00 72.44 369 PRO A C 1
ATOM 2792 O O . PRO A 1 369 ? -26.454 41.240 38.327 1.00 72.44 369 PRO A O 1
ATOM 2795 N N . VAL A 1 370 ? -25.025 39.582 37.840 1.00 70.06 370 VAL A N 1
ATOM 2796 C CA . VAL A 1 370 ? -24.356 40.278 36.737 1.00 70.06 370 VAL A CA 1
ATOM 2797 C C . VAL A 1 370 ? -25.283 40.292 35.519 1.00 70.06 370 VAL A C 1
ATOM 2799 O O . VAL A 1 370 ? -25.824 39.244 35.158 1.00 70.06 370 VAL A O 1
ATOM 2802 N N . ASP A 1 371 ? -25.453 41.456 34.887 1.00 72.50 371 ASP A N 1
ATOM 2803 C CA . ASP A 1 371 ? -26.277 41.599 33.682 1.00 72.50 371 ASP A CA 1
ATOM 2804 C C . ASP A 1 371 ? -25.789 40.672 32.547 1.00 72.50 371 ASP A C 1
ATOM 2806 O O . ASP A 1 371 ? -24.578 40.561 32.310 1.00 72.50 371 ASP A O 1
ATOM 2810 N N . PRO A 1 372 ? -26.703 40.010 31.814 1.00 71.31 372 PRO A N 1
ATOM 2811 C CA . PRO A 1 372 ? -26.347 39.201 30.658 1.00 71.31 372 PRO A CA 1
ATOM 2812 C C . PRO A 1 372 ? -25.817 40.072 29.510 1.00 71.31 372 PRO A C 1
ATOM 2814 O O . PRO A 1 372 ? -26.303 41.171 29.253 1.00 71.31 372 PRO A O 1
ATOM 2817 N N . ILE A 1 373 ? -24.821 39.550 28.792 1.00 70.69 373 ILE A N 1
ATOM 2818 C CA . ILE A 1 373 ? -24.287 40.172 27.576 1.00 70.69 373 ILE A CA 1
ATOM 2819 C C . ILE A 1 373 ? -25.308 39.997 26.443 1.00 70.69 373 ILE A C 1
ATOM 2821 O O . ILE A 1 373 ? -25.779 38.883 26.206 1.00 70.69 373 ILE A O 1
ATOM 2825 N N . ASP A 1 374 ? -25.620 41.088 25.737 1.00 71.56 374 ASP A N 1
ATOM 2826 C CA . ASP A 1 374 ? -26.528 41.084 24.585 1.00 71.56 374 ASP A CA 1
ATOM 2827 C C . ASP A 1 374 ? -26.051 40.113 23.482 1.00 71.56 374 ASP A C 1
ATOM 2829 O O . ASP A 1 374 ? -24.864 40.107 23.128 1.00 71.56 374 ASP A O 1
ATOM 2833 N N . PRO A 1 375 ? -26.952 39.306 22.891 1.00 68.00 375 PRO A N 1
ATOM 2834 C CA . PRO A 1 375 ? -26.608 38.414 21.794 1.00 68.00 375 PRO A CA 1
ATOM 2835 C C . PRO A 1 375 ? -26.254 39.197 20.524 1.00 68.00 375 PRO A C 1
ATOM 2837 O O . PRO A 1 375 ? -26.917 40.161 20.138 1.00 68.00 375 PRO A O 1
ATOM 2840 N N . VAL A 1 376 ? -25.205 38.744 19.839 1.00 67.62 376 VAL A N 1
ATOM 2841 C CA . VAL A 1 376 ? -24.787 39.287 18.542 1.00 67.62 376 VAL A CA 1
ATOM 2842 C C . VAL A 1 376 ? -25.793 38.854 17.472 1.00 67.62 376 VAL A C 1
ATOM 2844 O O . VAL A 1 376 ? -26.116 37.670 17.367 1.00 67.62 376 VAL A O 1
ATOM 2847 N N . ASN A 1 377 ? -26.284 39.807 16.675 1.00 66.25 377 ASN A N 1
ATOM 2848 C CA . ASN A 1 377 ? -27.221 39.529 15.585 1.00 66.25 377 ASN A CA 1
ATOM 2849 C C . ASN A 1 377 ? -26.618 38.547 14.558 1.00 66.25 377 ASN A C 1
ATOM 2851 O O . ASN A 1 377 ? -25.453 38.714 14.180 1.00 66.25 377 ASN A O 1
ATOM 2855 N N . PRO A 1 378 ? -27.393 37.562 14.066 1.00 67.06 378 PRO A N 1
ATOM 2856 C CA . PRO A 1 378 ? -26.951 36.679 12.996 1.00 67.06 378 PRO A CA 1
ATOM 2857 C C . PRO A 1 378 ? -26.748 37.450 11.686 1.00 67.06 378 PRO A C 1
ATOM 2859 O O . PRO A 1 378 ? -27.457 38.412 11.391 1.00 67.06 378 PRO A O 1
ATOM 2862 N N . VAL A 1 379 ? -25.753 37.020 10.911 1.00 67.94 379 VAL A N 1
ATOM 2863 C CA . VAL A 1 379 ? -25.450 37.550 9.575 1.00 67.94 379 VAL A CA 1
ATOM 2864 C C . VAL A 1 379 ? -26.446 36.961 8.574 1.00 67.94 379 VAL A C 1
ATOM 2866 O O . VAL A 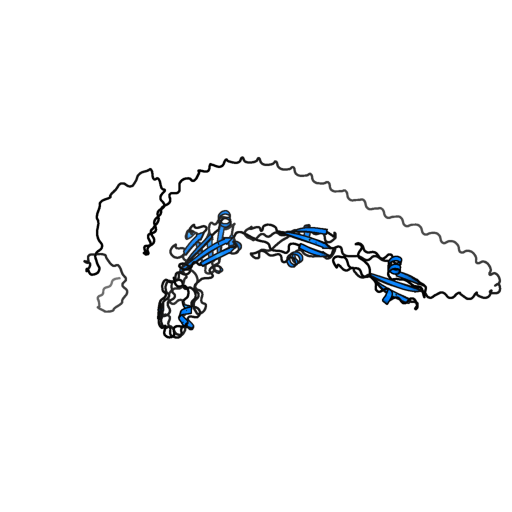1 379 ? -26.717 35.760 8.627 1.00 67.94 379 VAL A O 1
ATOM 2869 N N . ASP A 1 380 ? -26.982 37.793 7.678 1.00 70.31 380 ASP A N 1
ATOM 2870 C CA . ASP A 1 380 ? -27.948 37.360 6.663 1.00 70.31 380 ASP A CA 1
ATOM 2871 C C . ASP A 1 380 ? -27.366 36.267 5.736 1.00 70.31 380 ASP A C 1
ATOM 2873 O O . ASP A 1 380 ? -26.187 36.337 5.364 1.00 70.31 380 ASP A O 1
ATOM 2877 N N . PRO A 1 381 ? -28.174 35.268 5.326 1.00 65.94 381 PRO A N 1
ATOM 2878 C CA . PRO A 1 381 ? -27.759 34.255 4.362 1.00 65.94 381 PRO A CA 1
ATOM 2879 C C . PRO A 1 381 ? -27.465 34.864 2.988 1.00 65.94 381 PRO A C 1
ATOM 2881 O O . PRO A 1 381 ? -28.141 35.785 2.536 1.00 65.94 381 PRO A O 1
ATOM 2884 N N . VAL A 1 382 ? -26.479 34.297 2.295 1.00 66.44 382 VAL A N 1
ATOM 2885 C CA . VAL A 1 382 ? -26.164 34.634 0.901 1.00 66.44 382 VAL A CA 1
ATOM 2886 C C . VAL A 1 382 ? -27.178 33.965 -0.031 1.00 66.44 382 VAL A C 1
ATOM 2888 O O . VAL A 1 382 ? -27.471 32.780 0.139 1.00 66.44 382 VAL A O 1
ATOM 2891 N N . ASP A 1 383 ? -27.692 34.707 -1.016 1.00 68.62 383 ASP A N 1
ATOM 2892 C CA . ASP A 1 383 ? -28.654 34.187 -1.996 1.00 68.62 383 ASP A CA 1
ATOM 2893 C C . ASP A 1 383 ? -28.070 33.024 -2.830 1.00 68.62 383 ASP A C 1
ATOM 2895 O O . ASP A 1 383 ? -26.895 33.062 -3.218 1.00 68.62 383 ASP A O 1
ATOM 2899 N N . PRO A 1 384 ? -28.876 31.990 -3.143 1.00 66.00 384 PRO A N 1
ATOM 2900 C CA . PRO A 1 384 ? -28.451 30.872 -3.975 1.00 66.00 384 PRO A CA 1
ATOM 2901 C C . PRO A 1 384 ? -28.263 31.283 -5.442 1.00 66.00 384 PRO A C 1
ATOM 2903 O O . PRO A 1 384 ? -28.978 32.125 -5.981 1.00 66.00 384 PRO A O 1
ATOM 2906 N N . VAL A 1 385 ? -27.295 30.642 -6.096 1.00 65.19 385 VAL A N 1
ATOM 2907 C CA . VAL A 1 385 ? -26.984 30.831 -7.520 1.00 65.19 385 VAL A CA 1
ATOM 2908 C C . VAL A 1 385 ? -27.960 30.031 -8.388 1.00 65.19 385 VAL A C 1
ATOM 2910 O O . VAL A 1 385 ? -28.255 28.876 -8.074 1.00 65.19 385 VAL A O 1
ATOM 2913 N N . ASP A 1 386 ? -28.429 30.628 -9.486 1.00 68.38 386 ASP A N 1
ATOM 2914 C CA . ASP A 1 386 ? -29.360 29.988 -10.424 1.00 68.38 386 ASP A CA 1
ATOM 2915 C C . ASP A 1 386 ? -28.763 28.726 -11.092 1.00 68.38 386 ASP A C 1
ATOM 2917 O O . ASP A 1 386 ? -27.573 28.699 -11.430 1.00 68.38 386 ASP A O 1
ATOM 2921 N N . PRO A 1 387 ? -29.576 27.678 -11.329 1.00 65.06 387 PRO A N 1
ATOM 2922 C CA . PRO A 1 387 ? -29.137 26.457 -11.997 1.00 65.06 387 PRO A CA 1
ATOM 2923 C C . PRO A 1 387 ? -28.878 26.667 -13.497 1.00 65.06 387 PRO A C 1
ATOM 2925 O O . PRO A 1 387 ? -29.566 27.427 -14.174 1.00 65.06 387 PRO A O 1
ATOM 2928 N N . ILE A 1 388 ? -27.888 25.941 -14.024 1.00 63.97 388 ILE A N 1
ATOM 2929 C CA . ILE A 1 388 ? -27.501 25.950 -15.442 1.00 63.97 388 ILE A CA 1
ATOM 2930 C C . ILE A 1 388 ? -28.416 25.006 -16.240 1.00 63.97 388 ILE A C 1
ATOM 2932 O O . ILE A 1 388 ? -28.670 23.877 -15.815 1.00 63.97 388 ILE A O 1
ATOM 2936 N N . ASP A 1 389 ? -28.871 25.456 -17.413 1.00 62.81 389 ASP A N 1
ATOM 2937 C CA . ASP A 1 389 ? -29.740 24.692 -18.317 1.00 62.81 389 ASP A CA 1
ATOM 2938 C C . ASP A 1 389 ? -29.098 23.380 -18.831 1.00 62.81 389 ASP A C 1
ATOM 2940 O O . ASP A 1 389 ? -27.905 23.345 -19.155 1.00 62.81 389 ASP A O 1
ATOM 2944 N N . PRO A 1 390 ? -29.883 22.295 -18.984 1.00 60.72 390 PRO A N 1
ATOM 2945 C CA . PRO A 1 390 ? -29.396 21.016 -19.489 1.00 60.72 390 PRO A CA 1
ATOM 2946 C C . PRO A 1 390 ? -29.153 21.028 -21.008 1.00 60.72 390 PRO A C 1
ATOM 2948 O O . PRO A 1 390 ? -29.979 21.479 -21.803 1.00 60.72 390 PRO A O 1
ATOM 2951 N N . VAL A 1 391 ? -28.024 20.448 -21.423 1.00 58.19 391 VAL A N 1
ATOM 2952 C CA . VAL A 1 391 ? -27.678 20.200 -22.832 1.00 58.19 391 VAL A CA 1
ATOM 2953 C C . VAL A 1 391 ? -28.495 19.050 -23.429 1.00 58.19 391 VAL A C 1
ATOM 2955 O O . VAL A 1 391 ? -28.739 18.028 -22.788 1.00 58.19 391 VAL A O 1
ATOM 2958 N N . THR A 1 392 ? -28.909 19.214 -24.687 1.00 51.06 392 THR A N 1
ATOM 2959 C CA . THR A 1 392 ? -29.711 18.236 -25.435 1.00 51.06 392 THR A CA 1
ATOM 2960 C C . THR A 1 392 ? -28.851 17.078 -25.974 1.00 51.06 392 THR A C 1
ATOM 2962 O O . THR A 1 392 ? -27.748 17.318 -26.466 1.00 51.06 392 THR A O 1
ATOM 2965 N N . PRO A 1 393 ? -29.326 15.818 -25.913 1.00 53.94 393 PRO A N 1
ATOM 2966 C CA . PRO A 1 393 ? -28.584 14.661 -26.416 1.00 53.94 393 PRO A CA 1
ATOM 2967 C C . PRO A 1 393 ? -28.699 14.512 -27.941 1.00 53.94 393 PRO A C 1
ATOM 2969 O O . PRO A 1 393 ? -29.775 14.672 -28.522 1.00 53.94 393 PRO A O 1
ATOM 2972 N N . THR A 1 394 ? -27.591 14.157 -28.593 1.00 49.53 394 THR A N 1
ATOM 2973 C CA . THR A 1 394 ? -27.528 13.823 -30.022 1.00 49.53 394 THR A CA 1
ATOM 2974 C C . THR A 1 394 ? -27.891 12.354 -30.285 1.00 49.53 394 THR A C 1
ATOM 2976 O O . THR A 1 394 ? -27.647 11.465 -29.472 1.00 49.53 394 THR A O 1
ATOM 2979 N N . THR A 1 395 ? -28.518 12.103 -31.437 1.00 42.22 395 THR A N 1
ATOM 2980 C CA . THR A 1 395 ? -29.030 10.802 -31.909 1.00 42.22 395 THR A CA 1
ATOM 2981 C C . THR A 1 395 ? -27.924 9.848 -32.396 1.00 42.22 395 THR A C 1
ATOM 2983 O O . THR A 1 395 ? -27.035 10.312 -33.110 1.00 42.22 395 THR A O 1
ATOM 2986 N N . PRO A 1 396 ? -27.996 8.527 -32.120 1.00 50.03 396 PRO A N 1
ATOM 2987 C CA . PRO A 1 396 ? -27.037 7.545 -32.636 1.00 50.03 396 PRO A CA 1
ATOM 2988 C C . PRO A 1 396 ? -27.378 7.059 -34.060 1.00 50.03 396 PRO A C 1
ATOM 2990 O O . PRO A 1 396 ? -28.539 6.798 -34.381 1.00 50.03 396 PRO A O 1
ATOM 2993 N N . GLU A 1 397 ? -26.350 6.919 -34.903 1.00 41.41 397 GLU A N 1
ATOM 2994 C CA . GLU A 1 397 ? -26.428 6.386 -36.272 1.00 41.41 397 GLU A CA 1
ATOM 2995 C C . GLU A 1 397 ? -26.527 4.846 -36.307 1.00 41.41 397 GLU A C 1
ATOM 2997 O O . GLU A 1 397 ? -26.082 4.143 -35.400 1.00 41.41 397 GLU A O 1
ATOM 3002 N N . GLY A 1 398 ? -27.177 4.337 -37.360 1.00 39.06 398 GLY A N 1
ATOM 3003 C CA . GLY A 1 398 ? -27.725 2.984 -37.473 1.00 39.06 398 GLY A CA 1
ATOM 3004 C C . GLY A 1 398 ? -26.741 1.833 -37.724 1.00 39.06 398 GLY A C 1
ATOM 3005 O O . GLY A 1 398 ? -25.649 1.989 -38.262 1.00 39.06 398 GLY A O 1
ATOM 3006 N N . VAL A 1 399 ? -27.207 0.636 -37.363 1.00 40.88 399 VAL A N 1
ATOM 3007 C CA . VAL A 1 399 ? -26.529 -0.662 -37.499 1.00 40.88 399 VAL A CA 1
ATOM 3008 C C . VAL A 1 399 ? -26.878 -1.297 -38.853 1.00 40.88 399 VAL A C 1
ATOM 3010 O O . VAL A 1 399 ? -28.051 -1.337 -39.224 1.00 40.88 399 VAL A O 1
ATOM 3013 N N . VAL A 1 400 ? -25.887 -1.832 -39.575 1.00 38.19 400 VAL A N 1
ATOM 3014 C CA . VAL A 1 400 ? -26.082 -2.637 -40.802 1.00 38.19 400 VAL A CA 1
ATOM 3015 C C . VAL A 1 400 ? -26.027 -4.146 -40.494 1.00 38.19 400 VAL A C 1
ATOM 3017 O O . VAL A 1 400 ? -25.205 -4.547 -39.668 1.00 38.19 400 VAL A O 1
ATOM 3020 N N . PRO A 1 401 ? -26.851 -5.004 -41.137 1.00 39.28 401 PRO A N 1
ATOM 3021 C CA . PRO A 1 401 ? -26.912 -6.438 -40.842 1.00 39.28 401 PRO A CA 1
ATOM 3022 C C . PRO A 1 401 ? -25.839 -7.246 -41.586 1.00 39.28 401 PRO A C 1
ATOM 3024 O O . PRO A 1 401 ? -25.562 -7.003 -42.760 1.00 39.28 401 PRO A O 1
ATOM 3027 N N . ILE A 1 402 ? -25.295 -8.255 -40.905 1.00 39.16 402 ILE A N 1
ATOM 3028 C CA . ILE A 1 402 ? -24.417 -9.289 -41.464 1.00 39.16 402 ILE A CA 1
ATOM 3029 C C . ILE A 1 402 ? -25.248 -10.366 -42.167 1.00 39.16 402 ILE A C 1
ATOM 3031 O O . ILE A 1 402 ? -26.015 -11.076 -41.524 1.00 39.16 402 ILE A O 1
ATOM 3035 N N . ASP A 1 403 ? -25.071 -10.523 -43.475 1.00 40.41 403 ASP A N 1
ATOM 3036 C CA . ASP A 1 403 ? -25.533 -11.721 -44.168 1.00 40.41 403 ASP A CA 1
ATOM 3037 C C . ASP A 1 403 ? -24.537 -12.123 -45.259 1.00 40.41 403 ASP A C 1
ATOM 3039 O O . ASP A 1 403 ? -23.985 -11.269 -45.955 1.00 40.41 403 ASP A O 1
ATOM 3043 N N . SER A 1 404 ? -24.375 -13.436 -45.437 1.00 38.91 404 SER A N 1
ATOM 3044 C CA . SER A 1 404 ? -23.539 -14.129 -46.440 1.00 38.91 404 SER A CA 1
ATOM 3045 C C . SER A 1 404 ? -22.076 -14.429 -46.065 1.00 38.91 404 SER A C 1
ATOM 3047 O O . SER A 1 404 ? -21.130 -13.789 -46.521 1.00 38.91 404 SER A O 1
ATOM 3049 N N . VAL A 1 405 ? -21.896 -15.521 -45.318 1.00 38.72 405 VAL A N 1
ATOM 3050 C CA . VAL A 1 405 ? -20.662 -16.328 -45.289 1.00 38.72 405 VAL A CA 1
ATOM 3051 C C . VAL A 1 405 ? -20.649 -17.273 -46.500 1.00 38.72 405 VAL A C 1
ATOM 3053 O O . VAL A 1 405 ? -21.622 -18.009 -46.674 1.00 38.72 405 VAL A O 1
ATOM 3056 N N . PRO A 1 406 ? -19.559 -17.363 -47.287 1.00 40.34 406 PRO A N 1
ATOM 3057 C CA . PRO A 1 406 ? -19.288 -18.529 -48.117 1.00 40.34 406 PRO A CA 1
ATOM 3058 C C . PRO A 1 406 ? -18.264 -19.455 -47.449 1.00 40.34 406 PRO A C 1
ATOM 3060 O O . PRO A 1 406 ? -17.167 -19.050 -47.065 1.00 40.34 406 PRO A O 1
ATOM 3063 N N . ILE A 1 407 ? -18.662 -20.719 -47.351 1.00 38.91 407 ILE A N 1
ATOM 3064 C CA . ILE A 1 407 ? -17.851 -21.887 -47.007 1.00 38.91 407 ILE A CA 1
ATOM 3065 C C . ILE A 1 407 ? -16.869 -22.156 -48.155 1.00 38.91 407 ILE A C 1
ATOM 3067 O O . ILE A 1 407 ? -17.282 -22.160 -49.314 1.00 38.91 407 ILE A O 1
ATOM 3071 N N . PHE A 1 408 ? -15.609 -22.456 -47.835 1.00 35.53 408 PHE A N 1
ATOM 3072 C CA . PHE A 1 408 ? -14.715 -23.164 -48.750 1.00 35.53 408 PHE A CA 1
ATOM 3073 C C . PHE A 1 408 ? -14.095 -24.365 -48.037 1.00 35.53 408 PHE A C 1
ATOM 3075 O O . PHE A 1 408 ? -13.247 -24.220 -47.156 1.00 35.53 408 PHE A O 1
ATOM 3082 N N . ASP A 1 409 ? -14.557 -25.544 -48.447 1.00 36.94 409 ASP A N 1
ATOM 3083 C CA . ASP A 1 409 ? -13.798 -26.784 -48.391 1.00 36.94 409 ASP A CA 1
ATOM 3084 C C . ASP A 1 409 ? -12.568 -26.632 -49.298 1.00 36.94 409 ASP A C 1
ATOM 3086 O O . ASP A 1 409 ? -12.707 -26.320 -50.478 1.00 36.94 409 ASP A O 1
ATOM 3090 N N . ASP A 1 410 ? -11.369 -26.785 -48.739 1.00 35.62 410 ASP A N 1
ATOM 3091 C CA . ASP A 1 410 ? -10.395 -27.772 -49.218 1.00 35.62 410 ASP A CA 1
ATOM 3092 C C . ASP A 1 410 ? -9.094 -27.694 -48.407 1.00 35.62 410 ASP A C 1
ATOM 3094 O O . ASP A 1 410 ? -8.376 -26.693 -48.354 1.00 35.62 410 ASP A O 1
ATOM 3098 N N . VAL A 1 411 ? -8.793 -28.820 -47.767 1.00 31.45 411 VAL A N 1
ATOM 3099 C CA . VAL A 1 411 ? -7.541 -29.118 -47.079 1.00 31.45 411 VAL A CA 1
ATOM 3100 C C . VAL A 1 411 ? -6.476 -29.453 -48.122 1.00 31.45 411 VAL A C 1
ATOM 3102 O O . VAL A 1 411 ? -6.558 -30.494 -48.768 1.00 31.45 411 VAL A O 1
ATOM 3105 N N . ILE A 1 412 ? -5.420 -28.641 -48.218 1.00 32.84 412 ILE A N 1
ATOM 3106 C CA . ILE A 1 412 ? -4.118 -29.088 -48.735 1.00 32.84 412 ILE A CA 1
ATOM 3107 C C . ILE A 1 412 ? -3.025 -28.681 -47.746 1.00 32.84 412 ILE A C 1
ATOM 3109 O O . ILE A 1 412 ? -2.728 -27.507 -47.541 1.00 32.84 412 ILE A O 1
ATOM 3113 N N . ILE A 1 413 ? -2.424 -29.696 -47.127 1.00 37.16 413 ILE A N 1
ATOM 3114 C CA . ILE A 1 413 ? -1.267 -29.590 -46.240 1.00 37.16 413 ILE A CA 1
ATOM 3115 C C . ILE A 1 413 ? -0.022 -29.457 -47.123 1.00 37.16 413 ILE A C 1
ATOM 3117 O O . ILE A 1 413 ? 0.316 -30.378 -47.865 1.00 37.16 413 ILE A O 1
ATOM 3121 N N . GLY A 1 414 ? 0.671 -28.323 -47.030 1.00 28.67 414 GLY A N 1
ATOM 3122 C CA . GLY A 1 414 ? 1.963 -28.090 -47.670 1.00 28.67 414 GLY A CA 1
ATOM 3123 C C . GLY A 1 414 ? 2.878 -27.301 -46.740 1.00 28.67 414 GLY A C 1
ATOM 3124 O O . GLY A 1 414 ? 2.635 -26.134 -46.462 1.00 28.67 414 GLY A O 1
ATOM 3125 N N . SER A 1 415 ? 3.919 -27.959 -46.236 1.00 36.69 415 SER A N 1
ATOM 3126 C CA . SER A 1 415 ? 4.982 -27.368 -45.424 1.00 36.69 415 SER A CA 1
ATOM 3127 C C . SER A 1 415 ? 5.799 -26.347 -46.224 1.00 36.69 415 SER A C 1
ATOM 3129 O O . SER A 1 415 ? 6.343 -26.699 -47.271 1.00 36.69 415 SER A O 1
ATOM 3131 N N . GLY A 1 416 ? 5.969 -25.130 -45.707 1.00 30.83 416 GLY A N 1
ATOM 3132 C CA . GLY A 1 416 ? 6.894 -24.149 -46.276 1.00 30.83 416 GLY A CA 1
ATOM 3133 C C . GLY A 1 416 ? 6.866 -22.821 -45.527 1.00 30.83 416 GLY A C 1
ATOM 3134 O O . GLY A 1 416 ? 5.848 -22.143 -45.489 1.00 30.83 416 GLY A O 1
ATOM 3135 N N . SER A 1 417 ? 7.989 -22.485 -44.905 1.00 37.53 417 SER A N 1
ATOM 3136 C CA . SER A 1 417 ? 8.295 -21.236 -44.211 1.00 37.53 417 SER A CA 1
ATOM 3137 C C . SER A 1 417 ? 8.456 -20.060 -45.182 1.00 37.53 417 SER A C 1
ATOM 3139 O O . SER A 1 417 ? 9.332 -20.140 -46.036 1.00 37.53 417 SER A O 1
ATOM 3141 N N . ASP A 1 418 ? 7.643 -19.006 -45.029 1.00 33.50 418 ASP A N 1
ATOM 3142 C CA . ASP A 1 418 ? 8.012 -17.575 -45.124 1.00 33.50 418 ASP A CA 1
ATOM 3143 C C . ASP A 1 418 ? 6.765 -16.683 -44.892 1.00 33.50 418 ASP A C 1
ATOM 3145 O O . ASP A 1 418 ? 5.679 -17.021 -45.372 1.00 33.50 418 ASP A O 1
ATOM 3149 N N . PRO A 1 419 ? 6.856 -15.553 -44.157 1.00 37.44 419 PRO A N 1
ATOM 3150 C CA . PRO A 1 419 ? 5.705 -14.691 -43.899 1.00 37.44 419 PRO A CA 1
ATOM 3151 C C . PRO A 1 419 ? 5.454 -13.714 -45.059 1.00 37.44 419 PRO A C 1
ATOM 3153 O O . PRO A 1 419 ? 6.294 -12.883 -45.403 1.00 37.44 419 PRO A O 1
ATOM 3156 N N . MET A 1 420 ? 4.254 -13.795 -45.632 1.00 31.47 420 MET A N 1
ATOM 3157 C CA . MET A 1 420 ? 3.719 -12.858 -46.621 1.00 31.47 420 MET A CA 1
ATOM 3158 C C . MET A 1 420 ? 3.216 -11.570 -45.953 1.00 31.47 420 MET A C 1
ATOM 3160 O O . MET A 1 420 ? 2.437 -11.604 -45.002 1.00 31.47 420 MET A O 1
ATOM 3164 N N . PHE A 1 421 ? 3.640 -10.434 -46.503 1.00 28.88 421 PHE A N 1
ATOM 3165 C CA . PHE A 1 421 ? 3.154 -9.089 -46.198 1.00 28.88 421 PHE A CA 1
ATOM 3166 C C . PHE A 1 421 ? 1.674 -8.979 -46.615 1.00 28.88 421 PHE A C 1
ATOM 3168 O O . PHE A 1 421 ? 1.352 -9.151 -47.792 1.00 28.88 421 PHE A O 1
ATOM 3175 N N . VAL A 1 422 ? 0.766 -8.714 -45.672 1.00 32.12 422 VAL A N 1
ATOM 3176 C CA . VAL A 1 422 ? -0.666 -8.513 -45.954 1.00 32.12 422 VAL A CA 1
ATOM 3177 C C . VAL A 1 422 ? -0.946 -7.014 -46.028 1.00 32.12 422 VAL A C 1
ATOM 3179 O O . VAL A 1 422 ? -0.856 -6.312 -45.025 1.00 32.12 422 VAL A O 1
ATOM 3182 N N . ILE A 1 423 ? -1.290 -6.520 -47.219 1.00 33.28 423 ILE A N 1
ATOM 3183 C CA . ILE A 1 423 ? -1.905 -5.199 -47.405 1.00 33.28 423 ILE A CA 1
ATOM 3184 C C . ILE A 1 423 ? -3.426 -5.390 -47.269 1.00 33.28 423 ILE A C 1
ATOM 3186 O O . ILE A 1 423 ? -3.977 -6.215 -48.002 1.00 33.28 423 ILE A O 1
ATOM 3190 N N . PRO A 1 424 ? -4.132 -4.669 -46.380 1.00 32.44 424 PRO A N 1
ATOM 3191 C CA . PRO A 1 424 ? -5.587 -4.748 -46.304 1.00 32.44 424 PRO A CA 1
ATOM 3192 C C . PRO A 1 424 ? -6.230 -4.147 -47.563 1.00 32.44 424 PRO A C 1
ATOM 3194 O O . PRO A 1 424 ? -5.942 -3.011 -47.941 1.00 32.44 424 PRO A O 1
ATOM 3197 N N . ALA A 1 425 ? -7.118 -4.900 -48.214 1.00 30.53 425 ALA A N 1
ATOM 3198 C CA . ALA A 1 425 ? -7.937 -4.408 -49.316 1.00 30.53 425 ALA A CA 1
ATOM 3199 C C . ALA A 1 425 ? -9.068 -3.519 -48.768 1.00 30.53 425 ALA A C 1
ATOM 3201 O O . ALA A 1 425 ? -9.882 -3.979 -47.971 1.00 30.53 425 ALA A O 1
ATOM 3202 N N . GLY A 1 426 ? -9.117 -2.252 -49.191 1.00 41.03 426 GLY A N 1
ATOM 3203 C CA . GLY A 1 426 ? -10.179 -1.319 -48.791 1.00 41.03 426 GLY A CA 1
ATOM 3204 C C . GLY A 1 426 ? -9.962 0.165 -49.102 1.00 41.03 426 GLY A C 1
ATOM 3205 O O . GLY A 1 426 ? -10.807 0.977 -48.741 1.00 41.03 426 GLY A O 1
ATOM 3206 N N . MET A 1 427 ? -8.876 0.560 -49.776 1.00 31.92 427 MET A N 1
ATOM 3207 C CA . MET A 1 427 ? -8.695 1.954 -50.194 1.00 31.92 427 MET A CA 1
ATOM 3208 C C . MET A 1 427 ? -9.307 2.173 -51.584 1.00 31.92 427 MET A C 1
ATOM 3210 O O . MET A 1 427 ? -8.735 1.778 -52.598 1.00 31.92 427 MET A O 1
ATOM 3214 N N . ASN A 1 428 ? -10.486 2.794 -51.626 1.00 35.22 428 ASN A N 1
ATOM 3215 C CA . ASN A 1 428 ? -11.092 3.287 -52.858 1.00 35.22 428 ASN A CA 1
ATOM 3216 C C . ASN A 1 428 ? -10.452 4.647 -53.185 1.00 35.22 428 ASN A C 1
ATOM 3218 O O . ASN A 1 428 ? -10.831 5.671 -52.620 1.00 35.22 428 ASN A O 1
ATOM 3222 N N . VAL A 1 429 ? -9.419 4.646 -54.029 1.00 33.19 429 VAL A N 1
ATOM 3223 C CA . VAL A 1 429 ? -8.725 5.866 -54.465 1.00 33.19 429 VAL A CA 1
ATOM 3224 C C . VAL A 1 429 ? -9.365 6.344 -55.765 1.00 33.19 429 VAL A C 1
ATOM 3226 O O . VAL A 1 429 ? -9.046 5.851 -56.844 1.00 33.19 429 VAL A O 1
ATOM 3229 N N . THR A 1 430 ? -10.271 7.311 -55.675 1.00 34.62 430 THR A N 1
ATOM 3230 C CA . THR A 1 430 ? -10.664 8.143 -56.818 1.00 34.62 430 THR A CA 1
ATOM 3231 C C . THR A 1 430 ? -9.953 9.491 -56.717 1.00 34.62 430 THR A C 1
ATOM 3233 O O . THR A 1 430 ? -10.529 10.409 -56.148 1.00 34.62 430 THR A O 1
ATOM 3236 N N . ASP A 1 431 ? -8.696 9.575 -57.179 1.00 29.95 431 ASP A N 1
ATOM 3237 C CA . ASP A 1 431 ? -8.110 10.681 -57.982 1.00 29.95 431 ASP A CA 1
ATOM 3238 C C . ASP A 1 431 ? -6.583 10.480 -58.213 1.00 29.95 431 ASP A C 1
ATOM 3240 O O . ASP A 1 431 ? -5.978 9.637 -57.548 1.00 29.95 431 ASP A O 1
ATOM 3244 N N . PRO A 1 432 ? -5.917 11.131 -59.198 1.00 35.91 432 PRO A N 1
ATOM 3245 C CA . PRO A 1 432 ? -5.180 10.403 -60.225 1.00 35.91 432 PRO A CA 1
ATOM 3246 C C . PRO A 1 432 ? -3.716 10.851 -60.332 1.00 35.91 432 PRO A C 1
ATOM 3248 O O . PRO A 1 432 ? -3.422 11.832 -61.007 1.00 35.91 432 PRO A O 1
ATOM 3251 N N . ILE A 1 433 ? -2.764 10.106 -59.763 1.00 30.30 433 ILE A N 1
ATOM 3252 C CA . ILE A 1 433 ? -1.342 10.220 -60.149 1.00 30.30 433 ILE A CA 1
ATOM 3253 C C . ILE A 1 433 ? -0.676 8.840 -60.075 1.00 30.30 433 ILE A C 1
ATOM 3255 O O . ILE A 1 433 ? 0.092 8.547 -59.167 1.00 30.30 433 ILE A O 1
ATOM 3259 N N . ALA A 1 434 ? -0.978 7.966 -61.037 1.00 30.62 434 ALA A N 1
ATOM 3260 C CA . ALA A 1 434 ? -0.177 6.766 -61.295 1.00 30.62 434 ALA A CA 1
ATOM 3261 C C . ALA A 1 434 ? -0.374 6.263 -62.734 1.00 30.62 434 ALA A C 1
ATOM 3263 O O . ALA A 1 434 ? -0.793 5.136 -62.981 1.00 30.62 434 ALA A O 1
ATOM 3264 N N . GLN A 1 435 ? -0.060 7.109 -63.713 1.00 35.78 435 GLN A N 1
ATOM 3265 C CA . GLN A 1 435 ? 0.328 6.635 -65.038 1.00 35.78 435 GLN A CA 1
ATOM 3266 C C . GLN A 1 435 ? 1.754 7.096 -65.302 1.00 35.78 435 GLN A C 1
ATOM 3268 O O . GLN A 1 435 ? 1.968 8.217 -65.744 1.00 35.78 435 GLN A O 1
ATOM 3273 N N . GLN A 1 436 ? 2.723 6.215 -65.052 1.00 29.83 436 GLN A N 1
ATOM 3274 C CA . GLN A 1 436 ? 3.816 6.015 -65.996 1.00 29.83 436 GLN A CA 1
ATOM 3275 C C . GLN A 1 436 ? 4.569 4.708 -65.713 1.00 29.83 436 GLN A C 1
ATOM 3277 O O . GLN A 1 436 ? 5.110 4.494 -64.635 1.00 29.83 436 GLN A O 1
ATOM 3282 N N . ASN A 1 437 ? 4.638 3.897 -66.772 1.00 29.42 437 ASN A N 1
ATOM 3283 C CA . ASN A 1 437 ? 5.657 2.889 -67.065 1.00 29.42 437 ASN A CA 1
ATOM 3284 C C . ASN A 1 437 ? 5.506 1.500 -66.425 1.00 29.42 437 ASN A C 1
ATOM 3286 O O . ASN A 1 437 ? 6.308 1.064 -65.605 1.00 29.42 437 ASN A O 1
ATOM 3290 N N . VAL A 1 438 ? 4.551 0.736 -66.965 1.00 27.94 438 VAL A N 1
ATOM 3291 C CA . VAL A 1 438 ? 4.693 -0.719 -67.114 1.00 27.94 438 VAL A CA 1
ATOM 3292 C C . VAL A 1 438 ? 5.426 -0.990 -68.430 1.00 27.94 438 VAL A C 1
ATOM 3294 O O . VAL A 1 438 ? 4.893 -0.706 -69.501 1.00 27.94 438 VAL A O 1
ATOM 3297 N N . ALA A 1 439 ? 6.620 -1.580 -68.362 1.00 28.02 439 ALA A N 1
ATOM 3298 C CA . ALA A 1 439 ? 7.218 -2.298 -69.486 1.00 28.02 439 ALA A CA 1
ATOM 3299 C C . ALA A 1 439 ? 8.020 -3.513 -68.983 1.00 28.02 439 ALA A C 1
ATOM 3301 O O . ALA A 1 439 ? 9.125 -3.401 -68.468 1.00 28.02 439 ALA A O 1
ATOM 3302 N N . SER A 1 440 ? 7.368 -4.667 -69.126 1.00 32.34 440 SER A N 1
ATOM 3303 C CA . SER A 1 440 ? 7.849 -6.053 -69.201 1.00 32.34 440 SER A CA 1
ATOM 3304 C C . SER A 1 440 ? 9.365 -6.316 -69.255 1.00 32.34 440 SER A C 1
ATOM 3306 O O . SER A 1 440 ? 10.041 -5.919 -70.200 1.00 32.34 440 SER A O 1
ATOM 3308 N N . GLY A 1 441 ? 9.834 -7.206 -68.373 1.00 26.75 441 GLY A N 1
ATOM 3309 C CA . GLY A 1 441 ? 11.072 -7.968 -68.557 1.00 26.75 441 GLY A CA 1
ATOM 3310 C C . GLY A 1 441 ? 11.226 -9.078 -67.516 1.00 26.75 441 GLY A C 1
ATOM 3311 O O . GLY A 1 441 ? 11.609 -8.814 -66.384 1.00 26.75 441 GLY A O 1
ATOM 3312 N N . LYS A 1 442 ? 10.918 -10.328 -67.886 1.00 38.56 442 LYS A N 1
ATOM 3313 C CA . LYS A 1 442 ? 11.280 -11.519 -67.101 1.00 38.56 442 LYS A CA 1
ATOM 3314 C C . LYS A 1 442 ? 12.804 -11.683 -67.125 1.00 38.56 442 LYS A C 1
ATOM 3316 O O . LYS A 1 442 ? 13.357 -11.877 -68.205 1.00 38.56 442 LYS A O 1
ATOM 3321 N N . THR A 1 443 ? 13.457 -11.723 -65.968 1.00 28.19 443 THR A N 1
ATOM 3322 C CA . THR A 1 443 ? 14.837 -12.217 -65.843 1.00 28.19 443 THR A CA 1
ATOM 3323 C C . THR A 1 443 ? 14.922 -13.276 -64.752 1.00 28.19 443 THR A C 1
ATOM 3325 O O . THR A 1 443 ? 14.502 -13.092 -63.615 1.00 28.19 443 THR A O 1
ATOM 3328 N N . GLN A 1 444 ? 15.421 -14.434 -65.165 1.00 36.41 444 GLN A N 1
ATOM 3329 C CA . GLN A 1 444 ? 15.664 -15.628 -64.369 1.00 36.41 444 GLN A CA 1
ATOM 3330 C C . GLN A 1 444 ? 16.952 -15.430 -63.548 1.00 36.41 444 GLN A C 1
ATOM 3332 O O . GLN A 1 444 ? 17.926 -14.891 -64.072 1.00 36.41 444 GLN A O 1
ATOM 3337 N N . LEU A 1 445 ? 16.972 -15.854 -62.281 1.00 33.75 445 LEU A N 1
ATOM 3338 C CA . LEU A 1 445 ? 18.180 -15.831 -61.442 1.00 33.75 445 LEU A CA 1
ATOM 3339 C C . LEU A 1 445 ? 19.227 -16.845 -61.961 1.00 33.75 445 LEU A C 1
ATOM 3341 O O . LEU A 1 445 ? 18.840 -17.958 -62.337 1.00 33.75 445 LEU A O 1
ATOM 3345 N N . PRO A 1 446 ? 20.533 -16.512 -61.972 1.00 40.22 446 PRO A N 1
ATOM 3346 C CA . PRO A 1 446 ? 21.585 -17.449 -62.364 1.00 40.22 446 PRO A CA 1
ATOM 3347 C C . PRO A 1 446 ? 21.800 -18.542 -61.303 1.00 40.22 446 PRO A C 1
ATOM 3349 O O . PRO A 1 446 ? 21.559 -18.337 -60.113 1.00 40.22 446 PRO A O 1
ATOM 3352 N N . LYS A 1 447 ? 22.252 -19.724 -61.741 1.00 46.56 447 LYS A N 1
ATOM 3353 C CA . LYS A 1 447 ? 22.573 -20.856 -60.856 1.00 46.56 447 LYS A CA 1
ATOM 3354 C C . LYS A 1 447 ? 23.986 -20.724 -60.280 1.00 46.56 447 LYS A C 1
ATOM 3356 O O . LYS A 1 447 ? 24.869 -20.122 -60.879 1.00 46.56 447 LYS A O 1
ATOM 3361 N N . THR A 1 448 ? 24.185 -21.326 -59.112 1.00 30.94 448 THR A N 1
ATOM 3362 C CA . THR A 1 448 ? 25.432 -21.332 -58.342 1.00 30.94 448 THR A CA 1
ATOM 3363 C C . THR A 1 448 ? 26.609 -21.869 -59.166 1.00 30.94 448 THR A C 1
ATOM 3365 O O . THR A 1 448 ? 26.584 -23.029 -59.573 1.00 30.94 448 THR A O 1
ATOM 3368 N N . GLY A 1 449 ? 27.643 -21.046 -59.381 1.00 47.25 449 GLY A N 1
ATOM 3369 C CA . GLY A 1 449 ? 28.891 -21.451 -60.047 1.00 47.25 449 GLY A CA 1
ATOM 3370 C C . GLY A 1 449 ? 29.456 -20.475 -61.084 1.00 47.25 449 GLY A C 1
ATOM 3371 O O . GLY A 1 449 ? 30.610 -20.639 -61.469 1.00 47.25 449 GLY A O 1
ATOM 3372 N N . ASP A 1 450 ? 28.711 -19.447 -61.494 1.00 38.94 450 ASP A N 1
ATOM 3373 C CA . ASP A 1 450 ? 29.180 -18.506 -62.519 1.00 38.94 450 ASP A CA 1
ATOM 3374 C C . ASP A 1 450 ? 29.944 -17.309 -61.921 1.00 38.94 450 ASP A C 1
ATOM 3376 O O . ASP A 1 450 ? 29.502 -16.661 -60.970 1.00 38.94 450 ASP A O 1
ATOM 3380 N N . SER A 1 451 ? 31.111 -17.000 -62.494 1.00 44.56 451 SER A N 1
ATOM 3381 C CA . SER A 1 451 ? 31.922 -15.829 -62.144 1.00 44.56 451 SER A CA 1
ATOM 3382 C C . SER A 1 451 ? 31.264 -14.531 -62.620 1.00 44.56 451 SER A C 1
ATOM 3384 O O . SER A 1 451 ? 30.966 -14.388 -63.806 1.00 44.56 451 SER A O 1
ATOM 3386 N N . LEU A 1 452 ? 31.099 -13.566 -61.713 1.00 37.16 452 LEU A N 1
ATOM 3387 C CA . LEU A 1 452 ? 30.569 -12.234 -62.021 1.00 37.16 452 LEU A CA 1
ATOM 3388 C C . LEU A 1 452 ? 31.623 -11.366 -62.742 1.00 37.16 452 LEU A C 1
ATOM 3390 O O . LEU A 1 452 ? 32.775 -11.334 -62.299 1.00 37.16 452 LEU A O 1
ATOM 3394 N N . PRO A 1 453 ? 31.265 -10.627 -63.810 1.00 35.25 453 PRO A N 1
ATOM 3395 C CA . PRO A 1 453 ? 32.161 -9.649 -64.411 1.00 35.25 453 PRO A CA 1
ATOM 3396 C C . PRO A 1 453 ? 32.227 -8.386 -63.539 1.00 35.25 453 PRO A C 1
ATOM 3398 O O . PRO A 1 453 ? 31.210 -7.787 -63.192 1.00 35.25 453 PRO A O 1
ATOM 3401 N N . PHE A 1 454 ? 33.448 -7.994 -63.183 1.00 35.72 454 PHE A N 1
ATOM 3402 C CA . PHE A 1 454 ? 33.769 -6.724 -62.539 1.00 35.72 454 PHE A CA 1
ATOM 3403 C C . PHE A 1 454 ? 33.637 -5.579 -63.544 1.00 35.72 454 PHE A C 1
ATOM 3405 O O . PHE A 1 454 ? 34.412 -5.566 -64.490 1.00 35.72 454 PHE A O 1
ATOM 3412 N N . GLU A 1 455 ? 32.782 -4.587 -63.278 1.00 30.52 455 GLU A N 1
ATOM 3413 C CA . GLU A 1 455 ? 33.106 -3.175 -63.526 1.00 30.52 455 GLU A CA 1
ATOM 3414 C C . GLU A 1 455 ? 32.373 -2.249 -62.530 1.00 30.52 455 GLU A C 1
ATOM 3416 O O . GLU A 1 455 ? 31.149 -2.200 -62.464 1.00 30.52 455 GLU A O 1
ATOM 3421 N N . ASN A 1 456 ? 33.188 -1.493 -61.785 1.00 30.31 456 ASN A N 1
ATOM 3422 C CA . ASN A 1 456 ? 32.956 -0.149 -61.244 1.00 30.31 456 ASN A CA 1
ATOM 3423 C C . ASN A 1 456 ? 31.822 0.098 -60.233 1.00 30.31 456 ASN A C 1
ATOM 3425 O O . ASN A 1 456 ? 30.831 0.738 -60.570 1.00 30.31 456 ASN A O 1
ATOM 3429 N N . ILE A 1 457 ? 32.075 -0.187 -58.945 1.00 30.39 457 ILE A N 1
ATOM 3430 C CA . ILE A 1 457 ? 31.599 0.675 -57.844 1.00 30.39 457 ILE A CA 1
ATOM 3431 C C . ILE A 1 457 ? 32.734 0.898 -56.832 1.00 30.39 457 ILE A C 1
ATOM 3433 O O . ILE A 1 457 ? 33.368 -0.034 -56.341 1.00 30.39 457 ILE A O 1
ATOM 3437 N N . ILE A 1 458 ? 32.997 2.178 -56.578 1.00 31.52 458 ILE A N 1
ATOM 3438 C CA . ILE A 1 458 ? 34.056 2.745 -55.743 1.00 31.52 458 ILE A CA 1
ATOM 3439 C C . ILE A 1 458 ? 33.851 2.356 -54.272 1.00 31.52 458 ILE A C 1
ATOM 3441 O O . ILE A 1 458 ? 32.833 2.675 -53.663 1.00 31.52 458 ILE A O 1
ATOM 3445 N N . LEU A 1 459 ? 34.861 1.695 -53.705 1.00 28.56 459 LEU A N 1
ATOM 3446 C CA . LEU A 1 459 ? 34.953 1.291 -52.306 1.00 28.56 459 LEU A CA 1
ATOM 3447 C C . LEU A 1 459 ? 35.692 2.382 -51.511 1.00 28.56 459 LEU A C 1
ATOM 3449 O O . LEU A 1 459 ? 36.905 2.536 -51.633 1.00 28.56 459 LEU A O 1
ATOM 3453 N N . GLY A 1 460 ? 34.966 3.155 -50.702 1.00 26.16 460 GLY A N 1
ATOM 3454 C CA . GLY A 1 460 ? 35.539 4.110 -49.750 1.00 26.16 460 GLY A CA 1
ATOM 3455 C C . GLY A 1 460 ? 35.706 3.475 -48.371 1.00 26.16 460 GLY A C 1
ATOM 3456 O O . GLY A 1 460 ? 34.849 3.651 -47.512 1.00 26.16 460 GLY A O 1
ATOM 3457 N N . GLY A 1 461 ? 36.791 2.725 -48.168 1.00 29.64 461 GLY A N 1
ATOM 3458 C CA . GLY A 1 461 ? 37.156 2.119 -46.887 1.00 29.64 461 GLY A CA 1
ATOM 3459 C C . GLY A 1 461 ? 38.562 2.524 -46.440 1.00 29.64 461 GLY A C 1
ATOM 3460 O O . GLY A 1 461 ? 39.541 2.143 -47.067 1.00 29.64 461 GLY A O 1
ATOM 3461 N N . LEU A 1 462 ? 38.611 3.307 -45.360 1.00 28.23 462 LEU A N 1
ATOM 3462 C CA . LEU A 1 462 ? 39.586 3.304 -44.259 1.00 28.23 462 LEU A CA 1
ATOM 3463 C C . LEU A 1 462 ? 41.068 2.955 -44.568 1.00 28.23 462 LEU A C 1
ATOM 3465 O O . LEU A 1 462 ? 41.427 1.792 -44.723 1.00 28.23 462 LEU A O 1
ATOM 3469 N N . PHE A 1 463 ? 41.960 3.950 -44.466 1.00 30.59 463 PHE A N 1
ATOM 3470 C CA . PHE A 1 463 ? 43.409 3.746 -44.317 1.00 30.59 463 PHE A CA 1
ATOM 3471 C C . PHE A 1 463 ? 43.931 4.436 -43.048 1.00 30.59 463 PHE A C 1
ATOM 3473 O O . PHE A 1 463 ? 43.953 5.662 -42.973 1.00 30.59 463 PHE A O 1
ATOM 3480 N N . ILE A 1 464 ? 44.424 3.650 -42.085 1.00 34.16 464 ILE A N 1
ATOM 3481 C CA . ILE A 1 464 ? 45.454 4.071 -41.123 1.00 34.16 464 ILE A CA 1
ATOM 3482 C C . ILE A 1 464 ? 46.484 2.941 -41.052 1.00 34.16 464 ILE A C 1
ATOM 3484 O O . ILE A 1 464 ? 46.175 1.831 -40.630 1.00 34.16 464 ILE A O 1
ATOM 3488 N N . GLY A 1 465 ? 47.711 3.231 -41.477 1.00 28.30 465 GLY A N 1
ATOM 3489 C CA . GLY A 1 465 ? 48.839 2.307 -41.419 1.00 28.30 465 GLY A CA 1
ATOM 3490 C C . GLY A 1 465 ? 50.132 3.031 -41.769 1.00 28.30 465 GLY A C 1
ATOM 3491 O O . GLY A 1 465 ? 50.386 3.344 -42.927 1.00 28.30 465 GLY A O 1
ATOM 3492 N N . ALA A 1 466 ? 50.913 3.345 -40.740 1.00 32.38 466 ALA A N 1
ATOM 3493 C CA . ALA A 1 466 ? 52.176 4.066 -40.808 1.00 32.38 466 ALA A CA 1
ATOM 3494 C C . ALA A 1 466 ? 53.283 3.281 -41.533 1.00 32.38 466 ALA A C 1
ATOM 3496 O O . ALA A 1 466 ? 53.407 2.073 -41.341 1.00 32.38 466 ALA A O 1
ATOM 3497 N N . SER A 1 467 ? 54.169 3.983 -42.252 1.00 28.91 467 SER A N 1
ATOM 3498 C CA . SER A 1 467 ? 55.591 3.620 -42.362 1.00 28.91 467 SER A CA 1
ATOM 3499 C C . SER A 1 467 ? 56.466 4.784 -42.841 1.00 28.91 467 SER A C 1
ATOM 3501 O O . SER A 1 467 ? 56.125 5.540 -43.746 1.00 28.91 467 SER A O 1
ATOM 3503 N N . PHE A 1 468 ? 57.603 4.896 -42.160 1.00 33.72 468 PHE A N 1
ATOM 3504 C CA . PHE A 1 468 ? 58.744 5.792 -42.330 1.00 33.72 468 PHE A CA 1
ATOM 3505 C C . PHE A 1 468 ? 59.430 5.688 -43.710 1.00 33.72 468 PHE A C 1
ATOM 3507 O O . PHE A 1 468 ? 59.566 4.585 -44.223 1.00 33.72 468 PHE A O 1
ATOM 3514 N N . LEU A 1 469 ? 59.997 6.793 -44.228 1.00 28.64 469 LEU A N 1
ATOM 3515 C CA . LEU A 1 469 ? 61.455 7.063 -44.335 1.00 28.64 469 LEU A CA 1
ATOM 3516 C C . LEU A 1 469 ? 61.786 8.178 -45.362 1.00 28.64 469 LEU A C 1
ATOM 3518 O O . LEU A 1 469 ? 61.468 8.084 -46.538 1.00 28.64 469 LEU A O 1
ATOM 3522 N N . PHE A 1 470 ? 62.511 9.194 -44.872 1.00 31.81 470 PHE A N 1
ATOM 3523 C CA . PHE A 1 470 ? 63.612 9.954 -45.497 1.00 31.81 470 PHE A CA 1
ATOM 3524 C C . PHE A 1 470 ? 63.628 10.230 -47.023 1.00 31.81 470 PHE A C 1
ATOM 3526 O O . PHE A 1 470 ? 63.965 9.350 -47.804 1.00 31.81 470 PHE A O 1
ATOM 3533 N N . LEU A 1 471 ? 63.641 11.521 -47.407 1.00 31.39 471 LEU A N 1
ATOM 3534 C CA . LEU A 1 471 ? 64.887 12.168 -47.867 1.00 31.39 471 LEU A CA 1
ATOM 3535 C C . LEU A 1 471 ? 64.853 13.714 -47.816 1.00 31.39 471 LEU A C 1
ATOM 3537 O O . LEU A 1 471 ? 63.826 14.372 -47.908 1.00 31.39 471 LEU A O 1
ATOM 3541 N N . ARG A 1 472 ? 66.051 14.262 -47.623 1.00 34.81 472 ARG A N 1
ATOM 3542 C CA . ARG A 1 472 ? 66.493 15.623 -47.273 1.00 34.81 472 ARG A CA 1
ATOM 3543 C C . ARG A 1 472 ? 66.339 16.741 -48.331 1.00 34.81 472 ARG A C 1
ATOM 3545 O O . ARG A 1 472 ? 66.708 16.555 -49.479 1.00 34.81 472 ARG A O 1
ATOM 3552 N N . ARG A 1 473 ? 66.170 17.959 -47.773 1.00 37.78 473 ARG A N 1
ATOM 3553 C CA . ARG A 1 473 ? 66.871 19.264 -48.011 1.00 37.78 473 ARG A CA 1
ATOM 3554 C C . ARG A 1 473 ? 66.677 20.050 -49.327 1.00 37.78 473 ARG A C 1
ATOM 3556 O O . ARG A 1 473 ? 67.298 19.723 -50.328 1.00 37.78 473 ARG A O 1
ATOM 3563 N N . LYS A 1 474 ? 66.179 21.293 -49.194 1.00 34.66 474 LYS A N 1
ATOM 3564 C CA . LYS A 1 474 ? 66.922 22.594 -49.133 1.00 34.66 474 LYS A CA 1
ATOM 3565 C C . LYS A 1 474 ? 65.876 23.736 -49.089 1.00 34.66 474 LYS A C 1
ATOM 3567 O O . LYS A 1 474 ? 64.988 23.742 -49.919 1.00 34.66 474 LYS A O 1
ATOM 3572 N N . LYS A 1 475 ? 65.780 24.559 -48.035 1.00 37.88 475 LYS A N 1
ATOM 3573 C CA . LYS A 1 475 ? 66.576 25.759 -47.667 1.00 37.88 475 LYS A CA 1
ATOM 3574 C C . LYS A 1 475 ? 66.263 26.998 -48.537 1.00 37.88 475 LYS A C 1
ATOM 3576 O O . LYS A 1 475 ? 66.697 27.016 -49.677 1.00 37.88 475 LYS A O 1
ATOM 3581 N N . LEU A 1 476 ? 65.597 28.005 -47.947 1.00 34.75 476 LEU A N 1
ATOM 3582 C CA . LEU A 1 476 ? 65.887 29.466 -47.893 1.00 34.75 476 LEU A CA 1
ATOM 3583 C C . LEU A 1 476 ? 64.571 30.211 -47.537 1.00 34.75 476 LEU A C 1
ATOM 3585 O O . LEU A 1 476 ? 63.579 30.004 -48.215 1.00 34.75 476 LEU A O 1
ATOM 3589 N N . MET A 1 477 ? 64.419 30.830 -46.359 1.00 42.50 477 MET A N 1
ATOM 3590 C CA . MET A 1 477 ? 64.914 32.139 -45.869 1.00 42.50 477 MET A CA 1
ATOM 3591 C C . MET A 1 477 ? 64.183 33.379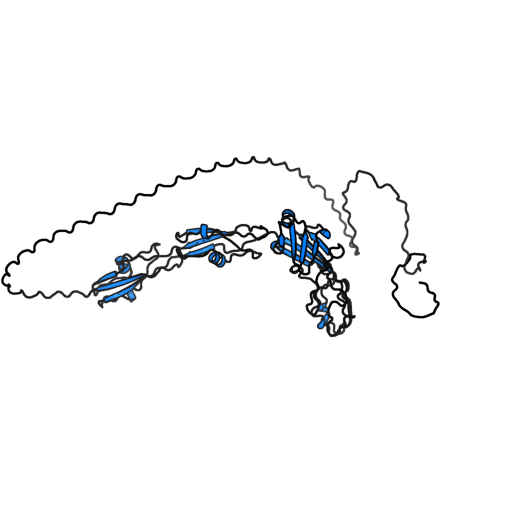 -46.413 1.00 42.50 477 MET A C 1
ATOM 3593 O O . MET A 1 477 ? 64.025 33.509 -47.620 1.00 42.50 477 MET A O 1
ATOM 3597 N N . GLN A 1 478 ? 63.966 34.322 -45.479 1.00 41.22 478 GLN A N 1
ATOM 3598 C CA . GLN A 1 478 ? 63.524 35.730 -45.558 1.00 41.22 478 GLN A CA 1
ATOM 3599 C C . GLN A 1 478 ? 62.045 35.940 -45.189 1.00 41.22 478 GLN A C 1
ATOM 3601 O O . GLN A 1 478 ? 61.175 35.345 -45.804 1.00 41.22 478 GLN A O 1
ATOM 3606 N N . ARG A 1 479 ? 61.695 36.778 -44.210 1.00 46.12 479 ARG A N 1
ATOM 3607 C CA . ARG A 1 479 ? 62.476 37.591 -43.267 1.00 46.12 479 ARG A CA 1
ATOM 3608 C C . ARG A 1 479 ? 61.570 37.972 -42.102 1.00 46.12 479 ARG A C 1
ATOM 3610 O O . ARG A 1 479 ? 60.350 38.059 -42.357 1.00 46.12 479 ARG A O 1
#

InterPro domains:
  IPR013783 Immunoglobulin-like fold [G3DSA:2.60.40.10] (183-254)
  IPR013783 Immunoglobulin-like fold [G3DSA:2.60.40.10] (255-333)
  IPR044056 Internalin I, Ig-like domain [PF18981] (179-252)
  IPR044056 Internalin I, Ig-like domain [PF18981] (256-330)
  IPR054360 Internalin K, domain D2 [PF22122] (61-174)

Radius of gyration: 48.63 Å; chains: 1; bounding box: 102×72×166 Å

pLDDT: mean 80.74, std 23.97, range [26.16, 98.75]